Protein AF-0000000084649578 (afdb_homodimer)

Structure (mmCIF, N/CA/C/O backbone):
data_AF-0000000084649578-model_v1
#
loop_
_entity.id
_entity.type
_entity.pdbx_description
1 polymer Transporter
#
loop_
_atom_site.group_PDB
_atom_site.id
_atom_site.type_symbol
_atom_site.label_atom_id
_atom_site.label_alt_id
_atom_site.label_comp_id
_atom_site.label_asym_id
_atom_site.label_entity_id
_atom_site.label_seq_id
_atom_site.pdbx_PDB_ins_code
_atom_site.Cartn_x
_atom_site.Cartn_y
_atom_site.Cartn_z
_atom_site.occupancy
_atom_site.B_iso_or_equiv
_atom_site.auth_seq_id
_atom_site.auth_comp_id
_atom_site.auth_asym_id
_atom_site.auth_atom_id
_atom_site.pdbx_PDB_model_num
ATOM 1 N N . MET A 1 1 ? 7.43 24.703 -15.391 1 79.38 1 MET A N 1
ATOM 2 C CA . MET A 1 1 ? 7.102 24.953 -13.984 1 79.38 1 MET A CA 1
ATOM 3 C C . MET A 1 1 ? 5.684 24.484 -13.672 1 79.38 1 MET A C 1
ATOM 5 O O . MET A 1 1 ? 5.488 23.609 -12.836 1 79.38 1 MET A O 1
ATOM 9 N N . ILE A 1 2 ? 4.773 24.938 -14.539 1 81.75 2 ILE A N 1
ATOM 10 C CA . ILE A 1 2 ? 3.379 24.578 -14.297 1 81.75 2 ILE A CA 1
ATOM 11 C C . ILE A 1 2 ? 3.195 23.062 -14.469 1 81.75 2 ILE A C 1
ATOM 13 O O . ILE A 1 2 ? 2.535 22.422 -13.656 1 81.75 2 ILE A O 1
ATOM 17 N N . ALA A 1 3 ? 3.812 22.547 -15.477 1 83.75 3 ALA A N 1
ATOM 18 C CA . ALA A 1 3 ? 3.711 21.125 -15.734 1 83.75 3 ALA A CA 1
ATOM 19 C C . ALA A 1 3 ? 4.277 20.312 -14.57 1 83.75 3 ALA A C 1
ATOM 21 O O . ALA A 1 3 ? 3.74 19.25 -14.219 1 83.75 3 ALA A O 1
ATOM 22 N N . GLU A 1 4 ? 5.234 20.812 -14.07 1 86.69 4 GLU A N 1
ATOM 23 C CA . GLU A 1 4 ? 5.875 20.141 -12.945 1 86.69 4 GLU A CA 1
ATOM 24 C C . GLU A 1 4 ? 4.992 20.203 -11.703 1 86.69 4 GLU A C 1
ATOM 26 O O . GLU A 1 4 ? 4.91 19.219 -10.945 1 86.69 4 GLU A O 1
ATOM 31 N N . LEU A 1 5 ? 4.445 21.328 -11.578 1 87.88 5 LEU A N 1
ATOM 32 C CA . LEU A 1 5 ? 3.57 21.5 -10.422 1 87.88 5 LEU A CA 1
ATOM 33 C C . LEU A 1 5 ? 2.348 20.594 -10.523 1 87.88 5 LEU A C 1
ATOM 35 O O . LEU A 1 5 ? 1.925 20 -9.531 1 87.88 5 LEU A O 1
ATOM 39 N N . ILE A 1 6 ? 1.891 20.484 -11.664 1 88.25 6 ILE A N 1
ATOM 40 C CA . ILE A 1 6 ? 0.76 19.609 -11.906 1 88.25 6 ILE A CA 1
ATOM 41 C C . ILE A 1 6 ? 1.175 18.156 -11.656 1 88.25 6 ILE A C 1
ATOM 43 O O . ILE A 1 6 ? 0.409 17.375 -11.078 1 88.25 6 ILE A O 1
ATOM 47 N N . ALA A 1 7 ? 2.336 17.859 -12.039 1 89.19 7 ALA A N 1
ATOM 48 C CA . ALA A 1 7 ? 2.846 16.5 -11.875 1 89.19 7 ALA A CA 1
ATOM 49 C C . ALA A 1 7 ? 3.02 16.141 -10.398 1 89.19 7 ALA A C 1
ATOM 51 O O . ALA A 1 7 ? 2.848 14.992 -10 1 89.19 7 ALA A O 1
ATOM 52 N N . VAL A 1 8 ? 3.275 17.141 -9.664 1 88.75 8 VAL A N 1
ATOM 53 C CA . VAL A 1 8 ? 3.479 16.922 -8.234 1 88.75 8 VAL A CA 1
ATOM 54 C C . VAL A 1 8 ? 2.131 16.703 -7.547 1 88.75 8 VAL A C 1
ATOM 56 O O . VAL A 1 8 ? 2.016 15.883 -6.641 1 88.75 8 VAL A O 1
ATOM 59 N N . MET A 1 9 ? 1.145 17.406 -8.016 1 91.88 9 MET A N 1
ATOM 60 C CA . MET A 1 9 ? -0.154 17.375 -7.344 1 91.88 9 MET A CA 1
ATOM 61 C C . MET A 1 9 ? -1.023 16.25 -7.887 1 91.88 9 MET A C 1
ATOM 63 O O . MET A 1 9 ? -1.97 15.812 -7.227 1 91.88 9 MET A O 1
ATOM 67 N N . ALA A 1 10 ? -0.703 15.75 -9.008 1 93.19 10 ALA A N 1
ATOM 68 C CA . ALA A 1 10 ? -1.553 14.812 -9.742 1 93.19 10 ALA A CA 1
ATOM 69 C C . ALA A 1 10 ? -1.805 13.547 -8.938 1 93.19 10 ALA A C 1
ATOM 71 O O . ALA A 1 10 ? -2.939 13.07 -8.859 1 93.19 10 ALA A O 1
ATOM 72 N N . PRO A 1 11 ? -0.798 12.992 -8.281 1 92.88 11 PRO A N 1
ATOM 73 C CA . PRO A 1 11 ? -1.052 11.781 -7.496 1 92.88 11 PRO A CA 1
ATOM 74 C C . PRO A 1 11 ? -2.027 12.016 -6.344 1 92.88 11 PRO A C 1
ATOM 76 O O . PRO A 1 11 ? -2.826 11.133 -6.02 1 92.88 11 PRO A O 1
ATOM 79 N N . VAL A 1 12 ? -1.923 13.141 -5.801 1 92 12 VAL A N 1
ATOM 80 C CA . VAL A 1 12 ? -2.809 13.484 -4.691 1 92 12 VAL A CA 1
ATOM 81 C C . VAL A 1 12 ? -4.25 13.57 -5.188 1 92 12 VAL A C 1
ATOM 83 O O . VAL A 1 12 ? -5.156 13 -4.582 1 92 12 VAL A O 1
ATOM 86 N N . VAL A 1 13 ? -4.418 14.273 -6.234 1 93.31 13 VAL A N 1
ATOM 87 C CA . VAL A 1 13 ? -5.746 14.445 -6.82 1 93.31 13 VAL A CA 1
ATOM 88 C C . VAL A 1 13 ? -6.277 13.094 -7.301 1 93.31 13 VAL A C 1
ATOM 90 O O . VAL A 1 13 ? -7.457 12.781 -7.117 1 93.31 13 VAL A O 1
ATOM 93 N N . ALA A 1 14 ? -5.449 12.305 -7.906 1 94.75 14 ALA A N 1
ATOM 94 C CA . ALA A 1 14 ? -5.84 10.992 -8.414 1 94.75 14 ALA A CA 1
ATOM 95 C C . ALA A 1 14 ? -6.258 10.07 -7.277 1 94.75 14 ALA A C 1
ATOM 97 O O . ALA A 1 14 ? -7.301 9.414 -7.352 1 94.75 14 ALA A O 1
ATOM 98 N N . GLY A 1 15 ? -5.449 10 -6.246 1 94.31 15 GLY A N 1
ATOM 99 C CA . GLY A 1 15 ? -5.758 9.141 -5.113 1 94.31 15 GLY A CA 1
ATOM 100 C C . GLY A 1 15 ? -7.039 9.531 -4.398 1 94.31 15 GLY A C 1
ATOM 101 O O . GLY A 1 15 ? -7.918 8.695 -4.184 1 94.31 15 GLY A O 1
ATOM 102 N N . ALA A 1 16 ? -7.09 10.82 -4.059 1 92.44 16 ALA A N 1
ATOM 103 C CA . ALA A 1 16 ? -8.297 11.32 -3.398 1 92.44 16 ALA A CA 1
ATOM 104 C C . ALA A 1 16 ? -9.516 11.18 -4.305 1 92.44 16 ALA A C 1
ATOM 106 O O . ALA A 1 16 ? -10.617 10.867 -3.838 1 92.44 16 ALA A O 1
ATOM 107 N N . GLY A 1 17 ? -9.328 11.414 -5.523 1 95.12 17 GLY A N 1
ATOM 108 C CA . GLY A 1 17 ? -10.414 11.266 -6.48 1 95.12 17 GLY A CA 1
ATOM 109 C C . GLY A 1 17 ? -10.945 9.844 -6.559 1 95.12 17 GLY A C 1
ATOM 110 O O . GLY A 1 17 ? -12.156 9.633 -6.637 1 95.12 17 GLY A O 1
ATOM 111 N N . LEU A 1 18 ? -10.086 8.867 -6.629 1 95.88 18 LEU A N 1
ATOM 112 C CA . LEU A 1 18 ? -10.477 7.461 -6.664 1 95.88 18 LEU A CA 1
ATOM 113 C C . LEU A 1 18 ? -11.328 7.102 -5.449 1 95.88 18 LEU A C 1
ATOM 115 O O . LEU A 1 18 ? -12.344 6.41 -5.578 1 95.88 18 LEU A O 1
ATOM 119 N N . GLY A 1 19 ? -10.859 7.578 -4.254 1 94.94 19 GLY A N 1
ATOM 120 C CA . GLY A 1 19 ? -11.641 7.332 -3.055 1 94.94 19 GLY A CA 1
ATOM 121 C C . GLY A 1 19 ? -13.008 7.992 -3.092 1 94.94 19 GLY A C 1
ATOM 122 O O . GLY A 1 19 ? -14.008 7.379 -2.709 1 94.94 19 GLY A O 1
ATOM 123 N N . PHE A 1 20 ? -13.008 9.219 -3.551 1 93.94 20 PHE A N 1
ATOM 124 C CA . PHE A 1 20 ? -14.25 9.977 -3.662 1 93.94 20 PHE A CA 1
ATOM 125 C C . PHE A 1 20 ? -15.234 9.273 -4.586 1 93.94 20 PHE A C 1
ATOM 127 O O . PHE A 1 20 ? -16.406 9.094 -4.234 1 93.94 20 PHE A O 1
ATOM 134 N N . ILE A 1 21 ? -14.789 8.82 -5.715 1 95.88 21 ILE A N 1
ATOM 135 C CA . ILE A 1 21 ? -15.625 8.156 -6.707 1 95.88 21 ILE A CA 1
ATOM 136 C C . ILE A 1 21 ? -16.078 6.797 -6.176 1 95.88 21 ILE A C 1
ATOM 138 O O . ILE A 1 21 ? -17.203 6.371 -6.414 1 95.88 21 ILE A O 1
ATOM 142 N N . TRP A 1 22 ? -15.203 6.141 -5.465 1 95.12 22 TRP A N 1
ATOM 143 C CA . TRP A 1 22 ? -15.508 4.832 -4.891 1 95.12 22 TRP A CA 1
ATOM 144 C C . TRP A 1 22 ? -16.75 4.895 -4.02 1 95.12 22 TRP A C 1
ATOM 146 O O . TRP A 1 22 ? -17.672 4.074 -4.172 1 95.12 22 TRP A O 1
ATOM 156 N N . ILE A 1 23 ? -16.828 5.855 -3.209 1 92.88 23 ILE A N 1
ATOM 157 C CA . ILE A 1 23 ? -17.953 5.988 -2.287 1 92.88 23 ILE A CA 1
ATOM 158 C C . ILE A 1 23 ? -19.172 6.508 -3.041 1 92.88 23 ILE A C 1
ATOM 160 O O . ILE A 1 23 ? -20.312 6.125 -2.734 1 92.88 23 ILE A O 1
ATOM 164 N N . ARG A 1 24 ? -18.984 7.359 -3.906 1 92.94 24 ARG A N 1
ATOM 165 C CA . ARG A 1 24 ? -20.094 7.926 -4.66 1 92.94 24 ARG A CA 1
ATOM 166 C C . ARG A 1 24 ? -20.781 6.859 -5.516 1 92.94 24 ARG A C 1
ATOM 168 O O . ARG A 1 24 ? -21.969 6.973 -5.828 1 92.94 24 ARG A O 1
ATOM 175 N N . ARG A 1 25 ? -20.078 5.863 -5.887 1 94.12 25 ARG A N 1
ATOM 176 C CA . ARG A 1 25 ? -20.641 4.754 -6.656 1 94.12 25 ARG A CA 1
ATOM 177 C C . ARG A 1 25 ? -21.328 3.744 -5.746 1 94.12 25 ARG A C 1
ATOM 179 O O . ARG A 1 25 ? -21.797 2.703 -6.207 1 94.12 25 ARG A O 1
ATOM 186 N N . GLY A 1 26 ? -21.312 3.99 -4.5 1 92.62 26 GLY A N 1
ATOM 187 C CA . GLY A 1 26 ? -22.062 3.186 -3.551 1 92.62 26 GLY A CA 1
ATOM 188 C C . GLY A 1 26 ? -21.281 2.002 -3.014 1 92.62 26 GLY A C 1
ATOM 189 O O . GLY A 1 26 ? -21.859 1.093 -2.412 1 92.62 26 GLY A O 1
ATOM 190 N N . MET A 1 27 ? -20.016 2.012 -3.189 1 93.38 27 MET A N 1
ATOM 191 C CA . MET A 1 27 ? -19.188 0.896 -2.717 1 93.38 27 MET A CA 1
ATOM 192 C C . MET A 1 27 ? -18.75 1.12 -1.275 1 93.38 27 MET A C 1
ATOM 194 O O . MET A 1 27 ? -18.469 2.252 -0.877 1 93.38 27 MET A O 1
ATOM 198 N N . ASP A 1 28 ? -18.656 0.063 -0.561 1 93 28 ASP A N 1
ATOM 199 C CA . ASP A 1 28 ? -18.266 0.152 0.842 1 93 28 ASP A CA 1
ATOM 200 C C . ASP A 1 28 ? -16.75 0.304 0.98 1 93 28 ASP A C 1
ATOM 202 O O . ASP A 1 28 ? -15.992 -0.27 0.198 1 93 28 ASP A O 1
ATOM 206 N N . TYR A 1 29 ? -16.391 1.03 1.969 1 94.38 29 TYR A N 1
ATOM 207 C CA . TYR A 1 29 ? -15 1.252 2.312 1 94.38 29 TYR A CA 1
ATOM 208 C C . TYR A 1 29 ? -14.805 1.26 3.824 1 94.38 29 TYR A C 1
ATOM 210 O O . TYR A 1 29 ? -15.156 2.23 4.496 1 94.38 29 TYR A O 1
ATOM 218 N N . PRO A 1 30 ? -14.297 0.157 4.336 1 94.38 30 PRO A N 1
ATOM 219 C CA . PRO A 1 30 ? -14.117 0.079 5.789 1 94.38 30 PRO A CA 1
ATOM 220 C C . PRO A 1 30 ? -12.945 0.925 6.285 1 94.38 30 PRO A C 1
ATOM 222 O O . PRO A 1 30 ? -11.859 0.396 6.543 1 94.38 30 PRO A O 1
ATOM 225 N N . VAL A 1 31 ? -13.242 2.111 6.621 1 88.31 31 VAL A N 1
ATOM 226 C CA . VAL A 1 31 ? -12.234 3.102 6.992 1 88.31 31 VAL A CA 1
ATOM 227 C C . VAL A 1 31 ? -11.492 2.635 8.242 1 88.31 31 VAL A C 1
ATOM 229 O O . VAL A 1 31 ? -10.266 2.791 8.336 1 88.31 31 VAL A O 1
ATOM 232 N N . ALA A 1 32 ? -12.172 2.072 9.188 1 86.75 32 ALA A N 1
ATOM 233 C CA . ALA A 1 32 ? -11.562 1.62 10.43 1 86.75 32 ALA A CA 1
ATOM 234 C C . ALA A 1 32 ? -10.516 0.545 10.172 1 86.75 32 ALA A C 1
ATOM 236 O O . ALA A 1 32 ? -9.438 0.558 10.781 1 86.75 32 ALA A O 1
ATOM 237 N N . PHE A 1 33 ? -10.797 -0.323 9.352 1 93.06 33 PHE A N 1
ATOM 238 C CA . PHE A 1 33 ? -9.867 -1.39 8.992 1 93.06 33 PHE A CA 1
ATOM 239 C C . PHE A 1 33 ? -8.625 -0.822 8.312 1 93.06 33 PHE A C 1
ATOM 241 O O . PHE A 1 33 ? -7.5 -1.167 8.68 1 93.06 33 PHE A O 1
ATOM 248 N N . VAL A 1 34 ? -8.867 0.03 7.301 1 93.25 34 VAL A N 1
ATOM 249 C CA . VAL A 1 34 ? -7.758 0.587 6.531 1 93.25 34 VAL A CA 1
ATOM 250 C C . VAL A 1 34 ? -6.852 1.402 7.449 1 93.25 34 VAL A C 1
ATOM 252 O O . VAL A 1 34 ? -5.625 1.306 7.367 1 93.25 34 VAL A O 1
ATOM 255 N N . THR A 1 35 ? -7.438 2.176 8.297 1 83.69 35 THR A N 1
ATOM 256 C CA . THR A 1 35 ? -6.68 3.004 9.234 1 83.69 35 THR A CA 1
ATOM 257 C C . THR A 1 35 ? -5.852 2.137 10.18 1 83.69 35 THR A C 1
ATOM 259 O O . THR A 1 35 ? -4.688 2.438 10.445 1 83.69 35 THR A O 1
ATOM 262 N N . ARG A 1 36 ? -6.438 1.071 10.664 1 87.31 36 ARG A N 1
ATOM 263 C CA . ARG A 1 36 ? -5.734 0.159 11.562 1 87.31 36 ARG A CA 1
ATOM 264 C C . ARG A 1 36 ? -4.566 -0.515 10.844 1 87.31 36 ARG A C 1
ATOM 266 O O . ARG A 1 36 ? -3.494 -0.688 11.43 1 87.31 36 ARG A O 1
ATOM 273 N N . LEU A 1 37 ? -4.805 -0.875 9.688 1 92.69 37 LEU A N 1
ATOM 274 C CA . LEU A 1 37 ? -3.773 -1.527 8.891 1 92.69 37 LEU A CA 1
ATOM 275 C C . LEU A 1 37 ? -2.607 -0.58 8.625 1 92.69 37 LEU A C 1
ATOM 277 O O . LEU A 1 37 ? -1.445 -0.957 8.805 1 92.69 37 LEU A O 1
ATOM 281 N N . VAL A 1 38 ? -2.91 0.55 8.195 1 90 38 VAL A N 1
ATOM 282 C CA . VAL A 1 38 ? -1.9 1.546 7.859 1 90 38 VAL A CA 1
ATOM 283 C C . VAL A 1 38 ? -1.121 1.938 9.109 1 90 38 VAL A C 1
ATOM 285 O O . VAL A 1 38 ? 0.108 2.031 9.086 1 90 38 VAL A O 1
ATOM 288 N N . PHE A 1 39 ? -1.816 2.158 10.18 1 83.19 39 PHE A N 1
ATOM 289 C CA . PHE A 1 39 ? -1.186 2.646 11.398 1 83.19 39 PHE A CA 1
ATOM 290 C C . PHE A 1 39 ? -0.339 1.556 12.039 1 83.19 39 PHE A C 1
ATOM 292 O O . PHE A 1 39 ? 0.719 1.837 12.609 1 83.19 39 PHE A O 1
ATOM 299 N N . ASN A 1 40 ? -0.779 0.323 12.008 1 88.06 40 ASN A N 1
ATOM 300 C CA . ASN A 1 40 ? -0.106 -0.745 12.742 1 88.06 40 ASN A CA 1
ATOM 301 C C . ASN A 1 40 ? 0.986 -1.398 11.898 1 88.06 40 ASN A C 1
ATOM 303 O O . ASN A 1 40 ? 1.953 -1.938 12.438 1 88.06 40 ASN A O 1
ATOM 307 N N . ILE A 1 41 ? 0.8 -1.314 10.633 1 93.44 41 ILE A N 1
ATOM 308 C CA . ILE A 1 41 ? 1.747 -2.027 9.781 1 93.44 41 ILE A CA 1
ATOM 309 C C . ILE A 1 41 ? 2.393 -1.052 8.797 1 93.44 41 ILE A C 1
ATOM 311 O O . ILE A 1 41 ? 3.619 -0.962 8.719 1 93.44 41 ILE A O 1
ATOM 315 N N . GLY A 1 42 ? 1.594 -0.324 8.102 1 93.38 42 GLY A N 1
ATOM 316 C CA . GLY A 1 42 ? 2.057 0.537 7.023 1 93.38 42 GLY A CA 1
ATOM 317 C C . GLY A 1 42 ? 3.004 1.624 7.492 1 93.38 42 GLY A C 1
ATOM 318 O 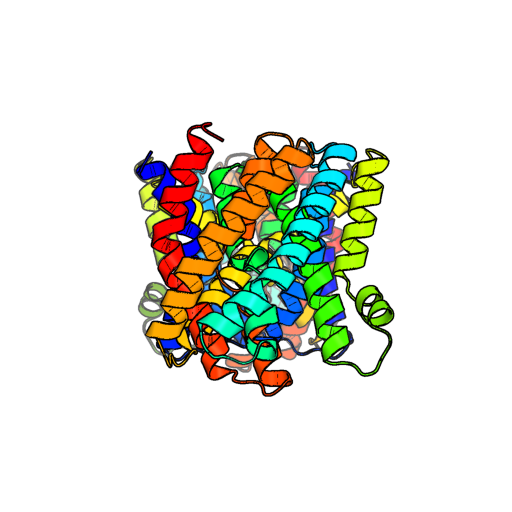O . GLY A 1 42 ? 4.121 1.74 6.988 1 93.38 42 GLY A O 1
ATOM 319 N N . THR A 1 43 ? 2.586 2.391 8.453 1 87.5 43 THR A N 1
ATOM 320 C CA . THR A 1 43 ? 3.336 3.555 8.914 1 87.5 43 THR A CA 1
ATOM 321 C C . THR A 1 43 ? 4.668 3.129 9.531 1 87.5 43 THR A C 1
ATOM 323 O O . THR A 1 43 ? 5.715 3.695 9.211 1 87.5 43 THR A O 1
ATOM 326 N N . PRO A 1 44 ? 4.684 2.119 10.375 1 90.19 44 PRO A N 1
ATOM 327 C CA . PRO A 1 44 ? 5.973 1.661 10.898 1 90.19 44 PRO A CA 1
ATOM 328 C C . PRO A 1 44 ? 6.926 1.201 9.797 1 90.19 44 PRO A C 1
ATOM 330 O O . PRO A 1 44 ? 8.117 1.522 9.828 1 90.19 44 PRO A O 1
ATOM 333 N N . ALA A 1 45 ? 6.387 0.467 8.891 1 93.56 45 ALA A N 1
ATOM 334 C CA . ALA A 1 45 ? 7.211 0.009 7.773 1 93.56 45 ALA A CA 1
ATOM 335 C C . ALA A 1 45 ? 7.738 1.188 6.961 1 93.56 45 ALA A C 1
ATOM 337 O O . ALA A 1 45 ? 8.891 1.184 6.523 1 93.56 45 ALA A O 1
ATOM 338 N N . LEU A 1 46 ? 6.934 2.131 6.77 1 90.44 46 LEU A N 1
ATOM 339 C CA . LEU A 1 46 ? 7.293 3.309 5.984 1 90.44 46 LEU A CA 1
ATOM 340 C C . LEU A 1 46 ? 8.398 4.105 6.668 1 90.44 46 LEU A C 1
ATOM 342 O O . LEU A 1 46 ? 9.328 4.578 6.012 1 90.44 46 LEU A O 1
ATOM 346 N N . VAL A 1 47 ? 8.266 4.277 7.953 1 87.44 47 VAL A N 1
ATOM 347 C CA . VAL A 1 47 ? 9.25 5.016 8.734 1 87.44 47 VAL A CA 1
ATOM 348 C C . VAL A 1 47 ? 10.609 4.32 8.633 1 87.44 47 VAL A C 1
ATOM 350 O O . VAL A 1 47 ? 11.625 4.965 8.352 1 87.44 47 VAL A O 1
ATOM 353 N N . ILE A 1 48 ? 10.609 3.023 8.82 1 90.88 48 ILE A N 1
ATOM 354 C CA . ILE A 1 48 ? 11.859 2.27 8.773 1 90.88 48 ILE A CA 1
ATOM 355 C C . ILE A 1 48 ? 12.4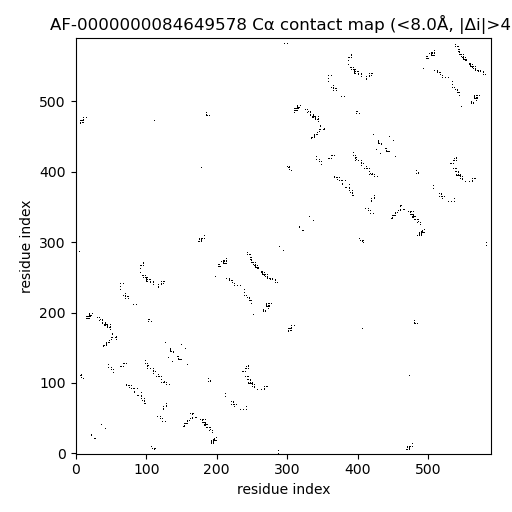3 2.299 7.355 1 90.88 48 ILE A C 1
ATOM 357 O O . ILE A 1 48 ? 13.625 2.531 7.168 1 90.88 48 ILE A O 1
ATOM 361 N N . ALA A 1 49 ? 11.625 2.104 6.395 1 89.75 49 ALA A N 1
ATOM 362 C CA . ALA A 1 49 ? 12.062 2.064 5 1 89.75 49 ALA A CA 1
ATOM 363 C C . ALA A 1 49 ? 12.656 3.404 4.574 1 89.75 49 ALA A C 1
ATOM 365 O O . ALA A 1 49 ? 13.625 3.449 3.812 1 89.75 49 ALA A O 1
ATOM 366 N N . SER A 1 50 ? 12.086 4.465 4.988 1 85.62 50 SER A N 1
ATOM 367 C CA . SER A 1 50 ? 12.453 5.793 4.52 1 85.62 50 SER A CA 1
ATOM 368 C C . SER A 1 50 ? 13.695 6.309 5.242 1 85.62 50 SER A C 1
ATOM 370 O O . SER A 1 50 ? 14.5 7.035 4.66 1 85.62 50 SER A O 1
ATOM 372 N N . LEU A 1 51 ? 13.852 5.918 6.496 1 83.12 51 LEU A N 1
ATOM 373 C CA . LEU A 1 51 ?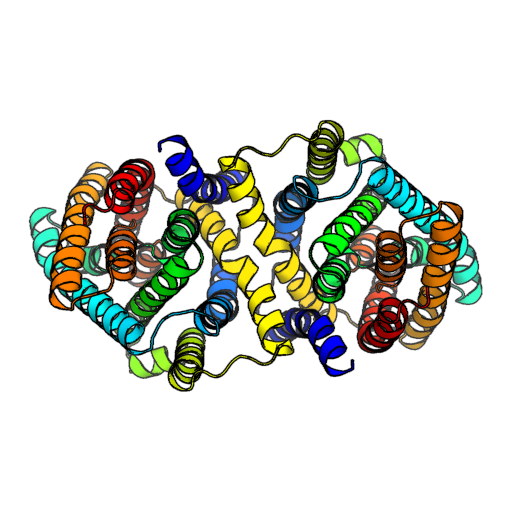 14.914 6.512 7.301 1 83.12 51 LEU A CA 1
ATOM 374 C C . LEU A 1 51 ? 16.156 5.621 7.312 1 83.12 51 LEU A C 1
ATOM 376 O O . LEU A 1 51 ? 17.266 6.094 7.57 1 83.12 51 LEU A O 1
ATOM 380 N N . SER A 1 52 ? 16.047 4.285 7.234 1 78.88 52 SER A N 1
ATOM 381 C CA . SER A 1 52 ? 17.188 3.377 7.289 1 78.88 52 SER A CA 1
ATOM 382 C C . SER A 1 52 ? 18.188 3.684 6.184 1 78.88 52 SER A C 1
ATOM 384 O O . SER A 1 52 ? 19.391 3.531 6.375 1 78.88 52 SER A O 1
ATOM 386 N N . GLY A 1 53 ? 17.938 4.301 5.168 1 71.81 53 GLY A N 1
ATOM 387 C CA . GLY A 1 53 ? 18.875 4.574 4.086 1 71.81 53 GLY A CA 1
ATOM 388 C C . GLY A 1 53 ? 18.859 6.027 3.645 1 71.81 53 GLY A C 1
ATOM 389 O O . GLY A 1 53 ? 19.453 6.375 2.621 1 71.81 53 GLY A O 1
ATOM 390 N N . ALA A 1 54 ? 18.375 6.707 4.516 1 76.56 54 ALA A N 1
ATOM 391 C CA . ALA A 1 54 ? 18.266 8.117 4.148 1 76.56 54 ALA A CA 1
ATOM 392 C C . ALA A 1 54 ? 19.609 8.836 4.348 1 76.56 54 ALA A C 1
ATOM 394 O O . ALA A 1 54 ? 20.359 8.5 5.258 1 76.56 54 ALA A O 1
ATOM 395 N N . GLU A 1 55 ? 19.906 9.688 3.381 1 79.56 55 GLU A N 1
ATOM 396 C CA . GLU A 1 55 ? 21.094 10.516 3.488 1 79.56 55 GLU A CA 1
ATOM 397 C C . GLU A 1 55 ? 20.844 11.742 4.359 1 79.56 55 GLU A C 1
ATOM 399 O O . GLU A 1 55 ? 21.031 12.875 3.912 1 79.56 55 GLU A O 1
ATOM 404 N N . ILE A 1 56 ? 20.344 11.531 5.555 1 78.94 56 ILE A N 1
ATOM 405 C CA . ILE A 1 56 ? 20.094 12.602 6.516 1 78.94 56 ILE A CA 1
ATOM 406 C C . ILE A 1 56 ? 20.984 12.398 7.75 1 78.94 56 ILE A C 1
ATOM 408 O O . ILE A 1 56 ? 21.078 11.281 8.258 1 78.94 56 ILE A O 1
ATOM 412 N N . ASP A 1 57 ? 21.734 13.477 7.957 1 81.75 57 ASP A N 1
ATOM 413 C CA . ASP A 1 57 ? 22.562 13.375 9.148 1 81.75 57 ASP A CA 1
ATOM 414 C C . ASP A 1 57 ? 21.719 13.469 10.422 1 81.75 57 ASP A C 1
ATOM 416 O O . ASP A 1 57 ? 20.641 14.07 10.414 1 81.75 57 ASP A O 1
ATOM 420 N N . ALA A 1 58 ? 22.25 12.844 11.523 1 79.94 58 ALA A N 1
ATOM 421 C CA . ALA A 1 58 ? 21.547 12.766 12.797 1 79.94 58 ALA A CA 1
ATOM 422 C C . ALA A 1 58 ? 21.219 14.164 13.336 1 79.94 58 ALA A C 1
ATOM 424 O O . ALA A 1 58 ? 20.156 14.375 13.93 1 79.94 58 ALA A O 1
ATOM 425 N N . SER A 1 59 ? 22.094 15.086 13.102 1 84.81 59 SER A N 1
ATOM 426 C CA . SER A 1 59 ? 21.891 16.453 13.578 1 84.81 59 SER A CA 1
ATOM 427 C C . SER A 1 59 ? 20.734 17.125 12.852 1 84.81 59 SER A C 1
ATOM 429 O O . SER A 1 59 ? 19.906 17.781 13.477 1 84.81 59 SER A O 1
ATOM 431 N N . SER A 1 60 ? 20.703 16.953 11.547 1 88.06 60 SER A N 1
ATOM 432 C CA . SER A 1 60 ? 19.625 17.531 10.758 1 88.06 60 SER A CA 1
ATOM 433 C C . SER A 1 60 ? 18.281 16.891 11.102 1 88.06 60 SER A C 1
ATOM 435 O O . SER A 1 60 ? 17.25 17.578 11.141 1 88.06 60 SER A O 1
ATOM 437 N N . PHE A 1 61 ? 18.375 15.695 11.328 1 86.62 61 PHE A N 1
ATOM 438 C CA . PHE A 1 61 ? 17.172 14.961 11.727 1 86.62 61 PHE A CA 1
ATOM 439 C C . PHE A 1 61 ? 16.625 15.492 13.039 1 86.62 61 PHE A C 1
ATOM 441 O O . PHE A 1 61 ? 15.438 15.828 13.133 1 86.62 61 PHE A O 1
ATOM 448 N N . GLY A 1 62 ? 17.453 15.594 14.055 1 88.19 62 GLY A N 1
ATOM 449 C CA . GLY A 1 62 ? 17.047 16.094 15.359 1 88.19 62 GLY A CA 1
ATOM 450 C C . GLY A 1 62 ? 16.562 17.531 15.312 1 88.19 62 GLY A C 1
ATOM 451 O O . GLY A 1 62 ? 15.578 17.891 15.977 1 88.19 62 GLY A O 1
ATOM 452 N N . ARG A 1 63 ? 17.188 18.328 14.57 1 94 63 ARG A N 1
ATOM 453 C CA . ARG A 1 63 ? 16.797 19.734 14.453 1 94 63 ARG A CA 1
ATOM 454 C C . ARG A 1 63 ? 15.438 19.875 13.758 1 94 63 ARG A C 1
ATOM 456 O O . ARG A 1 63 ? 14.641 20.75 14.094 1 94 63 ARG A O 1
ATOM 463 N N . THR A 1 64 ? 15.305 19 12.766 1 94.62 64 THR A N 1
ATOM 464 C CA . THR A 1 64 ? 14.023 19.016 12.078 1 94.62 64 THR A CA 1
ATOM 465 C C . THR A 1 64 ? 12.891 18.578 13.008 1 94.62 64 THR A C 1
ATOM 467 O O . THR A 1 64 ? 11.805 19.172 12.992 1 94.62 64 THR A O 1
ATOM 470 N N . MET A 1 65 ? 13.164 17.625 13.82 1 93.31 65 MET A N 1
ATOM 471 C CA . MET A 1 65 ? 12.172 17.172 14.797 1 93.31 65 MET A CA 1
ATOM 472 C C . MET A 1 65 ? 11.859 18.281 15.797 1 93.31 65 MET A C 1
ATOM 474 O O . MET A 1 65 ? 10.695 18.531 16.109 1 93.31 65 MET A O 1
ATOM 478 N N . LEU A 1 66 ? 12.891 18.891 16.266 1 95.31 66 LEU A N 1
ATOM 479 C CA . LEU A 1 66 ? 12.727 19.969 17.234 1 95.31 66 LEU A CA 1
ATOM 480 C C . LEU A 1 66 ? 11.961 21.141 16.609 1 95.31 66 LEU A C 1
ATOM 482 O O . LEU A 1 66 ? 11.078 21.719 17.234 1 95.31 66 LEU A O 1
ATOM 486 N N . ALA A 1 67 ? 12.344 21.469 15.406 1 97.81 67 ALA A N 1
ATOM 487 C CA . ALA A 1 67 ? 11.656 22.547 14.703 1 97.81 67 ALA A CA 1
ATOM 488 C C . ALA A 1 67 ? 10.164 22.234 14.562 1 97.81 67 ALA A C 1
ATOM 490 O O . ALA A 1 67 ? 9.32 23.109 14.797 1 97.81 67 ALA A O 1
ATOM 491 N N . THR A 1 68 ? 9.891 21.031 14.164 1 97.5 68 THR A N 1
ATOM 492 C CA . THR A 1 68 ? 8.5 20.609 14.008 1 97.5 68 THR A CA 1
ATOM 493 C C . THR A 1 68 ? 7.746 20.703 15.328 1 97.5 68 THR A C 1
ATOM 495 O O . THR A 1 68 ? 6.621 21.219 15.375 1 97.5 68 THR A O 1
ATOM 498 N N . ALA A 1 69 ? 8.352 20.281 16.391 1 95.25 69 ALA A N 1
ATOM 499 C CA . ALA A 1 69 ? 7.75 20.344 17.734 1 95.25 69 ALA A CA 1
ATOM 500 C C . ALA A 1 69 ? 7.445 21.781 18.125 1 95.25 69 ALA A C 1
ATOM 502 O O . ALA A 1 69 ? 6.371 22.062 18.656 1 95.25 69 ALA A O 1
ATOM 503 N N . LEU A 1 70 ? 8.383 22.578 17.891 1 97.75 70 LEU A N 1
ATOM 504 C CA . LEU A 1 70 ? 8.219 23.984 18.25 1 97.75 70 LEU A CA 1
ATOM 505 C C . LEU A 1 70 ? 7.121 24.641 17.422 1 97.75 70 LEU A C 1
ATOM 507 O O . LEU A 1 70 ? 6.375 25.484 17.938 1 97.75 70 LEU A O 1
ATOM 511 N N . VAL A 1 71 ? 7.051 24.297 16.156 1 98.19 71 VAL A N 1
ATOM 512 C CA . VAL A 1 71 ? 5.98 24.812 15.312 1 98.19 71 VAL A CA 1
ATOM 513 C C . VAL A 1 71 ? 4.629 24.344 15.836 1 98.19 71 VAL A C 1
ATOM 515 O O . VAL A 1 71 ? 3.674 25.125 15.906 1 98.19 71 VAL A O 1
ATOM 518 N N . LEU A 1 72 ? 4.566 23.078 16.203 1 96.62 72 LEU A N 1
ATOM 519 C CA . LEU A 1 72 ? 3.324 22.531 16.734 1 96.62 72 LEU A CA 1
ATOM 520 C C . LEU A 1 72 ? 2.9 23.25 18 1 96.62 72 LEU A C 1
ATOM 522 O O . LEU A 1 72 ? 1.727 23.594 18.172 1 96.62 72 LEU A O 1
ATOM 526 N N . ILE A 1 73 ? 3.811 23.484 18.891 1 95.94 73 ILE A N 1
ATOM 527 C CA . ILE A 1 73 ? 3.539 24.172 20.156 1 95.94 73 ILE A CA 1
ATOM 528 C C . ILE A 1 73 ? 3.088 25.594 19.859 1 95.94 73 ILE A C 1
ATOM 530 O O . ILE A 1 73 ? 2.131 26.094 20.469 1 95.94 73 ILE A O 1
ATOM 534 N N . SER A 1 74 ? 3.779 26.219 18.984 1 97.81 74 SER A N 1
ATOM 535 C CA . SER A 1 74 ? 3.416 27.578 18.594 1 97.81 74 SER A CA 1
ATOM 536 C C . SER A 1 74 ? 2.012 27.625 18 1 97.81 74 SER A C 1
ATOM 538 O O . SER A 1 74 ? 1.237 28.547 18.297 1 97.81 74 SER A O 1
ATOM 540 N N . MET A 1 75 ? 1.727 26.672 17.125 1 97.06 75 MET A N 1
ATOM 541 C CA . MET A 1 75 ? 0.4 26.609 16.516 1 97.06 75 MET A CA 1
ATOM 542 C C . MET A 1 75 ? -0.668 26.328 17.562 1 97.06 75 MET A C 1
ATOM 544 O O . MET A 1 75 ? -1.812 26.766 17.438 1 97.06 75 MET A O 1
ATOM 548 N N . GLY A 1 76 ? -0.291 25.578 18.609 1 95.31 76 GLY A N 1
ATOM 549 C CA . GLY A 1 76 ? -1.184 25.438 19.75 1 95.31 76 GLY A CA 1
ATOM 550 C C . GLY A 1 76 ? -1.542 26.766 20.391 1 95.31 76 GLY A C 1
ATOM 551 O O . GLY A 1 76 ? -2.699 27 20.75 1 95.31 76 GLY A O 1
ATOM 552 N N . ALA A 1 77 ? -0.545 27.547 20.547 1 96.44 77 ALA A N 1
ATOM 553 C CA . ALA A 1 77 ? -0.775 28.875 21.109 1 96.44 77 ALA A CA 1
ATOM 554 C C . ALA A 1 77 ? -1.632 29.734 20.172 1 96.44 77 ALA A C 1
ATOM 556 O O . ALA A 1 77 ? -2.506 30.469 20.625 1 96.44 77 ALA A O 1
ATOM 557 N N . VAL A 1 78 ? -1.398 29.625 18.891 1 96.56 78 VAL A N 1
ATOM 558 C CA . VAL A 1 78 ? -2.141 30.359 17.875 1 96.56 78 VAL A CA 1
ATOM 559 C C . VAL A 1 78 ? -3.617 29.984 17.922 1 96.56 78 VAL A C 1
ATOM 561 O O . VAL A 1 78 ? -4.492 30.797 17.656 1 96.56 78 VAL A O 1
ATOM 564 N N . SER A 1 79 ? -3.881 28.766 18.328 1 95.81 79 SER A N 1
ATOM 565 C CA . SER A 1 79 ? -5.25 28.266 18.375 1 95.81 79 SER A CA 1
ATOM 566 C C . SER A 1 79 ? -6.121 29.094 19.312 1 95.81 79 SER A C 1
ATOM 568 O O . SER A 1 79 ? -7.312 29.281 19.047 1 95.81 79 SER A O 1
ATOM 570 N N . PHE A 1 80 ? -5.586 29.656 20.375 1 94.88 80 PHE A N 1
ATOM 571 C CA . PHE A 1 80 ? -6.336 30.484 21.328 1 94.88 80 PHE A CA 1
ATOM 572 C C . PHE A 1 80 ? -6.766 31.797 20.672 1 94.88 80 PHE A C 1
ATOM 574 O O . PHE A 1 80 ? -7.895 32.25 20.875 1 94.88 80 PHE A O 1
ATOM 581 N N . GLY A 1 81 ? -5.852 32.344 19.953 1 95.06 81 GLY A N 1
ATOM 582 C CA . GLY A 1 81 ? -6.203 33.562 19.219 1 95.06 81 GLY A CA 1
ATOM 583 C C . GLY A 1 81 ? -7.242 33.312 18.141 1 95.06 81 GLY A C 1
ATOM 584 O O . GLY A 1 81 ? -8.148 34.125 17.953 1 95.06 81 GLY A O 1
ATOM 585 N N . LEU A 1 82 ? -7.102 32.188 17.422 1 94.69 82 LEU A N 1
ATOM 586 C CA . LEU A 1 82 ? -8.031 31.812 16.359 1 94.69 82 LEU A CA 1
ATOM 587 C C . LEU A 1 82 ? -9.422 31.547 16.922 1 94.69 82 LEU A C 1
ATOM 589 O O . LEU A 1 82 ? -10.43 31.859 16.281 1 94.69 82 LEU A O 1
ATOM 593 N N . ALA A 1 83 ? -9.438 30.938 18.016 1 94.19 83 ALA A N 1
ATOM 594 C CA . ALA A 1 83 ? -10.711 30.641 18.688 1 94.19 83 ALA A CA 1
ATOM 595 C C . ALA A 1 83 ? -11.461 31.938 19.016 1 94.19 83 ALA A C 1
ATOM 597 O O . ALA A 1 83 ? -12.688 32 18.859 1 94.19 83 ALA A O 1
ATOM 598 N N . LYS A 1 84 ? -10.734 32.875 19.516 1 95 84 LYS A N 1
ATOM 599 C CA . LYS A 1 84 ? -11.336 34.188 19.828 1 95 84 LYS A CA 1
ATOM 600 C C . LYS A 1 84 ? -11.828 34.875 18.578 1 95 84 LYS A C 1
ATOM 602 O O . LYS A 1 84 ? -12.93 35.438 18.547 1 95 84 LYS A O 1
ATOM 607 N N . LEU A 1 85 ? -11.055 34.812 17.578 1 93.19 85 LEU A N 1
ATOM 608 C CA . LEU A 1 85 ? -11.352 35.5 16.328 1 93.19 85 LEU A CA 1
ATOM 609 C C . LEU A 1 85 ? -12.57 34.906 15.648 1 93.19 85 LEU A C 1
ATOM 611 O O . LEU A 1 85 ? -13.391 35.625 15.07 1 93.19 85 LEU A O 1
ATOM 615 N N . LEU A 1 86 ? -12.703 33.562 15.688 1 92.56 86 LEU A N 1
ATOM 616 C CA . LEU A 1 86 ? -13.773 32.875 14.984 1 92.56 86 LEU A CA 1
ATOM 617 C C . LEU A 1 86 ? -14.945 32.594 15.914 1 92.56 86 LEU A C 1
ATOM 619 O O . LEU A 1 86 ? -15.953 32 15.5 1 92.56 86 LEU A O 1
ATOM 623 N N . ARG A 1 87 ? -14.852 33 17.141 1 92.5 87 ARG A N 1
ATOM 624 C CA . ARG A 1 87 ? -15.898 32.844 18.141 1 92.5 87 ARG A CA 1
ATOM 625 C C . ARG A 1 87 ? -16.281 31.391 18.312 1 92.5 87 ARG A C 1
ATOM 627 O O . ARG A 1 87 ? -17.453 31.031 18.25 1 92.5 87 ARG A O 1
ATOM 634 N N . ARG A 1 88 ? -15.25 30.641 18.422 1 92.5 88 ARG A N 1
ATOM 635 C CA . ARG A 1 88 ? -15.414 29.203 18.656 1 92.5 88 ARG A CA 1
ATOM 636 C C . ARG A 1 88 ? -14.68 28.781 19.938 1 92.5 88 ARG A C 1
ATOM 638 O O . ARG A 1 88 ? -13.836 29.516 20.438 1 92.5 88 ARG A O 1
ATOM 645 N N . ASP A 1 89 ? -15.07 27.688 20.438 1 93.19 89 ASP A N 1
ATOM 646 C CA . ASP A 1 89 ? -14.375 27.109 21.594 1 93.19 89 ASP A CA 1
ATOM 647 C C . ASP A 1 89 ? -12.969 26.672 21.219 1 93.19 89 ASP A C 1
ATOM 649 O O . ASP A 1 89 ? -12.758 26.031 20.172 1 93.19 89 ASP A O 1
ATOM 653 N N . TRP A 1 90 ? -12.023 27.047 22.047 1 91.75 90 TRP A N 1
ATOM 654 C CA . TRP A 1 90 ? -10.633 26.703 21.75 1 91.75 90 TRP A CA 1
ATOM 655 C C . TRP A 1 90 ? -10.43 25.188 21.734 1 91.75 90 TRP A C 1
ATOM 657 O O . TRP A 1 90 ? -9.523 24.688 21.078 1 91.75 90 TRP A O 1
ATOM 667 N N . ARG A 1 91 ? -11.234 24.5 22.469 1 90.12 91 ARG A N 1
ATOM 668 C CA . ARG A 1 91 ? -11.125 23.047 22.531 1 90.12 91 ARG A CA 1
ATOM 669 C C . ARG A 1 91 ? -11.438 22.406 21.172 1 90.12 91 ARG A C 1
ATOM 671 O O . ARG A 1 91 ? -10.992 21.297 20.891 1 90.12 91 ARG A O 1
ATOM 678 N N . VAL A 1 92 ? -12.172 23.094 20.391 1 90.56 92 VAL A N 1
ATOM 679 C CA . VAL A 1 92 ? -12.594 22.594 19.094 1 90.56 92 VAL A CA 1
ATOM 680 C C . VAL A 1 92 ? -11.523 22.906 18.047 1 90.56 92 VAL A C 1
ATOM 682 O O . VAL A 1 92 ? -11.289 22.109 17.141 1 90.56 92 VAL A O 1
ATOM 685 N N . LEU A 1 93 ? -10.891 24 18.203 1 93.81 93 LEU A N 1
ATOM 686 C CA . LEU A 1 93 ? -9.992 24.5 17.172 1 93.81 93 LEU A CA 1
ATOM 687 C C . LEU A 1 93 ? -8.547 24.094 17.453 1 93.81 93 LEU A C 1
ATOM 689 O O . LEU A 1 93 ? -7.684 24.172 16.578 1 93.81 93 LEU A O 1
ATOM 693 N N . LEU A 1 94 ? -8.25 23.578 18.641 1 92.69 94 LEU A N 1
ATOM 694 C CA . LEU A 1 94 ? -6.891 23.281 19.062 1 92.69 94 LEU A CA 1
ATOM 695 C C . LEU A 1 94 ? -6.254 22.25 18.141 1 92.69 94 LEU A C 1
ATOM 697 O O . LEU A 1 94 ? -5.234 22.531 17.5 1 92.69 94 LEU A O 1
ATOM 701 N N . ALA A 1 95 ? -6.91 21.125 17.969 1 91.56 95 ALA A N 1
ATOM 702 C CA . ALA A 1 95 ? -6.34 20.047 17.172 1 91.56 95 ALA A CA 1
ATOM 703 C C . ALA A 1 95 ? -6.266 20.422 15.695 1 91.56 95 ALA A C 1
ATOM 705 O O . ALA A 1 95 ? -5.223 20.266 15.062 1 91.56 95 ALA A O 1
ATOM 706 N N . PRO A 1 96 ? -7.293 20.953 15.195 1 94 96 PRO A N 1
ATOM 707 C CA . PRO A 1 96 ? -7.238 21.344 13.789 1 94 96 PRO A CA 1
ATOM 708 C C . PRO A 1 96 ? -6.164 22.391 13.508 1 94 96 PRO A C 1
ATOM 710 O O . PRO A 1 96 ? -5.605 22.438 12.406 1 94 96 PRO A O 1
ATOM 713 N N . THR A 1 97 ? -5.922 23.234 14.453 1 95.44 97 THR A N 1
ATOM 714 C CA . THR A 1 97 ? -4.91 24.266 14.281 1 95.44 97 THR A CA 1
ATOM 715 C C . THR A 1 97 ? -3.508 23.672 14.398 1 95.44 97 THR A C 1
ATOM 717 O O . THR A 1 97 ? -2.588 24.109 13.703 1 95.44 97 THR A O 1
ATOM 720 N N . MET A 1 98 ? -3.342 22.688 15.117 1 94.56 98 MET A N 1
ATOM 721 C CA . MET A 1 98 ? -2.029 22.141 15.438 1 94.56 98 MET A CA 1
ATOM 722 C C . MET A 1 98 ? -1.612 21.078 14.414 1 94.56 98 MET A C 1
ATOM 724 O O . MET A 1 98 ? -0.436 20.984 14.062 1 94.56 98 MET A O 1
ATOM 728 N N . TYR A 1 99 ? -2.574 20.328 13.945 1 93.25 99 TYR A N 1
ATOM 729 C CA . TYR A 1 99 ? -2.186 19.094 13.281 1 93.25 99 TYR A CA 1
ATOM 730 C C . TYR A 1 99 ? -2.549 19.125 11.797 1 93.25 99 TYR A C 1
ATOM 732 O O . TYR A 1 99 ? -3.693 18.859 11.43 1 93.25 99 TYR A O 1
ATOM 740 N N . PRO A 1 100 ? -1.519 19.312 10.961 1 95.75 100 PRO A N 1
ATOM 741 C CA . PRO A 1 100 ? -1.726 19.25 9.508 1 95.75 100 PRO A CA 1
ATOM 742 C C . PRO A 1 100 ? -1.729 17.812 8.977 1 95.75 100 PRO A C 1
ATOM 744 O O . PRO A 1 100 ? -1.268 16.891 9.664 1 95.75 100 PRO A O 1
ATOM 747 N N . ASN A 1 101 ? -2.268 17.641 7.809 1 93.25 101 ASN A N 1
ATOM 748 C CA . ASN A 1 101 ? -2.314 16.344 7.141 1 93.25 101 ASN A CA 1
ATOM 749 C C . ASN A 1 101 ? -0.968 15.984 6.516 1 93.25 101 ASN A C 1
ATOM 751 O O . ASN A 1 101 ? -0.868 15.82 5.297 1 93.25 101 ASN A O 1
ATOM 755 N N . THR A 1 102 ? -0.029 15.758 7.332 1 92.44 102 THR A N 1
ATOM 756 C CA . THR A 1 102 ? 1.346 15.531 6.898 1 92.44 102 THR A CA 1
ATOM 757 C C . THR A 1 102 ? 1.508 14.133 6.312 1 92.44 102 THR A C 1
ATOM 759 O O . THR A 1 102 ? 2.436 13.883 5.543 1 92.44 102 THR A O 1
ATOM 762 N N . GLY A 1 103 ? 0.695 13.25 6.68 1 85 103 GLY A N 1
ATOM 763 C CA . GLY A 1 103 ? 0.807 11.867 6.234 1 85 103 GLY A CA 1
ATOM 764 C C . GLY A 1 103 ? 0.099 11.609 4.918 1 85 103 GLY A C 1
ATOM 765 O O . GLY A 1 103 ? 0.747 11.383 3.895 1 85 103 GLY A O 1
ATOM 766 N N . ASN A 1 104 ? -1.219 11.742 4.898 1 80.56 104 ASN A N 1
ATOM 767 C CA . ASN A 1 104 ? -2.041 11.414 3.736 1 80.56 104 ASN A CA 1
ATOM 768 C C . ASN A 1 104 ? -1.706 12.312 2.547 1 80.56 104 ASN A C 1
ATOM 770 O O . ASN A 1 104 ? -1.512 11.82 1.433 1 80.56 104 ASN A O 1
ATOM 774 N N . MET A 1 105 ? -1.592 13.5 2.82 1 88.56 105 MET A N 1
ATOM 775 C CA . MET A 1 105 ? -1.389 14.438 1.714 1 88.56 105 MET A CA 1
ATOM 776 C C . MET A 1 105 ? 0.051 14.938 1.682 1 88.56 105 MET A C 1
ATOM 778 O O . MET A 1 105 ? 0.648 15.047 0.61 1 88.56 105 MET A O 1
ATOM 782 N N . GLY A 1 106 ? 0.605 15.188 2.766 1 93.69 106 GLY A N 1
ATOM 783 C CA . GLY A 1 106 ? 1.928 15.781 2.85 1 93.69 106 GLY A CA 1
ATOM 784 C C . GLY A 1 106 ? 3.016 14.914 2.25 1 93.69 106 GLY A C 1
ATOM 785 O O . GLY A 1 106 ? 3.85 15.398 1.481 1 93.69 106 GLY A O 1
ATOM 786 N N . LEU A 1 107 ? 3.035 13.695 2.555 1 90.31 107 LEU A N 1
ATOM 787 C CA . LEU A 1 107 ? 4.117 12.805 2.158 1 90.31 107 LEU A CA 1
ATOM 788 C C . LEU A 1 107 ? 4.176 12.664 0.642 1 90.31 107 LEU A C 1
ATOM 790 O O . LEU A 1 107 ? 5.246 12.789 0.043 1 90.31 107 LEU A O 1
ATOM 794 N N . PRO A 1 108 ? 3.023 12.414 0.006 1 89.5 108 PRO A N 1
ATOM 795 C CA . PRO A 1 108 ? 3.102 12.32 -1.453 1 89.5 108 PRO A CA 1
ATOM 796 C C . PRO A 1 108 ? 3.576 13.617 -2.104 1 89.5 108 PRO A C 1
ATOM 798 O O . PRO A 1 108 ? 4.348 13.586 -3.064 1 89.5 108 PRO A O 1
ATOM 801 N N . VAL A 1 109 ? 3.18 14.695 -1.632 1 92.81 109 VAL A N 1
ATOM 802 C CA . VAL A 1 109 ? 3.564 15.977 -2.211 1 92.81 109 VAL A CA 1
ATOM 803 C C . VAL A 1 109 ? 5.066 16.188 -2.035 1 92.81 109 VAL A C 1
ATOM 805 O O . VAL A 1 109 ? 5.75 16.625 -2.967 1 92.81 109 VAL A O 1
ATOM 808 N N . VAL A 1 110 ? 5.531 15.875 -0.875 1 93.88 110 VAL A N 1
ATOM 809 C CA . VAL A 1 110 ? 6.957 16.016 -0.603 1 93.88 110 VAL A CA 1
ATOM 810 C C . VAL A 1 110 ? 7.758 15.086 -1.51 1 93.88 110 VAL A C 1
ATOM 812 O O . VAL A 1 110 ? 8.805 15.469 -2.035 1 93.88 110 VAL A O 1
ATOM 815 N N . LEU A 1 111 ? 7.277 13.906 -1.643 1 88.69 111 LEU A N 1
ATOM 816 C CA . LEU A 1 111 ? 7.973 12.898 -2.438 1 88.69 111 LEU A CA 1
ATOM 817 C C . LEU A 1 111 ? 8.141 13.367 -3.879 1 88.69 111 LEU A C 1
ATOM 819 O O . LEU A 1 111 ? 9.242 13.305 -4.434 1 88.69 111 LEU A O 1
ATOM 823 N N . TYR A 1 112 ? 7.125 13.875 -4.469 1 89.81 112 TYR A N 1
ATOM 824 C CA . TYR A 1 112 ? 7.156 14.211 -5.891 1 89.81 112 TYR A CA 1
ATOM 825 C C . TYR A 1 112 ? 7.738 15.594 -6.113 1 89.81 112 TYR A C 1
ATOM 827 O O . TYR A 1 112 ? 8.188 15.922 -7.219 1 89.81 112 TYR A O 1
ATOM 835 N N . ALA A 1 113 ? 7.762 16.375 -5.066 1 90.75 113 ALA A N 1
ATOM 836 C CA . ALA A 1 113 ? 8.328 17.719 -5.18 1 90.75 113 ALA A CA 1
ATOM 837 C C . ALA A 1 113 ? 9.844 17.703 -4.957 1 90.75 113 ALA A C 1
ATOM 839 O O . ALA A 1 113 ? 10.586 18.438 -5.605 1 90.75 113 ALA A O 1
ATOM 840 N N . PHE A 1 114 ? 10.281 16.844 -4 1 92.38 114 PHE A N 1
ATOM 841 C CA . PHE A 1 114 ? 11.656 16.984 -3.545 1 92.38 114 PHE A CA 1
ATOM 842 C C . PHE A 1 114 ? 12.406 15.664 -3.652 1 92.38 114 PHE A C 1
ATOM 844 O O . PHE A 1 114 ? 13.586 15.578 -3.309 1 92.38 114 PHE A O 1
ATOM 851 N N . GLY A 1 115 ? 11.758 14.648 -4.066 1 87.88 115 GLY A N 1
ATOM 852 C CA . GLY A 1 115 ? 12.422 13.359 -4.234 1 87.88 115 GLY A CA 1
ATOM 853 C C . GLY A 1 115 ? 12.68 12.648 -2.922 1 87.88 115 GLY A C 1
ATOM 854 O O . GLY A 1 115 ? 12.102 13.008 -1.89 1 87.88 115 GLY A O 1
ATOM 855 N N . GLU A 1 116 ? 13.547 11.688 -2.92 1 85.88 116 GLU A N 1
ATOM 856 C CA . GLU A 1 116 ? 13.805 10.828 -1.769 1 85.88 116 GLU A CA 1
ATOM 857 C C . GLU A 1 116 ? 14.477 11.602 -0.638 1 85.88 116 GLU A C 1
ATOM 859 O O . GLU A 1 116 ? 14.242 11.32 0.539 1 85.88 116 GLU A O 1
ATOM 864 N N . ALA A 1 117 ? 15.297 12.547 -1.096 1 87 117 ALA A N 1
ATOM 865 C CA . ALA A 1 117 ? 15.977 13.352 -0.085 1 87 117 ALA A CA 1
ATOM 866 C C . ALA A 1 117 ? 14.984 14.172 0.725 1 87 117 ALA A C 1
ATOM 868 O O . ALA A 1 117 ? 15.078 14.242 1.953 1 87 117 ALA A O 1
ATOM 869 N N . GLY A 1 118 ? 14.062 14.766 0.06 1 91.06 118 GLY A N 1
ATOM 870 C CA . GLY A 1 118 ? 13.016 15.508 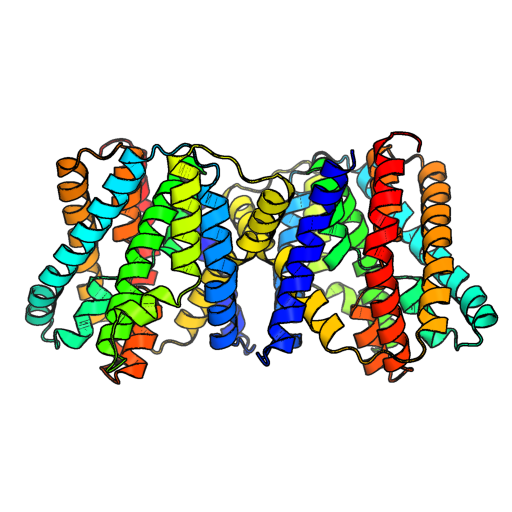0.748 1 91.06 118 GLY A CA 1
ATOM 871 C C . GLY A 1 118 ? 12.055 14.617 1.514 1 91.06 118 GLY A C 1
ATOM 872 O O . GLY A 1 118 ? 11.539 15.008 2.562 1 91.06 118 GLY A O 1
ATOM 873 N N . PHE A 1 119 ? 11.906 13.508 0.974 1 90.44 119 PHE A N 1
ATOM 874 C CA . PHE A 1 119 ? 10.961 12.562 1.559 1 90.44 119 PHE A CA 1
ATOM 875 C C . PHE A 1 119 ? 11.398 12.156 2.963 1 90.44 119 PHE A C 1
ATOM 877 O O . PHE A 1 119 ? 10.562 11.992 3.854 1 90.44 119 PHE A O 1
ATOM 884 N N . ALA A 1 120 ? 12.672 11.984 3.182 1 88.25 120 ALA A N 1
ATOM 885 C CA . ALA A 1 120 ? 13.188 11.648 4.508 1 88.25 120 ALA A CA 1
ATOM 886 C C . ALA A 1 120 ? 12.828 12.727 5.523 1 88.25 120 ALA A C 1
ATOM 888 O O . ALA A 1 120 ? 12.438 12.422 6.652 1 88.25 120 ALA A O 1
ATOM 889 N N . TYR A 1 121 ? 12.938 13.945 5.129 1 92.44 121 TYR A N 1
ATOM 890 C CA . TYR A 1 121 ? 12.539 15.047 6.004 1 92.44 121 TYR A CA 1
ATOM 891 C C . TYR A 1 121 ? 11.031 15.062 6.215 1 92.44 121 TYR A C 1
ATOM 893 O O . TYR A 1 121 ? 10.555 15.375 7.305 1 92.44 121 TYR A O 1
ATOM 901 N N . GLY A 1 122 ? 10.312 14.766 5.113 1 93.75 122 GLY A N 1
ATOM 902 C CA . GLY A 1 122 ? 8.867 14.664 5.23 1 93.75 122 GLY A CA 1
ATOM 903 C C . GLY A 1 122 ? 8.422 13.664 6.277 1 93.75 122 GLY A C 1
ATOM 904 O O . GLY A 1 122 ? 7.516 13.945 7.07 1 93.75 122 GLY A O 1
ATOM 905 N N . ILE A 1 123 ? 9.055 12.547 6.285 1 89.12 123 ILE A N 1
ATOM 906 C CA . ILE A 1 123 ? 8.75 11.492 7.246 1 89.12 123 ILE A CA 1
ATOM 907 C C . ILE A 1 123 ? 9.086 11.969 8.656 1 89.12 123 ILE A C 1
ATOM 909 O O . ILE A 1 123 ? 8.352 11.688 9.609 1 89.12 123 ILE A O 1
ATOM 913 N N . THR A 1 124 ? 10.18 12.664 8.797 1 89.44 124 THR A N 1
ATOM 914 C CA . THR A 1 124 ? 10.586 13.203 10.094 1 89.44 124 THR A CA 1
ATOM 915 C C . THR A 1 124 ? 9.508 14.117 10.664 1 89.44 124 THR A C 1
ATOM 917 O O . THR A 1 124 ? 9.156 14.016 11.844 1 89.44 124 THR A O 1
ATOM 920 N N . VAL A 1 125 ? 9.016 14.906 9.844 1 94.25 125 VAL A N 1
ATOM 921 C CA . VAL A 1 125 ? 7.961 15.828 10.266 1 94.25 125 VAL A CA 1
ATOM 922 C C . VAL A 1 125 ? 6.695 15.047 10.609 1 94.25 125 VAL A C 1
ATOM 924 O O . VAL A 1 125 ? 6.07 15.297 11.641 1 94.25 125 VAL A O 1
ATOM 927 N N . MET A 1 126 ? 6.344 14.219 9.75 1 90.12 126 MET A N 1
ATOM 928 C CA . MET A 1 126 ? 5.129 13.43 9.953 1 90.12 126 MET A CA 1
ATOM 929 C C . MET A 1 126 ? 5.195 12.656 11.266 1 90.12 126 MET A C 1
ATOM 931 O O . MET A 1 126 ? 4.207 12.578 11.992 1 90.12 126 MET A O 1
ATOM 935 N N . VAL A 1 127 ? 6.355 12.055 11.508 1 84.69 127 VAL A N 1
ATOM 936 C CA . VAL A 1 127 ? 6.539 11.266 12.719 1 84.69 127 VAL A CA 1
ATOM 937 C C . VAL A 1 127 ? 6.398 12.172 13.945 1 84.69 127 VAL A C 1
ATOM 939 O O . VAL A 1 127 ? 5.781 11.789 14.938 1 84.69 127 VAL A O 1
ATOM 942 N N . THR A 1 128 ? 6.988 13.305 13.922 1 89.56 128 THR A N 1
ATOM 943 C CA . THR A 1 128 ? 6.898 14.258 15.023 1 89.56 128 THR A CA 1
ATOM 944 C C . THR A 1 128 ? 5.449 14.672 15.266 1 89.56 128 THR A C 1
ATOM 946 O O . THR A 1 128 ? 4.988 14.703 16.406 1 89.56 128 THR A O 1
ATOM 949 N N . VAL A 1 129 ? 4.801 14.953 14.211 1 90.88 129 VAL A N 1
ATOM 950 C CA . VAL A 1 129 ? 3.395 15.328 14.305 1 90.88 129 VAL A CA 1
ATOM 951 C C . VAL A 1 129 ? 2.592 14.18 14.906 1 90.88 129 VAL A C 1
ATOM 953 O O . VAL A 1 129 ? 1.745 14.391 15.773 1 90.88 129 VAL A O 1
ATOM 956 N N . SER A 1 130 ? 2.854 13.008 14.469 1 82.88 130 SER A N 1
ATOM 957 C CA . SER A 1 130 ? 2.133 11.836 14.945 1 82.88 130 SER A CA 1
ATOM 958 C C . SER A 1 130 ? 2.365 11.602 16.438 1 82.88 130 SER A C 1
ATOM 960 O O . SER A 1 130 ? 1.452 11.195 17.156 1 82.88 130 SER A O 1
ATOM 962 N N . LEU A 1 131 ? 3.533 11.828 16.828 1 80.25 131 LEU A N 1
ATOM 963 C CA . LEU A 1 131 ? 3.855 11.672 18.234 1 80.25 131 LEU A CA 1
ATOM 964 C C . LEU A 1 131 ? 3.053 12.656 19.094 1 80.25 131 LEU A C 1
ATOM 966 O O . LEU A 1 131 ? 2.568 12.297 20.172 1 80.25 131 LEU A O 1
ATOM 970 N N . PHE A 1 132 ? 2.93 13.828 18.609 1 83.56 132 PHE A N 1
ATOM 971 C CA . PHE A 1 132 ? 2.131 14.828 19.312 1 83.56 132 PHE A CA 1
ATOM 972 C C . PHE A 1 132 ? 0.65 14.469 19.266 1 83.56 132 PHE A C 1
ATOM 974 O O . PHE A 1 132 ? -0.064 14.617 20.266 1 83.56 132 PHE A O 1
ATOM 981 N N . GLN A 1 133 ? 0.249 14.109 18.156 1 77.94 133 GLN A N 1
ATOM 982 C CA . GLN A 1 133 ? -1.158 13.789 17.938 1 77.94 133 GLN A CA 1
ATOM 983 C C . GLN A 1 133 ? -1.607 12.641 18.828 1 77.94 133 GLN A C 1
ATOM 985 O O . GLN A 1 133 ? -2.691 12.688 19.422 1 77.94 133 GLN A O 1
ATOM 990 N N . PHE A 1 134 ? -0.887 11.625 18.922 1 69.38 134 PHE A N 1
ATOM 991 C CA . PHE A 1 134 ? -1.29 10.445 19.688 1 69.38 134 PHE A CA 1
ATOM 992 C C . PHE A 1 134 ? -1.026 10.648 21.172 1 69.38 134 PHE A C 1
ATOM 994 O O . PHE A 1 134 ? -1.703 10.055 22.016 1 69.38 134 PHE A O 1
ATOM 1001 N N . THR A 1 135 ? 0.021 11.398 21.453 1 67.25 135 THR A N 1
ATOM 1002 C CA . THR A 1 135 ? 0.243 11.734 22.859 1 67.25 135 THR A CA 1
ATOM 1003 C C . THR A 1 135 ? -0.855 12.664 23.375 1 67.25 135 THR A C 1
ATOM 1005 O O . THR A 1 135 ? -1.431 12.422 24.438 1 67.25 135 THR A O 1
ATOM 1008 N N . LEU A 1 136 ? -1.09 13.602 22.625 1 59.09 136 LEU A N 1
ATOM 1009 C CA . LEU A 1 136 ? -2.115 14.547 23.047 1 59.09 136 LEU A CA 1
ATOM 1010 C C . LEU A 1 136 ? -3.508 13.945 22.922 1 59.09 136 LEU A C 1
ATOM 1012 O O . LEU A 1 136 ? -4.371 14.164 23.766 1 59.09 136 LEU A O 1
ATOM 1016 N N . GLY A 1 137 ? -3.695 13.242 21.828 1 55.66 137 GLY A N 1
ATOM 1017 C CA . GLY A 1 137 ? -4.988 12.594 21.672 1 55.66 137 GLY A CA 1
ATOM 1018 C C . GLY A 1 137 ? -5.32 11.633 22.797 1 55.66 137 GLY A C 1
ATOM 1019 O O . GLY A 1 137 ? -6.457 11.586 23.266 1 55.66 137 GLY A O 1
ATOM 1020 N N . THR A 1 138 ? -4.34 10.914 23.141 1 54.19 138 THR A N 1
ATOM 1021 C CA . THR A 1 138 ? -4.535 10 24.266 1 54.19 138 THR A CA 1
ATOM 1022 C C . THR A 1 138 ? -4.684 10.781 25.578 1 54.19 138 THR A C 1
ATOM 1024 O O . THR A 1 138 ? -5.426 10.367 26.469 1 54.19 138 THR A O 1
ATOM 1027 N N . MET A 1 139 ? -3.908 11.766 25.672 1 53.81 139 MET A N 1
ATOM 1028 C CA . MET A 1 139 ? -4.012 12.555 26.891 1 53.81 139 MET A CA 1
ATOM 1029 C C . MET A 1 139 ? -5.41 13.141 27.047 1 53.81 139 MET A C 1
ATOM 1031 O O . MET A 1 139 ? -5.941 13.219 28.156 1 53.81 139 MET A O 1
ATOM 1035 N N . LEU A 1 140 ? -5.922 13.453 25.922 1 52.5 140 LEU A N 1
ATOM 1036 C CA . LEU A 1 140 ? -7.25 14.055 26 1 52.5 140 LEU A CA 1
ATOM 1037 C C . LEU A 1 140 ? -8.32 12.977 26.172 1 52.5 140 LEU A C 1
ATOM 1039 O O . LEU A 1 140 ? -9.43 13.273 26.625 1 52.5 140 LEU A O 1
ATOM 1043 N N . ALA A 1 141 ? -8.086 11.805 25.625 1 49.34 141 ALA A N 1
ATOM 1044 C CA . ALA A 1 141 ? -9.102 10.75 25.672 1 49.34 141 ALA A CA 1
ATOM 1045 C C . ALA A 1 141 ? -8.961 9.906 26.938 1 49.34 141 ALA A C 1
ATOM 1047 O O . ALA A 1 141 ? -9.945 9.352 27.438 1 49.34 141 ALA A O 1
ATOM 1048 N N . SER A 1 142 ? -7.73 9.43 27.156 1 51.38 142 SER A N 1
ATOM 1049 C CA . SER A 1 142 ? -7.605 8.414 28.203 1 51.38 142 SER A CA 1
ATOM 1050 C C . SER A 1 142 ? -7.227 9.047 29.531 1 51.38 142 SER A C 1
ATOM 1052 O O . SER A 1 142 ? -6.551 10.078 29.578 1 51.38 142 SER A O 1
ATOM 1054 N N . ARG A 1 143 ? -8.023 8.875 30.516 1 55.59 143 ARG A N 1
ATOM 1055 C CA . ARG A 1 143 ? -7.727 9.148 31.922 1 55.59 143 ARG A CA 1
ATOM 1056 C C . ARG A 1 143 ? -6.344 8.625 32.281 1 55.59 143 ARG A C 1
ATOM 1058 O O . ARG A 1 143 ? -5.871 8.852 33.406 1 55.59 143 ARG A O 1
ATOM 1065 N N . GLY A 1 144 ? -5.672 7.887 31.469 1 55.66 144 GLY A N 1
ATOM 1066 C CA . GLY A 1 144 ? -4.422 7.293 31.906 1 55.66 144 GLY A CA 1
ATOM 1067 C C . GLY A 1 144 ? -3.199 8.062 31.453 1 55.66 144 GLY A C 1
ATOM 1068 O O . GLY A 1 144 ? -3.311 9.203 31 1 55.66 144 GLY A O 1
ATOM 1069 N N . ASN A 1 145 ? -2.01 7.516 31.781 1 59.06 145 ASN A N 1
ATOM 1070 C CA . ASN A 1 145 ? -0.708 8.117 31.5 1 59.06 145 ASN A CA 1
ATOM 1071 C C . ASN A 1 145 ? -0.427 8.203 30.016 1 59.06 145 ASN A C 1
ATOM 1073 O O . ASN A 1 145 ? -0.321 7.172 29.344 1 59.06 145 ASN A O 1
ATOM 1077 N N . PRO A 1 146 ? -0.595 9.344 29.344 1 60.12 146 PRO A N 1
ATOM 1078 C CA . PRO A 1 146 ? -0.329 9.539 27.922 1 60.12 146 PRO A CA 1
ATOM 1079 C C . PRO A 1 146 ? 0.971 8.875 27.469 1 60.12 146 PRO A C 1
ATOM 1081 O O . PRO A 1 146 ? 1.069 8.422 26.312 1 60.12 146 PRO A O 1
ATOM 1084 N N . LEU A 1 147 ? 1.833 8.773 28.344 1 62.47 147 LEU A N 1
ATOM 1085 C CA . LEU A 1 147 ? 3.117 8.18 28 1 62.47 147 LEU A CA 1
ATOM 1086 C C . LEU A 1 147 ? 2.975 6.684 27.75 1 62.47 147 LEU A C 1
ATOM 1088 O O . LEU A 1 147 ? 3.652 6.121 26.891 1 62.47 147 LEU A O 1
ATOM 1092 N N . LYS A 1 148 ? 2.189 6.125 28.375 1 62.84 148 LYS A N 1
ATOM 1093 C CA . LYS A 1 148 ? 1.992 4.688 28.234 1 62.84 148 LYS A CA 1
ATOM 1094 C C . LYS A 1 148 ? 1.348 4.355 26.891 1 62.84 148 LYS A C 1
ATOM 1096 O O . LYS A 1 148 ? 1.66 3.33 26.281 1 62.84 148 LYS A O 1
ATOM 1101 N N . SER A 1 149 ? 0.543 5.262 26.531 1 62.25 149 SER A N 1
ATOM 1102 C CA . SER A 1 149 ? -0.134 5.062 25.25 1 62.25 149 SER A CA 1
ATOM 1103 C C . SER A 1 149 ? 0.827 5.242 24.094 1 62.25 149 SER A C 1
ATOM 1105 O O . SER A 1 149 ? 0.725 4.539 23.078 1 62.25 149 SER A O 1
ATOM 1107 N N . LEU A 1 150 ? 1.641 6.125 24.297 1 61.81 150 LEU A N 1
ATOM 1108 C CA . LEU A 1 150 ? 2.648 6.375 23.281 1 61.81 150 LEU A CA 1
ATOM 1109 C C . LEU A 1 150 ? 3.561 5.164 23.094 1 61.81 150 LEU A C 1
ATOM 1111 O O . LEU A 1 150 ? 3.93 4.82 21.969 1 61.81 150 LEU A O 1
ATOM 1115 N N . ILE A 1 151 ? 3.803 4.605 24.141 1 63.97 151 ILE A N 1
ATOM 1116 C CA . ILE A 1 151 ? 4.75 3.498 24.094 1 63.97 151 ILE A CA 1
ATOM 1117 C C . ILE A 1 151 ? 4.105 2.283 23.438 1 63.97 151 ILE A C 1
ATOM 1119 O O . ILE A 1 151 ? 4.801 1.369 22.984 1 63.97 151 ILE A O 1
ATOM 1123 N N . LYS A 1 152 ? 2.951 2.393 23.375 1 67.19 152 LYS A N 1
ATOM 1124 C CA . LYS A 1 152 ? 2.283 1.212 22.844 1 67.19 152 LYS A CA 1
ATOM 1125 C C . LYS A 1 152 ? 2.062 1.34 21.344 1 67.19 152 LYS A C 1
ATOM 1127 O O . LYS A 1 152 ? 1.611 0.394 20.688 1 67.19 152 LYS A O 1
ATOM 1132 N N . THR A 1 153 ? 2.502 2.385 20.797 1 73.5 153 THR A N 1
ATOM 1133 C CA . THR A 1 153 ? 2.24 2.586 19.375 1 73.5 153 THR A CA 1
ATOM 1134 C C . THR A 1 153 ? 3.391 2.045 18.531 1 73.5 153 THR A C 1
ATOM 1136 O O . THR A 1 153 ? 4.543 2.432 18.719 1 73.5 153 THR A O 1
ATOM 1139 N N . PRO A 1 154 ? 3.168 1.169 17.578 1 81.94 154 PRO A N 1
ATOM 1140 C CA . PRO A 1 154 ? 4.219 0.571 16.75 1 81.94 154 PRO A CA 1
ATOM 1141 C C . PRO A 1 154 ? 5.07 1.616 16.031 1 81.94 154 PRO A C 1
ATOM 1143 O O . PRO A 1 154 ? 6.266 1.398 15.812 1 81.94 154 PRO A O 1
ATOM 1146 N N . THR A 1 155 ? 4.484 2.674 15.781 1 79.81 155 THR A N 1
ATOM 1147 C CA . THR A 1 155 ? 5.195 3.729 15.062 1 79.81 155 THR A CA 1
ATOM 1148 C C . THR A 1 155 ? 6.336 4.281 15.906 1 79.81 155 THR A C 1
ATOM 1150 O O . THR A 1 155 ? 7.398 4.621 15.383 1 79.81 155 THR A O 1
ATOM 1153 N N . VAL A 1 156 ? 6.148 4.41 17.156 1 79.31 156 VAL A N 1
ATOM 1154 C CA . VAL A 1 156 ? 7.176 4.914 18.062 1 79.31 156 VAL A CA 1
ATOM 1155 C C . VAL A 1 156 ? 8.383 3.982 18.031 1 79.31 156 VAL A C 1
ATOM 1157 O O . VAL A 1 156 ? 9.531 4.441 18 1 79.31 156 VAL A O 1
ATOM 1160 N N . TYR A 1 157 ? 8.086 2.705 18.031 1 85.06 157 TYR A N 1
ATOM 1161 C CA . TYR A 1 157 ? 9.172 1.738 17.969 1 85.06 157 TYR A CA 1
ATOM 1162 C C . TYR A 1 157 ? 9.922 1.841 16.641 1 85.06 157 TYR A C 1
ATOM 1164 O O . TYR A 1 157 ? 11.148 1.709 16.609 1 85.06 157 TYR A O 1
ATOM 1172 N N . ALA A 1 158 ? 9.18 2.041 15.625 1 86.56 158 ALA A N 1
ATOM 1173 C CA . ALA A 1 158 ? 9.797 2.188 14.305 1 86.56 158 ALA A CA 1
ATOM 1174 C C . ALA A 1 158 ? 10.719 3.402 14.266 1 86.56 158 ALA A C 1
ATOM 1176 O O . ALA A 1 158 ? 11.789 3.357 13.664 1 86.56 158 ALA A O 1
ATOM 1177 N N . ILE A 1 159 ? 10.297 4.426 14.891 1 79.62 159 ILE A N 1
ATOM 1178 C CA . ILE A 1 159 ? 11.094 5.645 14.953 1 79.62 159 ILE A CA 1
ATOM 1179 C C . ILE A 1 159 ? 12.375 5.387 15.734 1 79.62 159 ILE A C 1
ATOM 1181 O O . ILE A 1 159 ? 13.461 5.801 15.32 1 79.62 159 ILE A O 1
ATOM 1185 N N . LEU A 1 160 ? 12.195 4.766 16.875 1 83.38 160 LEU A N 1
ATOM 1186 C CA . LEU A 1 160 ? 13.352 4.461 17.703 1 83.38 160 LEU A CA 1
ATOM 1187 C C . LEU A 1 160 ? 14.352 3.588 16.953 1 83.38 160 LEU A C 1
ATOM 1189 O O . LEU A 1 160 ? 15.562 3.834 17 1 83.38 160 LEU A O 1
ATOM 1193 N N . ILE A 1 161 ? 13.82 2.607 16.297 1 87.38 161 ILE A N 1
ATOM 1194 C CA . ILE A 1 161 ? 14.672 1.717 15.508 1 87.38 161 ILE A CA 1
ATOM 1195 C C . ILE A 1 161 ? 15.391 2.512 14.422 1 87.38 161 ILE A C 1
ATOM 1197 O O . ILE A 1 161 ? 16.594 2.357 14.219 1 87.38 161 ILE A O 1
ATOM 1201 N N . SER A 1 162 ? 14.68 3.32 13.727 1 82.75 162 SER A N 1
ATOM 1202 C CA . SER A 1 162 ? 15.25 4.125 12.648 1 82.75 162 SER A CA 1
ATOM 1203 C C . SER A 1 162 ? 16.312 5.086 13.172 1 82.75 162 SER A C 1
ATOM 1205 O O . SER A 1 162 ? 17.328 5.316 12.516 1 82.75 162 SER A O 1
ATOM 1207 N N . MET A 1 163 ? 16.078 5.66 14.32 1 79.31 163 MET A N 1
ATOM 1208 C CA . MET A 1 163 ? 17.031 6.578 14.938 1 79.31 163 MET A CA 1
ATOM 1209 C C . MET A 1 163 ? 18.328 5.855 15.297 1 79.31 163 MET A C 1
ATOM 1211 O O . MET A 1 163 ? 19.406 6.43 15.188 1 79.31 163 MET A O 1
ATOM 1215 N N . VAL A 1 164 ? 18.094 4.707 15.844 1 85.44 164 VAL A N 1
ATOM 1216 C CA . VAL A 1 164 ? 19.266 3.914 16.203 1 85.44 164 VAL A CA 1
ATOM 1217 C C . VAL A 1 164 ? 20.078 3.596 14.938 1 85.44 164 VAL A C 1
ATOM 1219 O O . VAL A 1 164 ? 21.297 3.693 14.945 1 85.44 164 VAL A O 1
ATOM 1222 N N . LEU A 1 165 ? 19.422 3.256 13.93 1 85.25 165 LEU A N 1
ATOM 1223 C CA . LEU A 1 165 ? 20.109 2.941 12.68 1 85.25 165 LEU A CA 1
ATOM 1224 C C . LEU A 1 165 ? 20.812 4.172 12.117 1 85.25 165 LEU A C 1
ATOM 1226 O O . LEU A 1 165 ? 21.922 4.066 11.586 1 85.25 165 LEU A O 1
ATOM 1230 N N . LEU A 1 166 ? 20.219 5.309 12.195 1 80.31 166 LEU A N 1
ATOM 1231 C CA . LEU A 1 166 ? 20.766 6.562 11.695 1 80.31 166 LEU A CA 1
ATOM 1232 C C . LEU A 1 166 ? 22 6.977 12.5 1 80.31 166 LEU A C 1
ATOM 1234 O O . LEU A 1 166 ? 23 7.402 11.93 1 80.31 166 LEU A O 1
ATOM 1238 N N . LEU A 1 167 ? 21.906 6.848 13.812 1 81.19 167 LEU A N 1
ATOM 1239 C CA . LEU A 1 167 ? 22.969 7.281 14.703 1 81.19 167 LEU A CA 1
ATOM 1240 C C . LEU A 1 167 ? 24.188 6.371 14.578 1 81.19 167 LEU A C 1
ATOM 1242 O O . LEU A 1 167 ? 25.328 6.824 14.727 1 81.19 167 LEU A O 1
ATOM 1246 N N . THR A 1 168 ? 23.875 5.129 14.32 1 85.25 168 THR A N 1
ATOM 1247 C CA . THR A 1 168 ? 24.969 4.172 14.219 1 85.25 168 THR A CA 1
ATOM 1248 C C . THR A 1 168 ? 25.422 4.008 12.773 1 85.25 168 THR A C 1
ATOM 1250 O O . THR A 1 168 ? 26.375 3.295 12.492 1 85.25 168 THR A O 1
ATOM 1253 N N . ASP A 1 169 ? 24.734 4.625 11.867 1 82.69 169 ASP A N 1
ATOM 1254 C CA . ASP A 1 169 ? 25.031 4.516 10.445 1 82.69 169 ASP A CA 1
ATOM 1255 C C . ASP A 1 169 ? 25 3.057 9.992 1 82.69 169 ASP A C 1
ATOM 1257 O O . ASP A 1 169 ? 25.906 2.607 9.273 1 82.69 169 ASP A O 1
ATOM 1261 N N . THR A 1 170 ? 24.141 2.352 10.57 1 86.19 170 THR A N 1
ATOM 1262 C CA . THR A 1 170 ? 23.984 0.938 10.242 1 86.19 170 THR A CA 1
ATOM 1263 C C . THR A 1 170 ? 22.906 0.741 9.188 1 86.19 170 THR A C 1
ATOM 1265 O O . THR A 1 170 ? 21.828 1.353 9.273 1 86.19 170 THR A O 1
ATOM 1268 N N . GLU A 1 171 ? 23.266 -0.104 8.156 1 87.25 171 GLU A N 1
ATOM 1269 C CA . GLU A 1 171 ? 22.266 -0.434 7.137 1 87.25 171 GLU A CA 1
ATOM 1270 C C . GLU A 1 171 ? 21.438 -1.646 7.547 1 87.25 171 GLU A C 1
ATOM 1272 O O . GLU A 1 171 ? 21.922 -2.529 8.258 1 87.25 171 GLU A O 1
ATOM 1277 N N . LEU A 1 172 ? 20.219 -1.628 7.109 1 90 172 LEU A N 1
ATOM 1278 C CA . LEU A 1 172 ? 19.391 -2.805 7.324 1 90 172 LEU A CA 1
ATOM 1279 C C . LEU A 1 172 ? 19.891 -3.984 6.496 1 90 172 LEU A C 1
ATOM 1281 O O . LEU A 1 172 ? 20.328 -3.807 5.355 1 90 172 LEU A O 1
ATOM 1285 N N . PRO A 1 173 ? 19.906 -5.141 7.184 1 90.44 173 PRO A N 1
ATOM 1286 C CA . PRO A 1 173 ? 20.172 -6.289 6.316 1 90.44 173 PRO A CA 1
ATOM 1287 C C . PRO A 1 173 ? 19.219 -6.363 5.129 1 90.44 173 PRO A C 1
ATOM 1289 O O . PRO A 1 173 ? 18.047 -5.988 5.246 1 90.44 173 PRO A O 1
ATOM 1292 N N . LEU A 1 174 ? 19.703 -6.883 4.09 1 90.12 174 LEU A N 1
ATOM 1293 C CA . LEU A 1 174 ? 19 -6.852 2.811 1 90.12 174 LEU A CA 1
ATOM 1294 C C . LEU A 1 174 ? 17.609 -7.469 2.939 1 90.12 174 LEU A C 1
ATOM 1296 O O . LEU A 1 174 ? 16.641 -6.969 2.35 1 90.12 174 LEU A O 1
ATOM 1300 N N . TRP A 1 175 ? 17.5 -8.539 3.633 1 91.69 175 TRP A N 1
ATOM 1301 C CA . TRP A 1 175 ? 16.203 -9.227 3.75 1 91.69 175 TRP A CA 1
ATOM 1302 C C . TRP A 1 175 ? 15.188 -8.336 4.457 1 91.69 175 TRP A C 1
ATOM 1304 O O . TRP A 1 175 ? 14 -8.336 4.102 1 91.69 175 TRP A O 1
ATOM 1314 N N . LEU A 1 176 ? 15.555 -7.629 5.469 1 92.06 176 LEU A N 1
ATOM 1315 C CA . LEU A 1 176 ? 14.664 -6.723 6.188 1 92.06 176 LEU A CA 1
ATOM 1316 C C . LEU A 1 176 ? 14.375 -5.477 5.359 1 92.06 176 LEU A C 1
ATOM 1318 O O . LEU A 1 176 ? 13.258 -4.957 5.375 1 92.06 176 LEU A O 1
ATOM 1322 N N . ASP A 1 177 ? 15.367 -5.008 4.711 1 92.12 177 ASP A N 1
ATOM 1323 C CA . ASP A 1 177 ? 15.219 -3.838 3.852 1 92.12 177 ASP A CA 1
ATOM 1324 C C . ASP A 1 177 ? 14.195 -4.098 2.748 1 92.12 177 ASP A C 1
ATOM 1326 O O . ASP A 1 177 ? 13.289 -3.285 2.529 1 92.12 177 ASP A O 1
ATOM 1330 N N . ASN A 1 178 ? 14.32 -5.246 2.105 1 92 178 ASN A N 1
ATOM 1331 C CA . ASN A 1 178 ? 13.367 -5.629 1.067 1 92 178 ASN A CA 1
ATOM 1332 C C . ASN A 1 178 ? 11.953 -5.746 1.621 1 92 178 ASN A C 1
ATOM 1334 O O . ASN A 1 178 ? 10.992 -5.328 0.972 1 92 178 ASN A O 1
ATOM 1338 N N . SER A 1 179 ? 11.875 -6.242 2.768 1 94.62 179 SER A N 1
ATOM 1339 C CA . SER A 1 179 ? 10.57 -6.5 3.373 1 94.62 179 SER A CA 1
ATOM 1340 C C . SER A 1 179 ? 9.875 -5.195 3.752 1 94.62 179 SER A C 1
ATOM 1342 O O . SER A 1 179 ? 8.703 -4.992 3.418 1 94.62 179 SER A O 1
ATOM 1344 N N . VAL A 1 180 ? 10.562 -4.359 4.414 1 94.06 180 VAL A N 1
ATOM 1345 C CA . VAL A 1 180 ? 9.953 -3.111 4.863 1 94.06 180 VAL A CA 1
ATOM 1346 C C . VAL A 1 180 ? 9.656 -2.215 3.662 1 94.06 180 VAL A C 1
ATOM 1348 O O . VAL A 1 180 ? 8.703 -1.429 3.686 1 94.06 180 VAL A O 1
ATOM 1351 N N . ASP A 1 181 ? 10.5 -2.287 2.719 1 91.62 181 ASP A N 1
ATOM 1352 C CA . ASP A 1 181 ? 10.289 -1.521 1.496 1 91.62 181 ASP A CA 1
ATOM 1353 C C . ASP A 1 181 ? 9 -1.953 0.794 1 91.62 181 ASP A C 1
ATOM 1355 O O . ASP A 1 181 ? 8.164 -1.117 0.456 1 91.62 181 ASP A O 1
ATOM 1359 N N . LEU A 1 182 ? 8.891 -3.184 0.616 1 92 182 LEU A N 1
ATOM 1360 C CA . LEU A 1 182 ? 7.707 -3.701 -0.067 1 92 182 LEU A CA 1
ATOM 1361 C C . LEU A 1 182 ? 6.445 -3.408 0.735 1 92 182 LEU A C 1
ATOM 1363 O O . LEU A 1 182 ? 5.457 -2.916 0.186 1 92 182 LEU A O 1
ATOM 1367 N N . ILE A 1 183 ? 6.5 -3.645 1.994 1 94.25 183 ILE A N 1
ATOM 1368 C CA . ILE A 1 183 ? 5.32 -3.533 2.848 1 94.25 183 ILE A CA 1
ATOM 1369 C C . ILE A 1 183 ? 4.922 -2.066 2.984 1 94.25 183 ILE A C 1
ATOM 1371 O O . ILE A 1 183 ? 3.732 -1.745 3.059 1 94.25 183 ILE A O 1
ATOM 1375 N N . SER A 1 184 ? 5.844 -1.183 3.031 1 92.94 184 SER A N 1
ATOM 1376 C CA . SER A 1 184 ? 5.559 0.237 3.211 1 92.94 184 SER A CA 1
ATOM 1377 C C . SER A 1 184 ? 4.801 0.805 2.016 1 92.94 184 SER A C 1
ATOM 1379 O O . SER A 1 184 ? 4.152 1.848 2.121 1 92.94 184 SER A O 1
ATOM 1381 N N . GLY A 1 185 ? 4.805 0.132 0.916 1 92.56 185 GLY A N 1
ATOM 1382 C CA . GLY A 1 185 ? 4.301 0.638 -0.351 1 92.56 185 GLY A CA 1
ATOM 1383 C C . GLY A 1 185 ? 2.811 0.92 -0.33 1 92.56 185 GLY A C 1
ATOM 1384 O O . GLY A 1 185 ? 2.324 1.77 -1.08 1 92.56 185 GLY A O 1
ATOM 1385 N N . PHE A 1 186 ? 2.121 0.268 0.521 1 94.44 186 PHE A N 1
ATOM 1386 C CA . PHE A 1 186 ? 0.675 0.437 0.46 1 94.44 186 PHE A CA 1
ATOM 1387 C C . PHE A 1 186 ? 0.234 1.632 1.296 1 94.44 186 PHE A C 1
ATOM 1389 O O . PHE A 1 186 ? -0.914 2.072 1.203 1 94.44 186 PHE A O 1
ATOM 1396 N N . THR A 1 187 ? 1.056 2.246 2.029 1 92.12 187 THR A N 1
ATOM 1397 C CA . THR A 1 187 ? 0.691 3.232 3.039 1 92.12 187 THR A CA 1
ATOM 1398 C C . THR A 1 187 ? 0.168 4.508 2.385 1 92.12 187 THR A C 1
ATOM 1400 O O . THR A 1 187 ? -0.978 4.902 2.609 1 92.12 187 THR A O 1
ATOM 1403 N N . VAL A 1 188 ? 0.933 5.098 1.486 1 90.69 188 VAL A N 1
ATOM 1404 C CA . VAL A 1 188 ? 0.634 6.422 0.945 1 90.69 188 VAL A CA 1
ATOM 1405 C C . VAL A 1 188 ? -0.587 6.344 0.031 1 90.69 188 VAL A C 1
ATOM 1407 O O . VAL A 1 188 ? -1.525 7.133 0.169 1 90.69 188 VAL A O 1
ATOM 1410 N N . PRO A 1 189 ? -0.669 5.371 -0.846 1 94.38 189 PRO A N 1
ATOM 1411 C CA . PRO A 1 189 ? -1.842 5.309 -1.722 1 94.38 189 PRO A CA 1
ATOM 1412 C C . PRO A 1 189 ? -3.139 5.055 -0.954 1 94.38 189 PRO A C 1
ATOM 1414 O O . PRO A 1 189 ? -4.172 5.656 -1.266 1 94.38 189 PRO A O 1
ATOM 1417 N N . LEU A 1 190 ? -3.111 4.203 0.022 1 93.56 190 LEU A N 1
ATOM 1418 C CA . LEU A 1 190 ? -4.328 3.914 0.774 1 93.56 190 LEU A CA 1
ATOM 1419 C C . LEU A 1 190 ? -4.762 5.125 1.594 1 93.56 190 LEU A C 1
ATOM 1421 O O . LEU A 1 190 ? -5.957 5.355 1.787 1 93.56 190 LEU A O 1
ATOM 1425 N N . MET A 1 191 ? -3.777 5.832 2.102 1 87.25 191 MET A N 1
ATOM 1426 C CA . MET A 1 191 ? -4.102 7.043 2.85 1 87.25 191 MET A CA 1
ATOM 1427 C C . MET A 1 191 ? -4.758 8.086 1.947 1 87.25 191 MET A C 1
ATOM 1429 O O . MET A 1 191 ? -5.711 8.75 2.352 1 87.25 191 MET A O 1
ATOM 1433 N N . LEU A 1 192 ? -4.297 8.195 0.772 1 91.19 192 LEU A N 1
ATOM 1434 C CA . LEU A 1 192 ? -4.871 9.148 -0.173 1 91.19 192 LEU A CA 1
ATOM 1435 C C . LEU A 1 192 ? -6.289 8.742 -0.565 1 91.19 192 LEU A C 1
ATOM 1437 O O . LEU A 1 192 ? -7.18 9.586 -0.653 1 91.19 192 LEU A O 1
ATOM 1441 N N . ILE A 1 193 ? -6.457 7.492 -0.842 1 94.19 193 ILE A N 1
ATOM 1442 C CA . ILE A 1 193 ? -7.785 6.996 -1.185 1 94.19 193 ILE A CA 1
ATOM 1443 C C . ILE A 1 193 ? -8.734 7.211 -0.01 1 94.19 193 ILE A C 1
ATOM 1445 O O . ILE A 1 193 ? -9.883 7.637 -0.198 1 94.19 193 ILE A O 1
ATOM 1449 N N . THR A 1 194 ? -8.289 6.93 1.188 1 89.12 194 THR A N 1
ATOM 1450 C CA . THR A 1 194 ? -9.102 7.129 2.385 1 89.12 194 THR A CA 1
ATOM 1451 C C . THR A 1 194 ? -9.469 8.602 2.549 1 89.12 194 THR A C 1
ATOM 1453 O O . THR A 1 194 ? -10.562 8.93 3.008 1 89.12 194 THR A O 1
ATOM 1456 N N . LEU A 1 195 ? -8.516 9.422 2.252 1 86.75 195 LEU A N 1
ATOM 1457 C CA . LEU A 1 195 ? -8.797 10.859 2.281 1 86.75 195 LEU A CA 1
ATOM 1458 C C . LEU A 1 195 ? -9.977 11.203 1.386 1 86.75 195 LEU A C 1
ATOM 1460 O O . LEU A 1 195 ? -10.883 11.938 1.796 1 86.75 195 LEU A O 1
ATOM 1464 N N . GLY A 1 196 ? -10.008 10.695 0.185 1 91.38 196 GLY A N 1
ATOM 1465 C CA . GLY A 1 196 ? -11.125 10.906 -0.726 1 91.38 196 GLY A CA 1
ATOM 1466 C C . GLY A 1 196 ? -12.438 10.367 -0.194 1 91.38 196 GLY A C 1
ATOM 1467 O O . GLY A 1 196 ? -13.477 11.008 -0.332 1 91.38 196 GLY A O 1
ATOM 1468 N N . VAL A 1 197 ? -12.352 9.234 0.375 1 91.25 197 VAL A N 1
ATOM 1469 C CA . VAL A 1 197 ? -13.523 8.609 0.974 1 91.25 197 VAL A CA 1
ATOM 1470 C C . VAL A 1 197 ? -14.078 9.5 2.086 1 91.25 197 VAL A C 1
ATOM 1472 O O . VAL A 1 197 ? -15.289 9.711 2.174 1 91.25 197 VAL A O 1
ATOM 1475 N N . SER A 1 198 ? -13.164 9.945 2.924 1 84.69 198 SER A N 1
ATOM 1476 C CA . SER A 1 198 ? -13.562 10.812 4.027 1 84.69 198 SER A CA 1
ATOM 1477 C C . SER A 1 198 ? -14.195 12.102 3.518 1 84.69 198 SER A C 1
ATOM 1479 O O . SER A 1 198 ? -15.203 12.562 4.062 1 84.69 198 SER A O 1
ATOM 1481 N N . LEU A 1 199 ? -13.672 12.664 2.514 1 86.62 199 LEU A N 1
ATOM 1482 C CA . LEU A 1 199 ? -14.188 13.906 1.949 1 86.62 199 LEU A CA 1
ATOM 1483 C C . LEU A 1 199 ? -15.578 13.711 1.369 1 86.62 199 LEU A C 1
ATOM 1485 O O . LEU A 1 199 ? -16.422 14.609 1.441 1 86.62 199 LEU A O 1
ATOM 1489 N N . ALA A 1 200 ? -15.789 12.547 0.814 1 89.5 200 ALA A N 1
ATOM 1490 C CA . ALA A 1 200 ? -17.094 12.242 0.209 1 89.5 200 ALA A CA 1
ATOM 1491 C C . ALA A 1 200 ? -18.156 12.039 1.277 1 89.5 200 ALA A C 1
ATOM 1493 O O . ALA A 1 200 ? -19.344 12.188 1.006 1 89.5 200 ALA A O 1
ATOM 1494 N N . SER A 1 201 ? -17.688 11.719 2.463 1 83.38 201 SER A N 1
ATOM 1495 C CA . SER A 1 201 ? -18.641 11.359 3.514 1 83.38 201 SER A CA 1
ATOM 1496 C C . SER A 1 201 ? -18.922 12.555 4.426 1 83.38 201 SER A C 1
ATOM 1498 O O . SER A 1 201 ? -19.812 12.492 5.27 1 83.38 201 SER A O 1
ATOM 1500 N N . ILE A 1 202 ? -18.172 13.578 4.305 1 80.81 202 ILE A N 1
ATOM 1501 C CA . ILE A 1 202 ? -18.297 14.75 5.156 1 80.81 202 ILE A CA 1
ATOM 1502 C C . ILE A 1 202 ? -19.453 15.617 4.664 1 80.81 202 ILE A C 1
ATOM 1504 O O . ILE A 1 202 ? -19.594 15.844 3.461 1 80.81 202 ILE A O 1
ATOM 1508 N N . GLN A 1 203 ? -20.328 15.852 5.598 1 80.19 203 GLN A N 1
ATOM 1509 C CA . GLN A 1 203 ? -21.344 16.844 5.34 1 80.19 203 GLN A CA 1
ATOM 1510 C C . GLN A 1 203 ? -20.875 18.25 5.727 1 80.19 203 GLN A C 1
ATOM 1512 O O . GLN A 1 203 ? -20.641 18.531 6.906 1 80.19 203 GLN A O 1
ATOM 1517 N N . VAL A 1 204 ? -20.719 19.031 4.82 1 78.19 204 VAL A N 1
ATOM 1518 C CA . VAL A 1 204 ? -20.125 20.344 5.02 1 78.19 204 VAL A CA 1
ATOM 1519 C C . VAL A 1 204 ? -21.172 21.297 5.605 1 78.19 204 VAL A C 1
ATOM 1521 O O . VAL A 1 204 ? -22.297 21.375 5.117 1 78.19 204 VAL A O 1
ATOM 1524 N N . ARG A 1 205 ? -20.797 21.672 6.738 1 81.38 205 ARG A N 1
ATOM 1525 C CA . ARG A 1 205 ? -21.578 22.734 7.363 1 81.38 205 ARG A CA 1
ATOM 1526 C C . ARG A 1 205 ? -20.703 23.953 7.629 1 81.38 205 ARG A C 1
ATOM 1528 O O . ARG A 1 205 ? -19.484 23.828 7.785 1 81.38 205 ARG A O 1
ATOM 1535 N N . ASN A 1 206 ? -21.094 25.172 7.582 1 82.06 206 ASN A N 1
ATOM 1536 C CA . ASN A 1 206 ? -20.406 26.406 7.941 1 82.06 206 ASN A CA 1
ATOM 1537 C C . ASN A 1 206 ? -19.203 26.656 7.035 1 82.06 206 ASN A C 1
ATOM 1539 O O . ASN A 1 206 ? -18.078 26.844 7.52 1 82.06 206 ASN A O 1
ATOM 1543 N N . LEU A 1 207 ? -19.328 26.641 5.793 1 86.25 207 LEU A N 1
ATOM 1544 C CA . LEU A 1 207 ? -18.281 26.781 4.781 1 86.25 207 LEU A CA 1
ATOM 1545 C C . LEU A 1 207 ? -17.484 28.062 4.992 1 86.25 207 LEU A C 1
ATOM 1547 O O . LEU A 1 207 ? -16.266 28.062 4.816 1 86.25 207 LEU A O 1
ATOM 1551 N N . ARG A 1 208 ? -18.156 29.062 5.422 1 88.75 208 ARG A N 1
ATOM 1552 C CA . ARG A 1 208 ? -17.484 30.344 5.609 1 88.75 208 ARG A CA 1
ATOM 1553 C C . ARG A 1 208 ? -16.453 30.266 6.719 1 88.75 208 ARG A C 1
ATOM 1555 O O . ARG A 1 208 ? -15.328 30.75 6.559 1 88.75 208 ARG A O 1
ATOM 1562 N N . SER A 1 209 ? -16.859 29.672 7.797 1 89.75 209 SER A N 1
ATOM 1563 C CA . SER A 1 209 ? -15.953 29.531 8.93 1 89.75 209 SER A CA 1
ATOM 1564 C C . SER A 1 209 ? -14.781 28.625 8.586 1 89.75 209 SER A C 1
ATOM 1566 O O . SER A 1 209 ? -13.648 28.875 9 1 89.75 209 SER A O 1
ATOM 1568 N N . GLY A 1 210 ? -15.016 27.625 7.84 1 90.81 210 GLY A N 1
ATOM 1569 C CA . GLY A 1 210 ? -13.961 26.719 7.414 1 90.81 210 GLY A CA 1
ATOM 1570 C C . GLY A 1 210 ? -12.93 27.375 6.512 1 90.81 210 GLY A C 1
ATOM 1571 O O . GLY A 1 210 ? -11.727 27.156 6.668 1 90.81 210 GLY A O 1
ATOM 1572 N N . ILE A 1 211 ? -13.453 28.172 5.637 1 93.44 211 ILE A N 1
ATOM 1573 C CA . ILE A 1 211 ? -12.578 28.859 4.695 1 93.44 211 ILE A CA 1
ATOM 1574 C C . ILE A 1 211 ? -11.75 29.906 5.434 1 93.44 211 ILE A C 1
ATOM 1576 O O . ILE A 1 211 ? -10.547 30.031 5.203 1 93.44 211 ILE A O 1
ATOM 1580 N N . SER A 1 212 ? -12.398 30.641 6.301 1 94.5 212 SER A N 1
ATOM 1581 C CA . SER A 1 212 ? -11.703 31.656 7.074 1 94.5 212 SER A CA 1
ATOM 1582 C C . SER A 1 212 ? -10.609 31.031 7.945 1 94.5 212 SER A C 1
ATOM 1584 O O . SER A 1 212 ? -9.5 31.562 8.023 1 94.5 212 SER A O 1
ATOM 1586 N N . PHE A 1 213 ? -10.953 29.969 8.562 1 95.31 213 PHE A N 1
ATOM 1587 C CA . PHE A 1 213 ? -9.984 29.234 9.375 1 95.31 213 PHE A CA 1
ATOM 1588 C C . PHE A 1 213 ? -8.758 28.859 8.547 1 95.31 213 PHE A C 1
ATOM 1590 O O . PHE A 1 213 ? -7.625 29.094 8.969 1 95.31 213 PHE A O 1
ATOM 1597 N N . SER A 1 214 ? -9.008 28.328 7.398 1 94.5 214 SER A N 1
ATOM 1598 C CA . SER A 1 214 ? -7.93 27.844 6.539 1 94.5 214 SER A CA 1
ATOM 1599 C C . SER A 1 214 ? -7.062 28.984 6.031 1 94.5 214 SER A C 1
ATOM 1601 O O . SER A 1 214 ? -5.84 28.859 5.961 1 94.5 214 SER A O 1
ATOM 1603 N N . LEU A 1 215 ? -7.672 30.078 5.699 1 95 215 LEU A N 1
ATOM 1604 C CA . LEU A 1 215 ? -6.973 31.219 5.129 1 95 215 LEU A CA 1
ATOM 1605 C C . LEU A 1 215 ? -6.059 31.875 6.16 1 95 215 LEU A C 1
ATOM 1607 O O . LEU A 1 215 ? -5.062 32.5 5.805 1 95 215 LEU A O 1
ATOM 1611 N N . ILE A 1 216 ? -6.379 31.656 7.383 1 95.62 216 ILE A N 1
ATOM 1612 C CA . ILE A 1 216 ? -5.562 32.25 8.445 1 95.62 216 ILE A CA 1
ATOM 1613 C C . ILE A 1 216 ? -4.508 31.234 8.898 1 95.62 216 ILE A C 1
ATOM 1615 O O . ILE A 1 216 ? -3.332 31.578 9.031 1 95.62 216 ILE A O 1
ATOM 1619 N N . ARG A 1 217 ? -4.906 30.062 9.086 1 96.31 217 ARG A N 1
ATOM 1620 C CA . ARG A 1 217 ? -4.031 29.031 9.641 1 96.31 217 ARG A CA 1
ATOM 1621 C C . ARG A 1 217 ? -2.82 28.797 8.742 1 96.31 217 ARG A C 1
ATOM 1623 O O . ARG A 1 217 ? -1.697 28.656 9.234 1 96.31 217 ARG A O 1
ATOM 1630 N N . ILE A 1 218 ? -3.033 28.781 7.441 1 94.25 218 ILE A N 1
ATOM 1631 C CA . ILE A 1 218 ? -2.029 28.312 6.488 1 94.25 218 ILE A CA 1
ATOM 1632 C C . ILE A 1 218 ? -0.867 29.312 6.441 1 94.25 218 ILE A C 1
ATOM 1634 O O . ILE A 1 218 ? 0.292 28.922 6.617 1 94.25 218 ILE A O 1
ATOM 1638 N N . PRO A 1 219 ? -1.171 30.609 6.211 1 95.06 219 PRO A N 1
ATOM 1639 C CA . PRO A 1 219 ? -0.053 31.562 6.211 1 95.06 219 PRO A CA 1
ATOM 1640 C C . PRO A 1 219 ? 0.655 31.641 7.562 1 95.06 219 PRO A C 1
ATOM 1642 O O . PRO A 1 219 ? 1.872 31.828 7.617 1 95.06 219 PRO A O 1
ATOM 1645 N N . VAL A 1 220 ? -0.075 31.5 8.633 1 97.5 220 VAL A N 1
ATOM 1646 C CA . VAL A 1 220 ? 0.525 31.547 9.961 1 97.5 220 VAL A CA 1
ATOM 1647 C C . VAL A 1 220 ? 1.442 30.344 10.148 1 97.5 220 VAL A C 1
ATOM 1649 O O . VAL A 1 220 ? 2.555 30.469 10.672 1 97.5 220 VAL A O 1
ATOM 1652 N N . ALA A 1 221 ? 1.002 29.219 9.742 1 97.69 221 ALA A N 1
ATOM 1653 C CA . ALA A 1 221 ? 1.789 28 9.875 1 97.69 221 ALA A CA 1
ATOM 1654 C C . ALA A 1 221 ? 3.078 28.078 9.062 1 97.69 221 ALA A C 1
ATOM 1656 O O . ALA A 1 221 ? 4.145 27.688 9.539 1 97.69 221 ALA A O 1
ATOM 1657 N N . VAL A 1 222 ? 2.971 28.547 7.816 1 97.44 222 VAL A N 1
ATOM 1658 C CA . VAL A 1 222 ? 4.133 28.703 6.949 1 97.44 222 VAL A CA 1
ATOM 1659 C C . VAL A 1 222 ? 5.105 29.719 7.562 1 97.44 222 VAL A C 1
ATOM 1661 O O . VAL A 1 222 ? 6.32 29.484 7.559 1 97.44 222 VAL A O 1
ATOM 1664 N N . GLY A 1 223 ? 4.547 30.812 8.047 1 97.56 223 GLY A N 1
ATOM 1665 C CA . GLY A 1 223 ? 5.379 31.828 8.656 1 97.56 223 GLY A CA 1
ATOM 1666 C C . GLY A 1 223 ? 6.098 31.359 9.906 1 97.56 223 GLY A C 1
ATOM 1667 O O . GLY A 1 223 ? 7.285 31.625 10.086 1 97.56 223 GLY A O 1
ATOM 1668 N N . VAL A 1 224 ? 5.387 30.672 10.789 1 98.12 224 VAL A N 1
ATOM 1669 C CA . VAL A 1 224 ? 5.973 30.141 12.016 1 98.12 224 VAL A CA 1
ATOM 1670 C C . VAL A 1 224 ? 7.051 29.109 11.672 1 98.12 224 VAL A C 1
ATOM 1672 O O . VAL A 1 224 ? 8.117 29.094 12.289 1 98.12 224 VAL A O 1
ATOM 1675 N N . ALA A 1 225 ? 6.77 28.25 10.695 1 98.19 225 ALA A N 1
ATOM 1676 C CA . ALA A 1 225 ? 7.738 27.25 10.25 1 98.19 225 ALA A CA 1
ATOM 1677 C C . ALA A 1 225 ? 9 27.922 9.695 1 98.19 225 ALA A C 1
ATOM 1679 O O . ALA A 1 225 ? 10.109 27.453 9.953 1 98.19 225 ALA A O 1
ATOM 1680 N N . TRP A 1 226 ? 8.781 28.953 8.922 1 97.44 226 TRP A N 1
ATOM 1681 C CA . TRP A 1 226 ? 9.898 29.688 8.352 1 97.44 226 TRP A CA 1
ATOM 1682 C C . TRP A 1 226 ? 10.758 30.297 9.445 1 97.44 226 TRP A C 1
ATOM 1684 O O . TRP A 1 226 ? 11.992 30.188 9.414 1 97.44 226 TRP A O 1
ATOM 1694 N N . LEU A 1 227 ? 10.156 30.953 10.406 1 98 227 LEU A N 1
ATOM 1695 C CA . LEU A 1 227 ? 10.859 31.641 11.484 1 98 227 LEU A CA 1
ATOM 1696 C C . LEU A 1 227 ? 11.641 30.641 12.344 1 98 227 LEU A C 1
ATOM 1698 O O . LEU A 1 227 ? 12.828 30.844 12.609 1 98 227 LEU A O 1
ATOM 1702 N N . ILE A 1 228 ? 11.023 29.578 12.711 1 98.19 228 ILE A N 1
ATOM 1703 C CA . ILE A 1 228 ? 11.641 28.594 13.594 1 98.19 228 ILE A CA 1
ATOM 1704 C C . ILE A 1 228 ? 12.711 27.812 12.836 1 98.19 228 ILE A C 1
ATOM 1706 O O . ILE A 1 228 ? 13.773 27.516 13.383 1 98.19 228 ILE A O 1
ATOM 1710 N N . GLY A 1 229 ? 12.391 27.469 11.586 1 97.25 229 GLY A N 1
ATOM 1711 C CA . GLY A 1 229 ? 13.367 26.766 10.766 1 97.25 229 GLY A CA 1
ATOM 1712 C C . GLY A 1 229 ? 14.648 27.547 10.57 1 97.25 229 GLY A C 1
ATOM 1713 O O . GLY A 1 229 ? 15.742 26.984 10.617 1 97.25 229 GLY A O 1
ATOM 1714 N N . HIS A 1 230 ? 14.484 28.859 10.336 1 95.5 230 HIS A N 1
ATOM 1715 C CA . HIS A 1 230 ? 15.656 29.719 10.195 1 95.5 230 HIS A CA 1
ATOM 1716 C C . HIS A 1 230 ? 16.391 29.875 11.523 1 95.5 230 HIS A C 1
ATOM 1718 O O . HIS A 1 230 ? 17.625 29.875 11.555 1 95.5 230 HIS A O 1
ATOM 1724 N N . TRP A 1 231 ? 15.617 30.016 12.555 1 97.06 231 TRP A N 1
ATOM 1725 C CA . TRP A 1 231 ? 16.203 30.172 13.875 1 97.06 231 TRP A CA 1
ATOM 1726 C C . TRP A 1 231 ? 17.062 28.969 14.25 1 97.06 231 TRP A C 1
ATOM 1728 O O . TRP A 1 231 ? 18.125 29.109 14.844 1 97.06 231 TRP A O 1
ATOM 1738 N N . LEU A 1 232 ? 16.688 27.828 13.797 1 97.12 232 LEU A N 1
ATOM 1739 C CA . LEU A 1 232 ? 17.391 26.594 14.133 1 97.12 232 LEU A CA 1
ATOM 1740 C C . LEU A 1 232 ? 18.375 26.219 13.039 1 97.12 232 LEU A C 1
ATOM 1742 O O . LEU A 1 232 ? 19 25.156 13.094 1 97.12 232 LEU A O 1
ATOM 1746 N N . GLU A 1 233 ? 18.5 27.016 12.023 1 96 233 GLU A N 1
ATOM 1747 C CA . GLU A 1 233 ? 19.453 26.844 10.93 1 96 233 GLU A CA 1
ATOM 1748 C C . GLU A 1 233 ? 19.266 25.5 10.219 1 96 233 GLU A C 1
ATOM 1750 O O . GLU A 1 233 ? 20.219 24.75 10.031 1 96 233 GLU A O 1
ATOM 1755 N N . LEU A 1 234 ? 18.062 25.25 9.875 1 96 234 LEU A N 1
ATOM 1756 C CA . LEU A 1 234 ? 17.766 24.047 9.117 1 96 234 LEU A CA 1
ATOM 1757 C C . LEU A 1 234 ? 18.359 24.125 7.715 1 96 234 LEU A C 1
ATOM 1759 O O . LEU A 1 234 ? 18.391 25.203 7.113 1 96 234 LEU A O 1
ATOM 1763 N N . PRO A 1 235 ? 18.906 22.938 7.242 1 94.19 235 PRO A N 1
ATOM 1764 C CA . PRO A 1 235 ? 19.25 22.938 5.824 1 94.19 235 PRO A CA 1
ATOM 1765 C C . PRO A 1 235 ? 18.094 23.359 4.926 1 94.19 235 PRO A C 1
ATOM 1767 O O . PRO A 1 235 ? 16.938 23.188 5.297 1 94.19 235 PRO A O 1
ATOM 1770 N N . ALA A 1 236 ? 18.422 23.891 3.77 1 93.75 236 ALA A N 1
ATOM 1771 C CA . ALA A 1 236 ? 17.438 24.453 2.848 1 93.75 236 ALA A CA 1
ATOM 1772 C C . ALA A 1 236 ? 16.328 23.453 2.557 1 93.75 236 ALA A C 1
ATOM 1774 O O . ALA A 1 236 ? 15.148 23.812 2.551 1 93.75 236 ALA A O 1
ATOM 1775 N N . MET A 1 237 ? 16.719 22.234 2.355 1 94.12 237 MET A N 1
ATOM 1776 C CA . MET A 1 237 ? 15.75 21.188 2.041 1 94.12 237 MET A CA 1
ATOM 1777 C C . MET A 1 237 ? 14.836 20.922 3.23 1 94.12 237 MET A C 1
ATOM 1779 O O . MET A 1 237 ? 13.617 20.797 3.068 1 94.12 237 MET A O 1
ATOM 1783 N N . ALA A 1 238 ? 15.383 20.844 4.383 1 95.69 238 ALA A N 1
ATOM 1784 C CA . ALA A 1 238 ? 14.602 20.609 5.598 1 95.69 238 ALA A CA 1
ATOM 1785 C C . ALA A 1 238 ? 13.625 21.75 5.859 1 95.69 238 ALA A C 1
ATOM 1787 O O . ALA A 1 238 ? 12.492 21.516 6.281 1 95.69 238 ALA A O 1
ATOM 1788 N N . LEU A 1 239 ? 14.133 22.938 5.625 1 96.56 239 LEU A N 1
ATOM 1789 C CA . LEU A 1 239 ? 13.297 24.109 5.82 1 96.56 239 LEU A CA 1
ATOM 1790 C C . LEU A 1 239 ? 12.117 24.109 4.852 1 96.56 239 LEU A C 1
ATOM 1792 O O . LEU A 1 239 ? 10.977 24.359 5.25 1 96.56 239 LEU A O 1
ATOM 1796 N N . ALA A 1 240 ? 12.383 23.844 3.596 1 96.56 240 ALA A N 1
ATOM 1797 C CA . ALA A 1 240 ? 11.344 23.797 2.576 1 96.56 240 ALA A CA 1
ATOM 1798 C C . ALA A 1 240 ? 10.297 22.734 2.91 1 96.56 240 ALA A C 1
ATOM 1800 O O . ALA A 1 240 ? 9.094 22.984 2.787 1 96.56 240 ALA A O 1
ATOM 1801 N N . VAL A 1 241 ? 10.766 21.594 3.332 1 96.69 241 VAL A N 1
ATOM 1802 C CA . VAL A 1 241 ? 9.875 20.484 3.65 1 96.69 241 VAL A CA 1
ATOM 1803 C C . VAL A 1 241 ? 9.047 20.812 4.891 1 96.69 241 VAL A C 1
ATOM 1805 O O . VAL A 1 241 ? 7.859 20.5 4.957 1 96.69 241 VAL A O 1
ATOM 1808 N N . LEU A 1 242 ? 9.688 21.438 5.879 1 97.44 242 LEU A N 1
ATOM 1809 C CA . LEU A 1 242 ? 8.977 21.844 7.086 1 97.44 242 LEU A CA 1
ATOM 1810 C C . LEU A 1 242 ? 7.855 22.812 6.758 1 97.44 242 LEU A C 1
ATOM 1812 O O . LEU A 1 242 ? 6.727 22.656 7.223 1 97.44 242 LEU A O 1
ATOM 1816 N N . MET A 1 243 ? 8.156 23.797 5.969 1 97.5 243 MET A N 1
ATOM 1817 C CA . MET A 1 243 ? 7.164 24.781 5.562 1 97.5 243 MET A CA 1
ATOM 1818 C C . MET A 1 243 ? 6.016 24.125 4.801 1 97.5 243 MET A C 1
ATOM 1820 O O . MET A 1 243 ? 4.848 24.422 5.07 1 97.5 243 MET A O 1
ATOM 1824 N N . LEU A 1 244 ? 6.367 23.281 3.934 1 97.12 244 LEU A N 1
ATOM 1825 C CA . LEU A 1 244 ? 5.371 22.594 3.123 1 97.12 244 LEU A CA 1
ATOM 1826 C C . LEU A 1 244 ? 4.48 21.703 3.99 1 97.12 244 LEU A C 1
ATOM 1828 O O . LEU A 1 244 ? 3.254 21.766 3.887 1 97.12 244 LEU A O 1
ATOM 1832 N N . GLN A 1 245 ? 5.051 20.922 4.836 1 97.5 245 GLN A N 1
ATOM 1833 C CA . GLN A 1 245 ? 4.328 19.984 5.688 1 97.5 245 GLN A CA 1
ATOM 1834 C C . GLN A 1 245 ? 3.408 20.719 6.656 1 97.5 245 GLN A C 1
ATOM 1836 O O . GLN A 1 245 ? 2.262 20.312 6.859 1 97.5 245 GLN A O 1
ATOM 1841 N N . MET A 1 246 ? 3.883 21.781 7.168 1 97 246 MET A N 1
ATOM 1842 C CA . MET A 1 246 ? 3.09 22.516 8.148 1 97 246 MET A CA 1
ATOM 1843 C C . MET A 1 246 ? 1.962 23.281 7.469 1 97 246 MET A C 1
ATOM 1845 O O . MET A 1 246 ? 0.991 23.672 8.117 1 97 246 MET A O 1
ATOM 1849 N N . SER A 1 247 ? 2.068 23.469 6.207 1 96.62 247 SER A N 1
ATOM 1850 C CA . SER A 1 247 ? 1.04 24.172 5.449 1 96.62 247 SER A CA 1
ATOM 1851 C C . SER A 1 247 ? -0.042 23.219 4.961 1 96.62 247 SER A C 1
ATOM 1853 O O . SER A 1 247 ? -1.017 23.641 4.336 1 96.62 247 SER A O 1
ATOM 1855 N N . MET A 1 248 ? 0.096 21.938 5.203 1 96.69 248 MET A N 1
ATOM 1856 C CA . MET A 1 248 ? -0.899 20.969 4.758 1 96.69 248 MET A CA 1
ATOM 1857 C C . MET A 1 248 ? -2.26 21.266 5.387 1 96.69 248 MET A C 1
ATOM 1859 O O . MET A 1 248 ? -2.342 21.922 6.414 1 96.69 248 MET A O 1
ATOM 1863 N N . PRO A 1 249 ? -3.346 20.812 4.754 1 95.5 249 PRO A N 1
ATOM 1864 C CA . PRO A 1 249 ? -4.672 21 5.352 1 95.5 249 PRO A CA 1
ATOM 1865 C C . PRO A 1 249 ? -4.836 20.234 6.668 1 95.5 249 PRO A C 1
ATOM 1867 O O . PRO A 1 249 ? -3.945 19.484 7.07 1 95.5 249 PRO A O 1
ATOM 1870 N N . VAL A 1 250 ? -5.977 20.516 7.227 1 94.25 250 VAL A N 1
ATOM 1871 C CA . VAL A 1 250 ? -6.293 19.891 8.508 1 94.25 250 VAL A CA 1
ATOM 1872 C C . VAL A 1 250 ? -6.352 18.375 8.359 1 94.25 250 VAL A C 1
ATOM 1874 O O . VAL A 1 250 ? -6.98 17.859 7.43 1 94.25 250 VAL A O 1
ATOM 1877 N N . ALA A 1 251 ? -5.652 17.688 9.258 1 90 251 ALA A N 1
ATOM 1878 C CA . ALA A 1 251 ? -5.629 16.219 9.219 1 90 251 ALA A CA 1
ATOM 1879 C C . ALA A 1 251 ? -7.02 15.648 9.453 1 90 251 ALA A C 1
ATOM 1881 O O . ALA A 1 251 ? -7.785 16.156 10.273 1 90 251 ALA A O 1
ATOM 1882 N N . VAL A 1 252 ? -7.359 14.586 8.734 1 81.81 252 VAL A N 1
ATOM 1883 C CA . VAL A 1 252 ? -8.664 13.938 8.836 1 81.81 252 VAL A CA 1
ATOM 1884 C C . VAL A 1 252 ? -8.852 13.367 10.234 1 81.81 252 VAL A C 1
ATOM 1886 O O . VAL A 1 252 ? -9.969 13.344 10.758 1 81.81 252 VAL A O 1
ATOM 1889 N N . PHE A 1 253 ? -7.773 13.016 10.875 1 77.69 253 PHE A N 1
ATOM 1890 C CA . PHE A 1 253 ? -7.828 12.406 12.195 1 77.69 253 PHE A CA 1
ATOM 1891 C C . PHE A 1 253 ? -8.453 13.367 13.203 1 77.69 253 PHE A C 1
ATOM 1893 O O . PHE A 1 253 ? -9.008 12.93 14.211 1 77.69 253 PHE A O 1
ATOM 1900 N N . ASN A 1 254 ? -8.352 14.578 12.914 1 85.19 254 ASN A N 1
ATOM 1901 C CA . ASN A 1 254 ? -8.945 15.562 13.812 1 85.19 254 ASN A CA 1
ATOM 1902 C C . ASN A 1 254 ? -10.461 15.398 13.906 1 85.19 254 ASN A C 1
ATOM 1904 O O . ASN A 1 254 ? -11.055 15.672 14.945 1 85.19 254 ASN A O 1
ATOM 1908 N N . TYR A 1 255 ? -11.086 14.992 12.844 1 81.44 255 TYR A N 1
ATOM 1909 C CA . TYR A 1 255 ? -12.516 14.711 12.852 1 81.44 255 TYR A CA 1
ATOM 1910 C C . TYR A 1 255 ? -12.836 13.555 13.789 1 81.44 255 TYR A C 1
ATOM 1912 O O . TYR A 1 255 ? -13.812 13.617 14.539 1 81.44 255 TYR A O 1
ATOM 1920 N N . LEU A 1 256 ? -12.023 12.562 13.742 1 72.38 256 LEU A N 1
ATOM 1921 C CA . LEU A 1 256 ? -12.227 11.398 14.594 1 72.38 256 LEU A CA 1
ATOM 1922 C C . LEU A 1 256 ? -12.102 11.781 16.062 1 72.38 256 LEU A C 1
ATOM 1924 O O . LEU A 1 256 ? -12.867 11.297 16.906 1 72.38 256 LEU A O 1
ATOM 1928 N N . PHE A 1 257 ? -11.156 12.586 16.344 1 75.75 257 PHE A N 1
ATOM 1929 C CA . PHE A 1 257 ? -10.984 13.07 17.719 1 75.75 257 PHE A CA 1
ATOM 1930 C C . PHE A 1 257 ? -12.203 13.875 18.156 1 75.75 257 PHE A C 1
ATOM 1932 O O . PHE A 1 257 ? -12.656 13.75 19.297 1 75.75 257 PHE A O 1
ATOM 1939 N N . ALA A 1 258 ? -12.68 14.688 17.281 1 81.94 258 ALA A N 1
ATOM 1940 C CA . ALA A 1 258 ? -13.859 15.5 17.578 1 81.94 258 ALA A CA 1
ATOM 1941 C C . ALA A 1 258 ? -15.086 14.617 17.797 1 81.94 258 ALA A C 1
ATOM 1943 O O . ALA A 1 258 ? -15.922 14.914 18.656 1 81.94 258 ALA A O 1
ATOM 1944 N N . GLN A 1 259 ? -15.18 13.617 17.062 1 76.56 259 GLN A N 1
ATOM 1945 C CA . GLN A 1 259 ? -16.281 12.672 17.219 1 76.56 259 GLN A CA 1
ATOM 1946 C C . GLN A 1 259 ? -16.219 11.969 18.578 1 76.56 259 GLN A C 1
ATOM 1948 O O . GLN A 1 259 ? -17.219 11.844 19.266 1 76.56 259 GLN A O 1
ATOM 1953 N N . LYS A 1 260 ? -15.078 11.555 18.891 1 74.06 260 LYS A N 1
ATOM 1954 C CA . LYS A 1 260 ? -14.883 10.852 20.156 1 74.06 260 LYS A CA 1
ATOM 1955 C C . LYS A 1 260 ? -15.156 11.773 21.328 1 74.06 260 LYS A C 1
ATOM 1957 O O . LYS A 1 260 ? -15.703 11.344 22.344 1 74.06 260 LYS A O 1
ATOM 1962 N N . ALA A 1 261 ? -14.703 12.953 21.234 1 77.12 261 ALA A N 1
ATOM 1963 C CA . ALA A 1 261 ? -14.875 13.938 22.297 1 77.12 261 ALA A CA 1
ATOM 1964 C C . ALA A 1 261 ? -16.25 14.578 22.234 1 77.12 261 ALA A C 1
ATOM 1966 O O . ALA A 1 261 ? -16.672 15.242 23.188 1 77.12 261 ALA A O 1
ATOM 1967 N N . GLN A 1 262 ? -16.859 14.273 21.156 1 81.06 262 GLN A N 1
ATOM 1968 C CA . GLN A 1 262 ? -18.188 14.859 20.938 1 81.06 262 GLN A CA 1
ATOM 1969 C C . GLN A 1 262 ? -18.125 16.375 21.016 1 81.06 262 GLN A C 1
ATOM 1971 O O . GLN A 1 262 ? -18.922 17 21.734 1 81.06 262 GLN A O 1
ATOM 1976 N N . ARG A 1 263 ? -17.141 16.859 20.375 1 86.7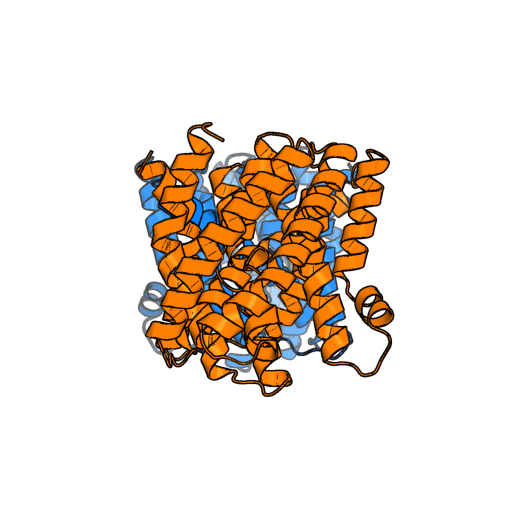5 263 ARG A N 1
ATOM 1977 C CA . ARG A 1 263 ? -16.953 18.297 20.312 1 86.75 263 ARG A CA 1
ATOM 1978 C C . ARG A 1 263 ? -17.078 18.812 18.875 1 86.75 263 ARG A C 1
ATOM 1980 O O . ARG A 1 263 ? -16.078 19 18.188 1 86.75 263 ARG A O 1
ATOM 1987 N N . GLU A 1 264 ? -18.203 19.141 18.438 1 88.5 264 GLU A N 1
ATOM 1988 C CA . GLU A 1 264 ? -18.562 19.719 17.141 1 88.5 264 GLU A CA 1
ATOM 1989 C C . GLU A 1 264 ? -17.891 18.984 15.992 1 88.5 264 GLU A C 1
ATOM 1991 O O . GLU A 1 264 ? -17.25 19.594 15.148 1 88.5 264 GLU A O 1
ATOM 1996 N N . PRO A 1 265 ? -18.141 17.734 15.922 1 86.5 265 PRO A N 1
ATOM 1997 C CA . PRO A 1 265 ? -17.484 16.969 14.859 1 86.5 265 PRO A CA 1
ATOM 1998 C C . PRO A 1 265 ? -17.844 17.469 13.461 1 86.5 265 PRO A C 1
ATOM 2000 O O . PRO A 1 265 ? -17 17.469 12.562 1 86.5 265 PRO A O 1
ATOM 2003 N N . ALA A 1 266 ? -18.984 17.938 13.312 1 86.44 266 ALA A N 1
ATOM 2004 C CA . ALA A 1 266 ? -19.406 18.438 12.008 1 86.44 266 ALA A CA 1
ATOM 2005 C C . ALA A 1 266 ? -18.594 19.672 11.602 1 86.44 266 ALA A C 1
ATOM 2007 O O . ALA A 1 266 ? -18.234 19.828 10.43 1 86.44 266 ALA A O 1
ATOM 2008 N N . TYR A 1 267 ? -18.375 20.453 12.531 1 90 267 TYR A N 1
ATOM 2009 C CA . TYR A 1 267 ? -17.578 21.641 12.266 1 90 267 TYR A CA 1
ATOM 2010 C C . TYR A 1 267 ? -16.141 21.266 11.914 1 90 267 TYR A C 1
ATOM 2012 O O . TYR A 1 267 ? -15.578 21.812 10.961 1 90 267 TYR A O 1
ATOM 2020 N N . VAL A 1 268 ? -15.547 20.391 12.609 1 90.12 268 VAL A N 1
ATOM 2021 C CA . VAL A 1 268 ? -14.18 19.953 12.359 1 90.12 268 VAL A CA 1
ATOM 2022 C C . VAL A 1 268 ? -14.094 19.312 10.977 1 90.12 268 VAL A C 1
ATOM 2024 O O . VAL A 1 268 ? -13.117 19.5 10.25 1 90.12 268 VAL A O 1
ATOM 2027 N N . ALA A 1 269 ? -15.133 18.625 10.664 1 87.62 269 ALA A N 1
ATOM 2028 C CA . ALA A 1 269 ? -15.203 18.031 9.336 1 87.62 269 ALA A CA 1
ATOM 2029 C C . ALA A 1 269 ? -15.18 19.094 8.25 1 87.62 269 ALA A C 1
ATOM 2031 O O . ALA A 1 269 ? -14.562 18.922 7.195 1 87.62 269 ALA A O 1
ATOM 2032 N N . SER A 1 270 ? -15.812 20.078 8.5 1 90.44 270 SER A N 1
ATOM 2033 C CA . SER A 1 270 ? -15.836 21.188 7.551 1 90.44 270 SER A CA 1
ATOM 2034 C C . SER A 1 270 ? -14.461 21.828 7.422 1 90.44 270 SER A C 1
ATOM 2036 O O . SER A 1 270 ? -14.086 22.297 6.344 1 90.44 270 SER A O 1
ATOM 2038 N N . LEU A 1 271 ? -13.75 21.891 8.484 1 93.75 271 LEU A N 1
ATOM 2039 C CA . LEU A 1 271 ? -12.398 22.422 8.445 1 93.75 271 LEU A CA 1
ATOM 2040 C C . LEU A 1 271 ? -11.492 21.547 7.578 1 93.75 271 LEU A C 1
ATOM 2042 O O . LEU A 1 271 ? -10.703 22.062 6.785 1 93.75 271 LEU A O 1
ATOM 2046 N N . VAL A 1 272 ? -11.648 20.312 7.766 1 91.38 272 VAL A N 1
ATOM 2047 C CA . VAL A 1 272 ? -10.875 19.359 6.98 1 91.38 272 VAL A CA 1
ATOM 2048 C C . VAL A 1 272 ? -11.211 19.516 5.5 1 91.38 272 VAL A C 1
ATOM 2050 O O . VAL A 1 272 ? -10.32 19.609 4.66 1 91.38 272 VAL A O 1
ATOM 2053 N N . PHE A 1 273 ? -12.438 19.594 5.219 1 91.38 273 PHE A N 1
ATOM 2054 C CA . PHE A 1 273 ? -12.922 19.672 3.844 1 91.38 273 PHE A CA 1
ATOM 2055 C C . PHE A 1 273 ? -12.453 20.953 3.178 1 91.38 273 PHE A C 1
ATOM 2057 O O . PHE A 1 273 ? -11.852 20.922 2.102 1 91.38 273 PHE A O 1
ATOM 2064 N N . CYS A 1 274 ? -12.68 22.062 3.803 1 93.19 274 CYS A N 1
ATOM 2065 C CA . CYS A 1 274 ? -12.352 23.359 3.244 1 93.19 274 CYS A CA 1
ATOM 2066 C C . CYS A 1 274 ? -10.844 23.516 3.066 1 93.19 274 CYS A C 1
ATOM 2068 O O . CYS A 1 274 ? -10.383 24 2.029 1 93.19 274 CYS A O 1
ATOM 2070 N N . SER A 1 275 ? -10.156 23.109 4.055 1 94.69 275 SER A N 1
ATOM 2071 C CA . SER A 1 275 ? -8.711 23.25 3.971 1 94.69 275 SER A CA 1
ATOM 2072 C C . SER A 1 275 ? -8.125 22.344 2.898 1 94.69 275 SER A C 1
ATOM 2074 O O . SER A 1 275 ? -7.145 22.703 2.238 1 94.69 275 SER A O 1
ATOM 2076 N N . THR A 1 276 ? -8.688 21.203 2.707 1 92.81 276 THR A N 1
ATOM 2077 C CA . THR A 1 276 ? -8.211 20.266 1.701 1 92.81 276 THR A CA 1
ATOM 2078 C C . THR A 1 276 ? -8.469 20.797 0.295 1 92.81 276 THR A C 1
ATOM 2080 O O . THR A 1 276 ? -7.586 20.766 -0.562 1 92.81 276 THR A O 1
ATOM 2083 N N . LEU A 1 277 ? -9.594 21.328 0.087 1 91.62 277 LEU A N 1
ATOM 2084 C CA . LEU A 1 277 ? -9.93 21.875 -1.22 1 91.62 277 LEU A CA 1
ATOM 2085 C C . LEU A 1 277 ? -9.07 23.094 -1.533 1 91.62 277 LEU A C 1
ATOM 2087 O O . LEU A 1 277 ? -8.617 23.266 -2.668 1 91.62 277 LEU A O 1
ATOM 2091 N N . LEU A 1 278 ? -8.875 23.875 -0.562 1 93.94 278 LEU A N 1
ATOM 2092 C CA . LEU A 1 278 ? -8.039 25.062 -0.746 1 93.94 278 LEU A CA 1
ATOM 2093 C C . LEU A 1 278 ? -6.594 24.672 -1.032 1 93.94 278 LEU A C 1
ATOM 2095 O O . LEU A 1 278 ? -5.883 25.391 -1.737 1 93.94 278 LEU A O 1
ATOM 2099 N N . SER A 1 279 ? -6.199 23.578 -0.473 1 94.44 279 SER A N 1
ATOM 2100 C CA . SER A 1 279 ? -4.816 23.125 -0.636 1 94.44 279 SER A CA 1
ATOM 2101 C C . SER A 1 279 ? -4.504 22.828 -2.098 1 94.44 279 SER A C 1
ATOM 2103 O O . SER A 1 279 ? -3.354 22.938 -2.527 1 94.44 279 SER A O 1
ATOM 2105 N N . LEU A 1 280 ? -5.484 22.469 -2.863 1 91.19 280 LEU A N 1
ATOM 2106 C CA . LEU A 1 280 ? -5.297 22.203 -4.285 1 91.19 280 LEU A CA 1
ATOM 2107 C C . LEU A 1 280 ? -4.902 23.469 -5.035 1 91.19 280 LEU A C 1
ATOM 2109 O O . LEU A 1 280 ? -4.312 23.406 -6.113 1 91.19 280 LEU A O 1
ATOM 2113 N N . ILE A 1 281 ? -5.117 24.562 -4.438 1 91.94 281 ILE A N 1
ATOM 2114 C CA . ILE A 1 281 ? -4.82 25.844 -5.062 1 91.94 281 ILE A CA 1
ATOM 2115 C C . ILE A 1 281 ? -3.533 26.422 -4.477 1 91.94 281 ILE A C 1
ATOM 2117 O O . ILE A 1 281 ? -2.602 26.75 -5.215 1 91.94 281 ILE A O 1
ATOM 2121 N N . TYR A 1 282 ? -3.42 26.422 -3.191 1 94.25 282 TYR A N 1
ATOM 2122 C CA . TYR A 1 282 ? -2.311 27.156 -2.594 1 94.25 282 TYR A CA 1
ATOM 2123 C C . TYR A 1 282 ? -1.04 26.328 -2.586 1 94.25 282 TYR A C 1
ATOM 2125 O O . TYR A 1 282 ? 0.069 26.859 -2.559 1 94.25 282 TYR A O 1
ATOM 2133 N N . LEU A 1 283 ? -1.154 25.031 -2.572 1 94.38 283 LEU A N 1
ATOM 2134 C CA . LEU A 1 283 ? 0.04 24.203 -2.482 1 94.38 283 LEU A CA 1
ATOM 2135 C C . LEU A 1 283 ? 0.901 24.359 -3.732 1 94.38 283 LEU A C 1
ATOM 2137 O O . LEU A 1 283 ? 2.125 24.469 -3.637 1 94.38 283 LEU A O 1
ATOM 2141 N N . PRO A 1 284 ? 0.25 24.297 -4.945 1 93.12 284 PRO A N 1
ATOM 2142 C CA . PRO A 1 284 ? 1.072 24.531 -6.133 1 93.12 284 PRO A CA 1
ATOM 2143 C C . PRO A 1 284 ? 1.78 25.891 -6.098 1 93.12 284 PRO A C 1
ATOM 2145 O O . PRO A 1 284 ? 2.926 26 -6.539 1 93.12 284 PRO A O 1
ATOM 2148 N N . LEU A 1 285 ? 1.162 26.891 -5.574 1 92.69 285 LEU A N 1
ATOM 2149 C CA . LEU A 1 285 ? 1.757 28.219 -5.465 1 92.69 285 LEU A CA 1
ATOM 2150 C C . LEU A 1 285 ? 2.91 28.219 -4.469 1 92.69 285 LEU A C 1
ATOM 2152 O O . LEU A 1 285 ? 3.965 28.797 -4.73 1 92.69 285 LEU A O 1
ATOM 2156 N N . LEU A 1 286 ? 2.68 27.594 -3.375 1 94.19 286 LEU A N 1
ATOM 2157 C CA . LEU A 1 286 ? 3.732 27.484 -2.371 1 94.19 286 LEU A CA 1
ATOM 2158 C C . LEU A 1 286 ? 4.922 26.703 -2.912 1 94.19 286 LEU A C 1
ATOM 2160 O O . LEU A 1 286 ? 6.074 27.062 -2.668 1 94.19 286 LEU A O 1
ATOM 2164 N N . LEU A 1 287 ? 4.656 25.656 -3.605 1 93.69 287 LEU A N 1
ATOM 2165 C CA . LEU A 1 287 ? 5.703 24.828 -4.191 1 93.69 287 LEU A CA 1
ATOM 2166 C C . LEU A 1 287 ? 6.523 25.625 -5.203 1 93.69 287 LEU A C 1
ATOM 2168 O O . LEU A 1 287 ? 7.746 25.469 -5.266 1 93.69 287 LEU A O 1
ATOM 2172 N N . ALA A 1 288 ? 5.84 26.391 -6.016 1 92.06 288 ALA A N 1
ATOM 2173 C CA . ALA A 1 288 ? 6.543 27.25 -6.969 1 92.06 288 ALA A CA 1
ATOM 2174 C C . ALA A 1 288 ? 7.512 28.188 -6.254 1 92.06 288 ALA A C 1
ATOM 2176 O O . ALA A 1 288 ? 8.625 28.422 -6.727 1 92.06 288 ALA A O 1
ATOM 2177 N N . PHE A 1 289 ? 7.055 28.672 -5.168 1 91.5 289 PHE A N 1
ATOM 2178 C CA . PHE A 1 289 ? 7.859 29.578 -4.355 1 91.5 289 PHE A CA 1
ATOM 2179 C C . PHE A 1 289 ? 9.039 28.828 -3.734 1 91.5 289 PHE A C 1
ATOM 2181 O O . PHE A 1 289 ? 10.172 29.312 -3.785 1 91.5 289 PHE A O 1
ATOM 2188 N N . LEU A 1 290 ? 8.844 27.656 -3.184 1 91.31 290 LEU A N 1
ATOM 2189 C CA . LEU A 1 290 ? 9.859 26.875 -2.486 1 91.31 290 LEU A CA 1
ATOM 2190 C C . LEU A 1 290 ? 10.883 26.312 -3.469 1 91.31 290 LEU A C 1
ATOM 2192 O O . LEU A 1 290 ? 12.078 26.25 -3.16 1 91.31 290 LEU A O 1
ATOM 2196 N N . MET A 1 291 ? 10.398 25.953 -4.625 1 85.19 291 MET A N 1
ATOM 2197 C CA . MET A 1 291 ? 11.266 25.328 -5.617 1 85.19 291 MET A CA 1
ATOM 2198 C C . MET A 1 291 ? 12.078 26.391 -6.363 1 85.19 291 MET A C 1
ATOM 2200 O O . MET A 1 291 ? 13.102 26.062 -6.977 1 85.19 291 MET A O 1
ATOM 2204 N N . SER A 1 292 ? 11.688 27.594 -6.301 1 81.62 292 SER A N 1
ATOM 2205 C CA . SER A 1 292 ? 12.438 28.688 -6.914 1 81.62 292 SER A CA 1
ATOM 2206 C C . SER A 1 292 ? 13.672 29.047 -6.094 1 81.62 292 SER A C 1
ATOM 2208 O O . SER A 1 292 ? 14.57 29.734 -6.578 1 81.62 292 SER A O 1
ATOM 2210 N N . GLY A 1 293 ? 13.828 28.469 -4.98 1 76.12 293 GLY A N 1
ATOM 2211 C CA . GLY A 1 293 ? 15 28.703 -4.148 1 76.12 293 GLY A CA 1
ATOM 2212 C C . GLY A 1 293 ? 14.938 30.016 -3.398 1 76.12 293 GLY A C 1
ATOM 2213 O O . GLY A 1 293 ? 15.961 30.516 -2.916 1 76.12 293 GLY A O 1
ATOM 2214 N N . ARG A 1 294 ? 13.867 30.594 -3.295 1 70.44 294 ARG A N 1
ATOM 2215 C CA . ARG A 1 294 ? 13.766 31.938 -2.713 1 70.44 294 ARG A CA 1
ATOM 2216 C C . ARG A 1 294 ? 13.516 31.859 -1.21 1 70.44 294 ARG A C 1
ATOM 2218 O O . ARG A 1 294 ? 13.102 32.844 -0.593 1 70.44 294 ARG A O 1
ATOM 2225 N N . ILE A 1 295 ? 13.781 30.75 -0.646 1 71.44 295 ILE A N 1
ATOM 2226 C CA . ILE A 1 295 ? 13.492 30.688 0.782 1 71.44 295 ILE A CA 1
ATOM 2227 C C . ILE A 1 295 ? 14.773 30.891 1.581 1 71.44 295 ILE A C 1
ATOM 2229 O O . ILE A 1 295 ? 15.867 30.547 1.109 1 71.44 295 ILE A O 1
ATOM 2233 N N . MET B 1 1 ? 24.953 -16.281 -2.131 1 79.25 1 MET B N 1
ATOM 2234 C CA . MET B 1 1 ? 23.859 -16.906 -2.852 1 79.25 1 MET B CA 1
ATOM 2235 C C . MET B 1 1 ? 22.672 -17.172 -1.924 1 79.25 1 MET B C 1
ATOM 2237 O O . MET B 1 1 ? 21.578 -16.641 -2.145 1 79.25 1 MET B O 1
ATOM 2241 N N . ILE B 1 2 ? 23 -17.797 -0.803 1 81.31 2 ILE B N 1
ATOM 2242 C CA . ILE B 1 2 ? 21.938 -18.109 0.13 1 81.31 2 ILE B CA 1
ATOM 2243 C C . ILE B 1 2 ? 21.328 -16.812 0.684 1 81.31 2 ILE B C 1
ATOM 2245 O O . ILE B 1 2 ? 20.109 -16.688 0.765 1 81.31 2 ILE B O 1
ATOM 2249 N N . ALA B 1 3 ? 22.172 -15.891 1.044 1 83.31 3 ALA B N 1
ATOM 2250 C CA . ALA B 1 3 ? 21.703 -14.609 1.576 1 83.31 3 ALA B CA 1
ATOM 2251 C C . ALA B 1 3 ? 20.828 -13.891 0.568 1 83.31 3 ALA B C 1
ATOM 2253 O O . ALA B 1 3 ? 19.828 -13.266 0.942 1 83.31 3 ALA B O 1
ATOM 2254 N N . GLU B 1 4 ? 21.188 -14.031 -0.596 1 86.31 4 GLU B N 1
ATOM 2255 C CA . GLU B 1 4 ? 20.438 -13.391 -1.662 1 86.31 4 GLU B CA 1
ATOM 2256 C C . GLU B 1 4 ? 19.062 -14.055 -1.842 1 86.31 4 GLU B C 1
ATOM 2258 O O . GLU B 1 4 ? 18.062 -13.375 -2.068 1 86.31 4 GLU B O 1
ATOM 2263 N N . LEU B 1 5 ? 19.156 -15.312 -1.732 1 87.5 5 LEU B N 1
ATOM 2264 C CA . LEU B 1 5 ? 17.906 -16.062 -1.886 1 87.5 5 LEU B CA 1
ATOM 2265 C C . LEU B 1 5 ? 16.953 -15.758 -0.741 1 87.5 5 LEU B C 1
ATOM 2267 O O . LEU B 1 5 ? 15.742 -15.609 -0.96 1 87.5 5 LEU B O 1
ATOM 2271 N N . ILE B 1 6 ? 17.5 -15.641 0.358 1 87.94 6 ILE B N 1
ATOM 2272 C CA . ILE B 1 6 ? 16.703 -15.281 1.525 1 87.94 6 ILE B CA 1
ATOM 2273 C C . ILE B 1 6 ? 16.125 -13.875 1.35 1 87.94 6 ILE B C 1
ATOM 2275 O O . ILE B 1 6 ? 14.969 -13.625 1.693 1 87.94 6 ILE B O 1
ATOM 2279 N N . ALA B 1 7 ? 16.906 -13.031 0.813 1 89.12 7 ALA B N 1
ATOM 2280 C CA . ALA B 1 7 ? 16.484 -11.648 0.612 1 89.12 7 ALA B CA 1
ATOM 2281 C C . ALA B 1 7 ? 15.352 -11.555 -0.409 1 89.12 7 ALA B C 1
ATOM 2283 O O . ALA B 1 7 ? 14.484 -10.68 -0.309 1 89.12 7 ALA B O 1
ATOM 2284 N N . VAL B 1 8 ? 15.359 -12.484 -1.29 1 88.56 8 VAL B N 1
ATOM 2285 C CA . VAL B 1 8 ? 14.336 -12.5 -2.328 1 88.56 8 VAL B CA 1
ATOM 2286 C C . VAL B 1 8 ? 13.016 -13.008 -1.748 1 88.56 8 VAL B C 1
ATOM 2288 O O . VAL B 1 8 ? 11.945 -12.492 -2.084 1 88.56 8 VAL B O 1
ATOM 2291 N N . MET B 1 9 ? 13.125 -13.922 -0.846 1 91.75 9 MET B N 1
ATOM 2292 C CA . MET B 1 9 ? 11.922 -14.578 -0.328 1 91.75 9 MET B CA 1
ATOM 2293 C C . MET B 1 9 ? 11.383 -13.836 0.892 1 91.75 9 MET B C 1
ATOM 2295 O O . MET B 1 9 ? 10.211 -13.984 1.245 1 91.75 9 MET B O 1
ATOM 2299 N N . ALA B 1 10 ? 12.156 -13.055 1.471 1 93.06 10 ALA B N 1
ATOM 2300 C CA . ALA B 1 10 ? 11.852 -12.445 2.76 1 93.06 10 ALA B CA 1
ATOM 2301 C C . ALA B 1 10 ? 10.586 -11.586 2.674 1 93.06 10 ALA B C 1
ATOM 2303 O O . ALA B 1 10 ? 9.719 -11.664 3.549 1 93.06 10 ALA B O 1
ATOM 2304 N N . PRO B 1 11 ? 10.422 -10.781 1.654 1 92.69 11 PRO B N 1
ATOM 2305 C CA . PRO B 1 11 ? 9.211 -9.969 1.578 1 92.69 11 PRO B CA 1
ATOM 2306 C C . PRO B 1 11 ? 7.938 -10.82 1.497 1 92.69 11 PRO B C 1
ATOM 2308 O O . PRO B 1 11 ? 6.902 -10.438 2.049 1 92.69 11 PRO B O 1
ATOM 2311 N N . VAL B 1 12 ? 8.062 -11.891 0.806 1 91.75 12 VAL B N 1
ATOM 2312 C CA . VAL B 1 12 ? 6.918 -12.789 0.664 1 91.75 12 VAL B CA 1
ATOM 2313 C C . VAL B 1 12 ? 6.547 -13.375 2.023 1 91.75 12 VAL B C 1
ATOM 2315 O O . VAL B 1 12 ? 5.375 -13.367 2.41 1 91.75 12 VAL B O 1
ATOM 2318 N N . VAL B 1 13 ? 7.523 -13.844 2.701 1 93.12 13 VAL B N 1
ATOM 2319 C CA . VAL B 1 13 ? 7.312 -14.438 4.016 1 93.12 13 VAL B CA 1
ATOM 2320 C C . VAL B 1 13 ? 6.816 -13.375 4.992 1 93.12 13 VAL B C 1
ATOM 2322 O O . VAL B 1 13 ? 5.918 -13.633 5.797 1 93.12 13 VAL B O 1
ATOM 2325 N N . ALA B 1 14 ? 7.367 -12.227 4.941 1 94.62 14 ALA B N 1
ATOM 2326 C CA . ALA B 1 14 ? 6.984 -11.125 5.824 1 94.62 14 ALA B CA 1
ATOM 2327 C C . ALA B 1 14 ? 5.539 -10.703 5.578 1 94.62 14 ALA B C 1
ATOM 2329 O O . ALA B 1 14 ? 4.762 -10.547 6.523 1 94.62 14 ALA B O 1
ATOM 2330 N N . GLY B 1 15 ? 5.195 -10.5 4.328 1 94.12 15 GLY B N 1
ATOM 2331 C CA . GLY B 1 15 ? 3.838 -10.102 3.996 1 94.12 15 GLY B CA 1
ATOM 2332 C C . GLY B 1 15 ? 2.795 -11.125 4.383 1 94.12 15 GLY B 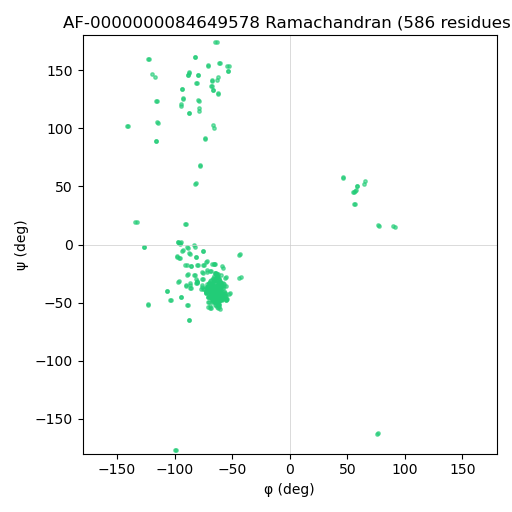C 1
ATOM 2333 O O . GLY B 1 15 ? 1.816 -10.805 5.059 1 94.12 15 GLY B O 1
ATOM 2334 N N . ALA B 1 16 ? 3.039 -12.344 3.951 1 92 16 ALA B N 1
ATOM 2335 C CA . ALA B 1 16 ? 2.121 -13.422 4.309 1 92 16 ALA B CA 1
ATOM 2336 C C . ALA B 1 16 ? 2.076 -13.633 5.816 1 92 16 ALA B C 1
ATOM 2338 O O . ALA B 1 16 ? 1.018 -13.914 6.383 1 92 16 ALA B O 1
ATOM 2339 N N . GLY B 1 17 ? 3.186 -13.531 6.422 1 94.88 17 GLY B N 1
ATOM 2340 C CA . GLY B 1 17 ? 3.24 -13.656 7.871 1 94.88 17 GLY B CA 1
ATOM 2341 C C . GLY B 1 17 ? 2.422 -12.602 8.594 1 94.88 17 GLY B C 1
ATOM 2342 O O . GLY B 1 17 ? 1.737 -12.906 9.578 1 94.88 17 GLY B O 1
ATOM 2343 N N . LEU B 1 18 ? 2.518 -11.383 8.211 1 95.81 18 LEU B N 1
ATOM 2344 C CA . LEU B 1 18 ? 1.749 -10.297 8.797 1 95.81 18 LEU B CA 1
ATOM 2345 C C . LEU B 1 18 ? 0.252 -10.57 8.703 1 95.81 18 LEU B C 1
ATOM 2347 O O . LEU B 1 18 ? -0.484 -10.359 9.672 1 95.81 18 LEU B O 1
ATOM 2351 N N . GLY B 1 19 ? -0.17 -11.023 7.5 1 94.75 19 GLY B N 1
ATOM 2352 C CA . GLY B 1 19 ? -1.572 -11.375 7.344 1 94.75 19 GLY B CA 1
ATOM 2353 C C . GLY B 1 19 ? -2 -12.523 8.242 1 94.75 19 GLY B C 1
ATOM 2354 O O . GLY B 1 19 ? -3.07 -12.477 8.852 1 94.75 19 GLY B O 1
ATOM 2355 N N . PHE B 1 20 ? -1.149 -13.516 8.289 1 93.69 20 PHE B N 1
ATOM 2356 C CA . PHE B 1 20 ? -1.414 -14.688 9.125 1 93.69 20 PHE B CA 1
ATOM 2357 C C . PHE B 1 20 ? -1.556 -14.289 10.586 1 93.69 20 PHE B C 1
ATOM 2359 O O . PHE B 1 20 ? -2.514 -14.688 11.25 1 93.69 20 PHE B O 1
ATOM 2366 N N . ILE B 1 21 ? -0.673 -13.484 11.07 1 95.81 21 ILE B N 1
ATOM 2367 C CA . ILE B 1 21 ? -0.673 -13.047 12.461 1 95.81 21 ILE B CA 1
ATOM 2368 C C . ILE B 1 21 ? -1.869 -12.133 12.719 1 95.81 21 ILE B C 1
ATOM 2370 O O . ILE B 1 21 ? -2.479 -12.188 13.789 1 95.81 21 ILE B O 1
ATOM 2374 N N . TRP B 1 22 ? -2.201 -11.32 11.773 1 95.06 22 TRP B N 1
ATOM 2375 C CA . TRP B 1 22 ? -3.332 -10.406 11.883 1 95.06 22 TRP B CA 1
ATOM 2376 C C . TRP B 1 22 ? -4.613 -11.156 12.227 1 95.06 22 TRP B C 1
ATOM 2378 O O . TRP B 1 22 ? -5.328 -10.781 13.156 1 95.06 22 TRP B O 1
ATOM 2388 N N . ILE B 1 23 ? -4.844 -12.219 11.531 1 92.62 23 ILE B N 1
ATOM 2389 C CA . ILE B 1 23 ? -6.062 -13 11.734 1 92.62 23 ILE B CA 1
ATOM 2390 C C . ILE B 1 23 ? -5.949 -13.82 13.016 1 92.62 23 ILE B C 1
ATOM 2392 O O . ILE B 1 23 ? -6.934 -14.008 13.727 1 92.62 23 ILE B O 1
ATOM 2396 N N . ARG B 1 24 ? -4.855 -14.312 13.281 1 92.88 24 ARG B N 1
ATOM 2397 C CA . ARG B 1 24 ? -4.664 -15.133 14.477 1 92.88 24 ARG B CA 1
ATOM 2398 C C . ARG B 1 24 ? -4.848 -14.305 15.742 1 92.88 24 ARG B C 1
ATOM 2400 O O . ARG B 1 24 ? -5.207 -14.844 16.797 1 92.88 24 ARG B O 1
ATOM 2407 N N . ARG B 1 25 ? -4.613 -13.062 15.68 1 94 25 ARG B N 1
ATOM 2408 C CA . ARG B 1 25 ? -4.812 -12.156 16.812 1 94 25 ARG B CA 1
ATOM 2409 C C . ARG B 1 25 ? -6.273 -11.742 16.922 1 94 25 ARG B C 1
ATOM 2411 O O . ARG B 1 25 ? -6.629 -10.922 17.781 1 94 25 ARG B O 1
ATOM 2418 N N . GLY B 1 26 ? -7.086 -12.188 16.031 1 92.56 26 GLY B N 1
ATOM 2419 C CA . GLY B 1 26 ? -8.523 -11.984 16.141 1 92.56 26 GLY B CA 1
ATOM 2420 C C . GLY B 1 26 ? -9 -10.719 15.453 1 92.56 26 GLY B C 1
ATOM 2421 O O . GLY B 1 26 ? -10.125 -10.273 15.672 1 92.56 26 GLY B O 1
ATOM 2422 N N . MET B 1 27 ? -8.18 -10.172 14.641 1 93.31 27 MET B N 1
ATOM 2423 C CA . MET B 1 27 ? -8.555 -8.938 13.961 1 93.31 27 MET B CA 1
ATOM 2424 C C . MET B 1 27 ? -9.281 -9.234 12.656 1 93.31 27 MET B C 1
ATOM 2426 O O . MET B 1 27 ? -8.953 -10.195 11.961 1 93.31 27 MET B O 1
ATOM 2430 N N . ASP B 1 28 ? -10.211 -8.391 12.328 1 93 28 ASP B N 1
ATOM 2431 C CA . ASP B 1 28 ? -10.992 -8.586 11.109 1 93 28 ASP B CA 1
ATOM 2432 C C . ASP B 1 28 ? -10.219 -8.109 9.875 1 93 28 ASP B C 1
ATOM 2434 O O . ASP B 1 28 ? -9.477 -7.129 9.945 1 93 28 ASP B O 1
ATOM 2438 N N . TYR B 1 29 ? -10.445 -8.812 8.828 1 94.25 29 TYR B N 1
ATOM 2439 C CA . TYR B 1 29 ? -9.859 -8.484 7.535 1 94.25 29 TYR B CA 1
ATOM 2440 C C . TYR B 1 29 ? -10.859 -8.711 6.406 1 94.25 29 TYR B C 1
ATOM 2442 O O . TYR B 1 29 ? -11.141 -9.852 6.035 1 94.25 29 TYR B O 1
ATOM 2450 N N . PRO B 1 30 ? -11.43 -7.605 5.926 1 94.25 30 PRO B N 1
ATOM 2451 C CA . PRO B 1 30 ? -12.43 -7.746 4.867 1 94.25 30 PRO B CA 1
ATOM 2452 C C . PRO B 1 30 ? -11.812 -8.102 3.518 1 94.25 30 PRO B C 1
ATOM 2454 O O . PRO B 1 30 ? -11.648 -7.234 2.66 1 94.25 30 PRO B O 1
ATOM 2457 N N . VAL B 1 31 ? -11.711 -9.352 3.271 1 88 31 VAL B N 1
ATOM 2458 C CA . VAL B 1 31 ? -11.031 -9.883 2.096 1 88 31 VAL B CA 1
ATOM 2459 C C . VAL B 1 31 ? -11.742 -9.406 0.829 1 88 31 VAL B C 1
ATOM 2461 O O . VAL B 1 31 ? -11.086 -9.055 -0.157 1 88 31 VAL B O 1
ATOM 2464 N N . ALA B 1 32 ? -13.055 -9.383 0.833 1 86.38 32 ALA B N 1
ATOM 2465 C CA . ALA B 1 32 ? -13.836 -8.984 -0.336 1 86.38 32 ALA B CA 1
ATOM 2466 C C . ALA B 1 32 ? -13.531 -7.539 -0.726 1 86.38 32 ALA B C 1
ATOM 2468 O O . ALA B 1 32 ? -13.391 -7.227 -1.91 1 86.38 32 ALA B O 1
ATOM 2469 N N . PHE B 1 33 ? -13.422 -6.707 0.209 1 93 33 PHE B N 1
ATOM 2470 C CA . PHE B 1 33 ? -13.109 -5.305 -0.025 1 93 33 PHE B CA 1
ATOM 2471 C C . PHE B 1 33 ? -11.711 -5.152 -0.608 1 93 33 PHE B C 1
ATOM 2473 O O . PHE B 1 33 ? -11.516 -4.449 -1.604 1 93 33 PHE B O 1
ATOM 2480 N N . VAL B 1 34 ? -10.75 -5.816 0.038 1 93.06 34 VAL B N 1
ATOM 2481 C CA . VAL B 1 34 ? -9.359 -5.691 -0.384 1 93.06 34 VAL B CA 1
ATOM 2482 C C . VAL B 1 34 ? -9.203 -6.219 -1.809 1 93.06 34 VAL B C 1
ATOM 2484 O O . VAL B 1 34 ? -8.531 -5.602 -2.635 1 93.06 34 VAL B O 1
ATOM 2487 N N . THR B 1 35 ? -9.812 -7.305 -2.074 1 83.38 35 THR B N 1
ATOM 2488 C CA . THR B 1 35 ? -9.734 -7.91 -3.4 1 83.38 35 THR B CA 1
ATOM 2489 C C . THR B 1 35 ? -10.352 -6.992 -4.449 1 83.38 35 THR B C 1
ATOM 2491 O O . THR B 1 35 ? -9.797 -6.82 -5.535 1 83.38 35 THR B O 1
ATOM 2494 N N . ARG B 1 36 ? -11.469 -6.41 -4.145 1 86.94 36 ARG B N 1
ATOM 2495 C CA . ARG B 1 36 ? -12.133 -5.492 -5.066 1 86.94 36 ARG B CA 1
ATOM 2496 C C . ARG B 1 36 ? -11.273 -4.258 -5.324 1 86.94 36 ARG B C 1
ATOM 2498 O O . ARG B 1 36 ? -11.195 -3.775 -6.457 1 86.94 36 ARG B O 1
ATOM 2505 N N . LEU B 1 37 ? -10.703 -3.771 -4.301 1 92.62 37 LEU B N 1
ATOM 2506 C CA . LEU B 1 37 ? -9.844 -2.598 -4.406 1 92.62 37 LEU B CA 1
ATOM 2507 C C . LEU B 1 37 ? -8.625 -2.893 -5.277 1 92.62 37 LEU B C 1
ATOM 2509 O O . LEU B 1 37 ? -8.289 -2.107 -6.168 1 92.62 37 LEU B O 1
ATOM 2513 N N . VAL B 1 38 ? -7.98 -3.986 -5.02 1 89.56 38 VAL B N 1
ATOM 2514 C CA . VAL B 1 38 ? -6.773 -4.383 -5.734 1 89.56 38 VAL B CA 1
ATOM 2515 C C . VAL B 1 38 ? -7.109 -4.66 -7.199 1 89.56 38 VAL B C 1
ATOM 2517 O O . VAL B 1 38 ? -6.391 -4.223 -8.102 1 89.56 38 VAL B O 1
ATOM 2520 N N . PHE B 1 39 ? -8.172 -5.301 -7.422 1 82.81 39 PHE B N 1
ATOM 2521 C CA . PHE B 1 39 ? -8.523 -5.719 -8.773 1 82.81 39 PHE B CA 1
ATOM 2522 C C . PHE B 1 39 ? -9 -4.527 -9.602 1 82.81 39 PHE B C 1
ATOM 2524 O O . PHE B 1 39 ? -8.734 -4.449 -10.797 1 82.81 39 PHE B O 1
ATOM 2531 N N . ASN B 1 40 ? -9.742 -3.625 -9 1 87.88 40 ASN B N 1
ATOM 2532 C CA . ASN B 1 40 ? -10.359 -2.545 -9.758 1 87.88 40 ASN B CA 1
ATOM 2533 C C . ASN B 1 40 ? -9.438 -1.338 -9.875 1 87.88 40 ASN B C 1
ATOM 2535 O O . ASN B 1 40 ? -9.539 -0.561 -10.828 1 87.88 40 ASN B O 1
ATOM 2539 N N . ILE B 1 41 ? -8.57 -1.229 -8.938 1 93.31 41 ILE B N 1
ATOM 2540 C CA . ILE B 1 41 ? -7.738 -0.03 -8.938 1 93.31 41 ILE B CA 1
ATOM 2541 C C . ILE B 1 41 ? -6.262 -0.425 -8.969 1 93.31 41 ILE B C 1
ATOM 2543 O O . ILE B 1 41 ? -5.512 0.026 -9.836 1 93.31 41 ILE B O 1
ATOM 2547 N N . GLY B 1 42 ? -5.863 -1.28 -8.086 1 93.12 42 GLY B N 1
ATOM 2548 C CA . GLY B 1 42 ? -4.465 -1.633 -7.898 1 93.12 42 GLY B CA 1
ATOM 2549 C C . GLY B 1 42 ? -3.852 -2.293 -9.117 1 93.12 42 GLY B C 1
ATOM 2550 O O . GLY B 1 42 ? -2.836 -1.825 -9.641 1 93.12 42 GLY B O 1
ATOM 2551 N N . THR B 1 43 ? -4.473 -3.328 -9.578 1 87.06 43 THR B N 1
ATOM 2552 C CA . THR B 1 43 ? -3.922 -4.137 -10.664 1 87.06 43 THR B CA 1
ATOM 2553 C C . THR B 1 43 ? -3.838 -3.326 -11.953 1 87.06 43 THR B C 1
ATOM 2555 O O . THR B 1 43 ? -2.807 -3.328 -12.625 1 87.06 43 THR B O 1
ATOM 2558 N N . PRO B 1 44 ? -4.875 -2.604 -12.32 1 89.81 44 PRO B N 1
ATOM 2559 C CA . PRO B 1 44 ? -4.758 -1.765 -13.516 1 89.81 44 PRO B CA 1
ATOM 2560 C C . PRO B 1 44 ? -3.633 -0.736 -13.406 1 89.81 44 PRO B C 1
ATOM 2562 O O . PRO B 1 44 ? -2.885 -0.529 -14.367 1 89.81 44 PRO B O 1
ATOM 2565 N N . ALA B 1 45 ? -3.549 -0.126 -12.266 1 93.44 45 ALA B N 1
ATOM 2566 C CA . ALA B 1 45 ? -2.482 0.85 -12.055 1 93.44 45 ALA B CA 1
ATOM 2567 C C . ALA B 1 45 ? -1.109 0.191 -12.148 1 93.44 45 ALA B C 1
ATOM 2569 O O . ALA B 1 45 ? -0.175 0.767 -12.711 1 93.44 45 ALA B O 1
ATOM 2570 N N . LEU B 1 46 ? -1.009 -0.945 -11.633 1 90.19 46 LEU B N 1
ATOM 2571 C CA . LEU B 1 46 ? 0.251 -1.679 -11.617 1 90.19 46 LEU B CA 1
ATOM 2572 C C . LEU B 1 46 ? 0.672 -2.061 -13.039 1 90.19 46 LEU B C 1
ATOM 2574 O O . LEU B 1 46 ? 1.851 -1.961 -13.383 1 90.19 46 LEU B O 1
ATOM 2578 N N . VAL B 1 47 ? -0.269 -2.529 -13.805 1 86.94 47 VAL B N 1
ATOM 2579 C CA . VAL B 1 47 ? -0.005 -2.926 -15.18 1 86.94 47 VAL B CA 1
ATOM 2580 C C . VAL B 1 47 ? 0.501 -1.725 -15.977 1 86.94 47 VAL B C 1
ATOM 2582 O O . VAL B 1 47 ? 1.523 -1.811 -16.656 1 86.94 47 VAL B O 1
ATOM 2585 N N . ILE B 1 48 ? -0.177 -0.606 -15.836 1 90.5 48 ILE B N 1
ATOM 2586 C CA . ILE B 1 48 ? 0.206 0.593 -16.578 1 90.5 48 ILE B CA 1
ATOM 2587 C C . ILE B 1 48 ? 1.562 1.092 -16.078 1 90.5 48 ILE B C 1
ATOM 2589 O O . ILE B 1 48 ? 2.438 1.423 -16.875 1 90.5 48 ILE B O 1
ATOM 2593 N N . ALA B 1 49 ? 1.768 1.115 -14.828 1 89.62 49 ALA B N 1
ATOM 2594 C CA . ALA B 1 49 ? 3.008 1.614 -14.242 1 89.62 49 ALA B CA 1
ATOM 2595 C C . ALA B 1 49 ? 4.199 0.76 -14.664 1 89.62 49 ALA B C 1
ATOM 2597 O O . ALA B 1 49 ? 5.293 1.28 -14.891 1 89.62 49 ALA B O 1
ATOM 2598 N N . SER B 1 50 ? 4.016 -0.484 -14.727 1 85.25 50 SER B N 1
ATOM 2599 C CA . SER B 1 50 ? 5.117 -1.412 -14.961 1 85.25 50 SER B CA 1
ATOM 2600 C C . SER B 1 50 ? 5.469 -1.487 -16.438 1 85.25 50 SER B C 1
ATOM 2602 O O . SER B 1 50 ? 6.633 -1.681 -16.797 1 85.25 50 SER B O 1
ATOM 2604 N N . LEU B 1 51 ? 4.477 -1.345 -17.297 1 82.94 51 LEU B N 1
ATOM 2605 C CA . LEU B 1 51 ? 4.699 -1.585 -18.719 1 82.94 51 LEU B CA 1
ATOM 2606 C C . LEU B 1 51 ? 4.977 -0.277 -19.453 1 82.94 51 LEU B C 1
ATOM 2608 O O . LEU B 1 51 ? 5.57 -0.281 -20.531 1 82.94 51 LEU B O 1
ATOM 2612 N N . SER B 1 52 ? 4.414 0.9 -19.031 1 78.62 52 SER B N 1
ATOM 2613 C CA . SER B 1 52 ? 4.594 2.174 -19.719 1 78.62 52 SER B CA 1
ATOM 2614 C C . SER B 1 52 ? 6.07 2.547 -19.812 1 78.62 52 SER B C 1
ATOM 2616 O O . SER B 1 52 ? 6.508 3.15 -20.797 1 78.62 52 SER B O 1
ATOM 2618 N N . GLY B 1 53 ? 6.957 2.07 -19.125 1 71.62 53 GLY B N 1
ATOM 2619 C CA . GLY B 1 53 ? 8.359 2.436 -19.172 1 71.62 53 GLY B CA 1
ATOM 2620 C C . GLY B 1 53 ? 9.289 1.234 -19.172 1 71.62 53 GLY B C 1
ATOM 2621 O O . GLY B 1 53 ? 10.508 1.382 -19.016 1 71.62 53 GLY B O 1
ATOM 2622 N N . ALA B 1 54 ? 8.688 0.27 -19.5 1 76.38 54 ALA B N 1
ATOM 2623 C CA . ALA B 1 54 ? 9.492 -0.948 -19.469 1 76.38 54 ALA B CA 1
ATOM 2624 C C . ALA B 1 54 ? 10.359 -1.064 -20.719 1 76.38 54 ALA B C 1
ATOM 2626 O O . ALA B 1 54 ? 9.953 -0.639 -21.797 1 76.38 54 ALA B O 1
ATOM 2627 N N . GLU B 1 55 ? 11.586 -1.505 -20.484 1 79.31 55 GLU B N 1
ATOM 2628 C CA . GLU B 1 55 ? 12.492 -1.749 -21.609 1 79.31 55 GLU B CA 1
ATOM 2629 C C . GLU B 1 55 ? 12.242 -3.121 -22.234 1 79.31 55 GLU B C 1
ATOM 2631 O O . GLU B 1 55 ? 13.156 -3.951 -22.297 1 79.31 55 GLU B O 1
ATOM 2636 N N . ILE B 1 56 ? 11.039 -3.406 -22.578 1 78.56 56 ILE B N 1
ATOM 2637 C CA . ILE B 1 56 ? 10.656 -4.652 -23.234 1 78.56 56 ILE B CA 1
ATOM 2638 C C . ILE B 1 56 ? 10.141 -4.355 -24.641 1 78.56 56 ILE B C 1
ATOM 2640 O O . ILE B 1 56 ? 9.359 -3.424 -24.844 1 78.56 56 ILE B O 1
ATOM 2644 N N . ASP B 1 57 ? 10.82 -5.008 -25.547 1 81.38 57 ASP B N 1
ATOM 2645 C CA . ASP B 1 57 ? 10.352 -4.812 -26.922 1 81.38 57 ASP B CA 1
ATOM 2646 C C . ASP B 1 57 ? 9.016 -5.508 -27.156 1 81.38 57 ASP B C 1
ATOM 2648 O O . ASP B 1 57 ? 8.695 -6.492 -26.484 1 81.38 57 ASP B O 1
ATOM 2652 N N . ALA B 1 58 ? 8.266 -4.992 -28.125 1 79.62 58 ALA B N 1
ATOM 2653 C CA . ALA B 1 58 ? 6.918 -5.48 -28.422 1 79.62 58 ALA B CA 1
ATOM 2654 C C . ALA B 1 58 ? 6.945 -6.957 -28.797 1 79.62 58 ALA B C 1
ATOM 2656 O O . ALA B 1 58 ? 6.031 -7.711 -28.453 1 79.62 58 ALA B O 1
ATOM 2657 N N . SER B 1 59 ? 7.977 -7.328 -29.484 1 84.5 59 SER B N 1
ATOM 2658 C CA . SER B 1 59 ? 8.086 -8.719 -29.922 1 84.5 59 SER B CA 1
ATOM 2659 C C . SER B 1 59 ? 8.289 -9.656 -28.734 1 84.5 59 SER B C 1
ATOM 2661 O O . SER B 1 59 ? 7.656 -10.711 -28.656 1 84.5 59 SER B O 1
ATOM 2663 N N . SER B 1 60 ? 9.141 -9.266 -27.844 1 87.75 60 SER B N 1
ATOM 2664 C CA . SER B 1 60 ? 9.383 -10.078 -26.656 1 87.75 60 SER B CA 1
ATOM 2665 C C . SER B 1 60 ? 8.148 -10.141 -25.766 1 87.75 60 SER B C 1
ATOM 2667 O O . SER B 1 60 ? 7.852 -11.188 -25.188 1 87.75 60 SER B O 1
ATOM 2669 N N . PHE B 1 61 ? 7.523 -9.086 -25.719 1 86.31 61 PHE B N 1
ATOM 2670 C CA . PHE B 1 61 ? 6.285 -9.023 -24.953 1 86.31 61 PHE B CA 1
ATOM 2671 C C . PHE B 1 61 ? 5.25 -9.992 -25.516 1 86.31 61 PHE B C 1
ATOM 2673 O O . PHE B 1 61 ? 4.691 -10.805 -24.766 1 86.31 61 PHE B O 1
ATOM 2680 N N . GLY B 1 62 ? 4.992 -9.938 -26.797 1 88 62 GLY B N 1
ATOM 2681 C CA . GLY B 1 62 ? 4.031 -10.812 -27.453 1 88 62 GLY B CA 1
ATOM 2682 C C . GLY B 1 62 ? 4.402 -12.281 -27.359 1 88 62 GLY B C 1
ATOM 2683 O O . GLY B 1 62 ? 3.537 -13.133 -27.141 1 88 62 GLY B O 1
ATOM 2684 N N . ARG B 1 63 ? 5.633 -12.562 -27.469 1 93.94 63 ARG B N 1
ATOM 2685 C CA . ARG B 1 63 ? 6.098 -13.945 -27.391 1 93.94 63 ARG B CA 1
ATOM 2686 C C . ARG B 1 63 ? 5.934 -14.484 -25.969 1 93.94 63 ARG B C 1
ATOM 2688 O O . ARG B 1 63 ? 5.621 -15.664 -25.781 1 93.94 63 ARG B O 1
ATOM 2695 N N . THR B 1 64 ? 6.191 -13.586 -25.062 1 94.5 64 THR B N 1
ATOM 2696 C CA . THR B 1 64 ? 6.02 -14 -23.672 1 94.5 64 THR B CA 1
ATOM 2697 C C . THR B 1 64 ? 4.551 -14.273 -23.375 1 94.5 64 THR B C 1
ATOM 2699 O O . THR B 1 64 ? 4.223 -15.242 -22.672 1 94.5 64 THR B O 1
ATOM 2702 N N . MET B 1 65 ? 3.715 -13.469 -23.891 1 93.19 65 MET B N 1
ATOM 2703 C CA . MET B 1 65 ? 2.281 -13.68 -23.719 1 93.19 65 MET B CA 1
ATOM 2704 C C . MET B 1 65 ? 1.845 -14.992 -24.359 1 93.19 65 MET B C 1
ATOM 2706 O O . MET B 1 65 ? 1.094 -15.766 -23.766 1 93.19 65 MET B O 1
ATOM 2710 N N . LEU B 1 66 ? 2.299 -15.188 -25.547 1 95.19 66 LEU B N 1
ATOM 2711 C CA . LEU B 1 66 ? 1.967 -16.406 -26.266 1 95.19 66 LEU B CA 1
ATOM 2712 C C . LEU B 1 66 ? 2.5 -17.641 -25.531 1 95.19 66 LEU B C 1
ATOM 2714 O O . LEU B 1 66 ? 1.802 -18.641 -25.406 1 95.19 66 LEU B O 1
ATOM 2718 N N . ALA B 1 67 ? 3.713 -17.516 -25.094 1 97.75 67 ALA B N 1
ATOM 2719 C CA . ALA B 1 67 ? 4.309 -18.625 -24.344 1 97.75 67 ALA B CA 1
ATOM 2720 C C . ALA B 1 67 ? 3.48 -18.938 -23.109 1 97.75 67 ALA B C 1
ATOM 2722 O O . ALA B 1 67 ? 3.213 -20.109 -22.812 1 97.75 67 ALA B O 1
ATOM 2723 N N . THR B 1 68 ? 3.123 -17.938 -22.391 1 97.44 68 THR B N 1
ATOM 2724 C CA . THR B 1 68 ? 2.32 -18.109 -21.188 1 97.44 68 THR B CA 1
ATOM 2725 C C . THR B 1 68 ? 0.99 -18.781 -21.516 1 97.44 68 THR B C 1
ATOM 2727 O O . THR B 1 68 ? 0.567 -19.703 -20.828 1 97.44 68 THR B O 1
ATOM 2730 N N . ALA B 1 69 ? 0.346 -18.328 -22.578 1 95.25 69 ALA B N 1
ATOM 2731 C CA . ALA B 1 69 ? -0.928 -18.906 -23.016 1 95.25 69 ALA B CA 1
ATOM 2732 C C . ALA B 1 69 ? -0.786 -20.391 -23.344 1 95.25 69 ALA B C 1
ATOM 2734 O O . ALA B 1 69 ? -1.629 -21.203 -22.953 1 95.25 69 ALA B O 1
ATOM 2735 N N . LEU B 1 70 ? 0.244 -20.672 -24.031 1 97.69 70 LEU B N 1
ATOM 2736 C CA . LEU B 1 70 ? 0.475 -22.047 -24.438 1 97.69 70 LEU B CA 1
ATOM 2737 C C . LEU B 1 70 ? 0.763 -22.922 -23.219 1 97.69 70 LEU B C 1
ATOM 2739 O O . LEU B 1 70 ? 0.343 -24.094 -23.172 1 97.69 70 LEU B O 1
ATOM 2743 N N . VAL B 1 71 ? 1.487 -22.391 -22.266 1 98.19 71 VAL B N 1
ATOM 2744 C CA . VAL B 1 71 ? 1.749 -23.141 -21.031 1 98.19 71 VAL B CA 1
ATOM 2745 C C . VAL B 1 71 ? 0.439 -23.391 -20.297 1 98.19 71 VAL B C 1
ATOM 2747 O O . VAL B 1 71 ? 0.197 -24.484 -19.797 1 98.19 71 VAL B O 1
ATOM 2750 N N . LEU B 1 72 ? -0.369 -22.375 -20.234 1 96.56 72 LEU B N 1
ATOM 2751 C CA . LEU B 1 72 ? -1.652 -22.5 -19.547 1 96.56 72 LEU B CA 1
ATOM 2752 C C . LEU B 1 72 ? -2.512 -23.578 -20.219 1 96.56 72 LEU B C 1
ATOM 2754 O O . LEU B 1 72 ? -3.119 -24.406 -19.531 1 96.56 72 LEU B O 1
ATOM 2758 N N . ILE B 1 73 ? -2.588 -23.562 -21.516 1 95.88 73 ILE B N 1
ATOM 2759 C CA . ILE B 1 73 ? -3.369 -24.531 -22.266 1 95.88 73 ILE B CA 1
ATOM 2760 C C . ILE B 1 73 ? -2.807 -25.938 -22.047 1 95.88 73 ILE B C 1
ATOM 2762 O O . ILE B 1 73 ? -3.561 -26.891 -21.828 1 95.88 73 ILE B O 1
ATOM 2766 N N . SER B 1 74 ? -1.507 -26.031 -22.094 1 97.81 74 SER B N 1
ATOM 2767 C CA . SER B 1 74 ? -0.856 -27.328 -21.844 1 97.81 74 SER B CA 1
ATOM 2768 C C . SER B 1 74 ? -1.157 -27.828 -20.438 1 97.81 74 SER B C 1
ATOM 2770 O O . SER B 1 74 ? -1.415 -29.016 -20.25 1 97.81 74 SER B O 1
ATOM 2772 N N . MET B 1 75 ? -1.076 -26.922 -19.453 1 97.06 75 MET B N 1
ATOM 2773 C CA . MET B 1 75 ? -1.368 -27.312 -18.078 1 97.06 75 MET B CA 1
ATOM 2774 C C . MET B 1 75 ? -2.832 -27.703 -17.922 1 97.06 75 MET B C 1
ATOM 2776 O O . MET B 1 75 ? -3.164 -28.547 -17.078 1 97.06 75 MET B O 1
ATOM 2780 N N . GLY B 1 76 ? -3.703 -27.078 -18.734 1 95.25 76 GLY B N 1
ATOM 2781 C CA . GLY B 1 76 ? -5.078 -27.547 -18.781 1 95.25 76 GLY B CA 1
ATOM 2782 C C . GLY B 1 76 ? -5.195 -29 -19.203 1 95.25 76 GLY B C 1
ATOM 2783 O O . GLY B 1 76 ? -5.977 -29.766 -18.625 1 95.25 76 GLY B O 1
ATOM 2784 N N . ALA B 1 77 ? -4.445 -29.328 -20.203 1 96.38 77 ALA B N 1
ATOM 2785 C CA . ALA B 1 77 ? -4.43 -30.719 -20.672 1 96.38 77 ALA B CA 1
ATOM 2786 C C . ALA B 1 77 ? -3.854 -31.641 -19.594 1 96.38 77 ALA B C 1
ATOM 2788 O O . ALA B 1 77 ? -4.352 -32.75 -19.391 1 96.38 77 ALA B O 1
ATOM 2789 N N . VAL B 1 78 ? -2.834 -31.188 -18.922 1 96.5 78 VAL B N 1
ATOM 2790 C CA . VAL B 1 78 ? -2.182 -31.953 -17.859 1 96.5 78 VAL B CA 1
ATOM 2791 C C . VAL B 1 78 ? -3.178 -32.219 -16.734 1 96.5 78 VAL B C 1
ATOM 2793 O O . VAL B 1 78 ? -3.109 -33.281 -16.078 1 96.5 78 VAL B O 1
ATOM 2796 N N . SER B 1 79 ? -4.109 -31.344 -16.562 1 95.75 79 SER B N 1
ATOM 2797 C CA . SER B 1 79 ? -5.086 -31.484 -15.477 1 95.75 79 SER B CA 1
ATOM 2798 C C . SER B 1 79 ? -5.891 -32.781 -15.617 1 95.75 79 SER B C 1
ATOM 2800 O O . SER B 1 79 ? -6.266 -33.375 -14.617 1 95.75 79 SER B O 1
ATOM 2802 N N . PHE B 1 80 ? -6.168 -33.25 -16.828 1 94.81 80 PHE B N 1
ATOM 2803 C CA . PHE B 1 80 ? -6.922 -34.5 -17.047 1 94.81 80 PHE B CA 1
ATOM 2804 C C . PHE B 1 80 ? -6.133 -35.719 -16.578 1 94.81 80 PHE B C 1
ATOM 2806 O O . PHE B 1 80 ? -6.691 -36.625 -15.969 1 94.81 80 PHE B O 1
ATOM 2813 N N . GLY B 1 81 ? -4.871 -35.656 -16.906 1 95 81 GLY B N 1
ATOM 2814 C CA . GLY B 1 81 ? -4.016 -36.719 -16.406 1 95 81 GLY B CA 1
ATOM 2815 C C . GLY B 1 81 ? -3.889 -36.75 -14.891 1 95 81 GLY B C 1
ATOM 2816 O O . GLY B 1 81 ? -3.91 -37.812 -14.266 1 95 81 GLY B O 1
ATOM 2817 N N . LEU B 1 82 ? -3.754 -35.531 -14.281 1 94.69 82 LEU B N 1
ATOM 2818 C CA . LEU B 1 82 ? -3.629 -35.406 -12.836 1 94.69 82 LEU B CA 1
ATOM 2819 C C . LEU B 1 82 ? -4.906 -35.844 -12.133 1 94.69 82 LEU B C 1
ATOM 2821 O O . LEU B 1 82 ? -4.852 -36.438 -11.047 1 94.69 82 LEU B O 1
ATOM 2825 N N . ALA B 1 83 ? -5.98 -35.531 -12.727 1 94.12 83 ALA B N 1
ATOM 2826 C CA . ALA B 1 83 ? -7.27 -35.938 -12.172 1 94.12 83 ALA B CA 1
ATOM 2827 C C . ALA B 1 83 ? -7.387 -37.438 -12.086 1 94.12 83 ALA B C 1
ATOM 2829 O O . ALA B 1 83 ? -7.891 -38 -11.102 1 94.12 83 ALA B O 1
ATOM 2830 N N . LYS B 1 84 ? -6.969 -38.094 -13.125 1 94.94 84 LYS B N 1
ATOM 2831 C CA . LYS B 1 84 ? -6.988 -39.562 -13.148 1 94.94 84 LYS B CA 1
ATOM 2832 C C . LYS B 1 84 ? -6.031 -40.125 -12.117 1 94.94 84 LYS B C 1
ATOM 2834 O O . LYS B 1 84 ? -6.383 -41.062 -11.391 1 94.94 84 LYS B O 1
ATOM 2839 N N . LEU B 1 85 ? -4.91 -39.562 -12.031 1 93.12 85 LEU B N 1
ATOM 2840 C CA . LEU B 1 85 ? -3.867 -40.062 -11.133 1 93.12 85 LEU B CA 1
ATOM 2841 C C . LEU B 1 85 ? -4.281 -39.906 -9.68 1 93.12 85 LEU B C 1
ATOM 2843 O O . LEU B 1 85 ? -4.004 -40.75 -8.852 1 93.12 85 LEU B O 1
ATOM 2847 N N . LEU B 1 86 ? -4.938 -38.75 -9.344 1 92.56 86 LEU B N 1
ATOM 2848 C CA . LEU B 1 86 ? -5.289 -38.438 -7.965 1 92.56 86 LEU B CA 1
ATOM 2849 C C . LEU B 1 86 ? -6.723 -38.875 -7.656 1 92.56 86 LEU B C 1
ATOM 2851 O O . LEU B 1 86 ? -7.203 -38.688 -6.535 1 92.56 86 LEU B O 1
ATOM 2855 N N . ARG B 1 87 ? -7.391 -39.438 -8.602 1 92.5 87 ARG B N 1
ATOM 2856 C CA . ARG B 1 87 ? -8.75 -39.938 -8.461 1 92.5 87 ARG B CA 1
ATOM 2857 C C . ARG B 1 87 ? -9.695 -38.844 -8 1 92.5 87 ARG B C 1
ATOM 2859 O O . ARG B 1 87 ? -10.43 -39 -7.023 1 92.5 87 ARG B O 1
ATOM 2866 N N . ARG B 1 88 ? -9.531 -37.75 -8.664 1 92.44 88 ARG B N 1
ATOM 2867 C CA . ARG B 1 88 ? -10.391 -36.594 -8.414 1 92.44 88 ARG B CA 1
ATOM 2868 C C . ARG B 1 88 ? -11.102 -36.156 -9.688 1 92.44 88 ARG B C 1
ATOM 2870 O O . ARG B 1 88 ? -10.727 -36.562 -10.789 1 92.44 88 ARG B O 1
ATOM 2877 N N . ASP B 1 89 ? -12.133 -35.469 -9.516 1 93 89 ASP B N 1
ATOM 2878 C CA . ASP B 1 89 ? -12.844 -34.906 -10.656 1 93 89 ASP B CA 1
ATOM 2879 C C . ASP B 1 89 ? -12 -33.844 -11.359 1 93 89 ASP B C 1
ATOM 2881 O O . ASP B 1 89 ? -11.398 -32.969 -10.711 1 93 89 ASP B O 1
ATOM 2885 N N . TRP B 1 90 ? -11.945 -33.938 -12.648 1 91.62 90 TRP B N 1
ATOM 2886 C CA . TRP B 1 90 ? -11.125 -33 -13.406 1 91.62 90 TRP B CA 1
ATOM 2887 C C . TRP B 1 90 ? -11.633 -31.578 -13.25 1 91.62 90 TRP B C 1
ATOM 2889 O O . TRP B 1 90 ? -10.867 -30.609 -13.375 1 91.62 90 TRP B O 1
ATOM 2899 N N . ARG B 1 91 ? -12.891 -31.422 -13.008 1 89.81 91 ARG B N 1
ATOM 2900 C CA . ARG B 1 91 ? -13.484 -30.109 -12.844 1 89.81 91 ARG B CA 1
ATOM 2901 C C . ARG B 1 91 ? -12.922 -29.406 -11.609 1 89.81 91 ARG B C 1
ATOM 2903 O O . ARG B 1 91 ? -12.93 -28.172 -11.523 1 89.81 91 ARG B O 1
ATOM 2910 N N . VAL B 1 92 ? -12.445 -30.188 -10.688 1 90.31 92 VAL B N 1
ATOM 2911 C CA . VAL B 1 92 ? -11.93 -29.656 -9.43 1 90.31 92 VAL B CA 1
ATOM 2912 C C . VAL B 1 92 ? -10.461 -29.281 -9.594 1 90.31 92 VAL B C 1
ATOM 2914 O O . VAL B 1 92 ? -10 -28.297 -9.016 1 90.31 92 VAL B O 1
ATOM 2917 N N . LEU B 1 93 ? -9.789 -30.016 -10.406 1 93.69 93 LEU B N 1
ATOM 2918 C CA . LEU B 1 93 ? -8.344 -29.859 -10.484 1 93.69 93 LEU B CA 1
ATOM 2919 C C . LEU B 1 93 ? -7.953 -28.969 -11.656 1 93.69 93 LEU B C 1
ATOM 2921 O O . LEU B 1 93 ? -6.809 -28.516 -11.742 1 93.69 93 LEU B O 1
ATOM 2925 N N . LEU B 1 94 ? -8.859 -28.625 -12.531 1 92.56 94 LEU B N 1
ATOM 2926 C CA . LEU B 1 94 ? -8.562 -27.875 -13.742 1 92.56 94 LEU B CA 1
ATOM 2927 C C . LEU B 1 94 ? -7.969 -26.516 -13.398 1 92.56 94 LEU B C 1
ATOM 2929 O O . LEU B 1 94 ? -6.84 -26.203 -13.789 1 92.56 94 LEU B O 1
ATOM 2933 N N . ALA B 1 95 ? -8.672 -25.75 -12.594 1 91.38 95 ALA B N 1
ATOM 2934 C CA . ALA B 1 95 ? -8.234 -24.391 -12.281 1 91.38 95 ALA B CA 1
ATOM 2935 C C . ALA B 1 95 ? -6.957 -24.406 -11.453 1 91.38 95 ALA B C 1
ATOM 2937 O O . ALA B 1 95 ? -5.988 -23.719 -11.773 1 91.38 95 ALA B O 1
ATOM 2938 N N . PRO B 1 96 ? -6.906 -25.234 -10.461 1 93.88 96 PRO B N 1
ATOM 2939 C CA . PRO B 1 96 ? -5.68 -25.266 -9.656 1 93.88 96 PRO B CA 1
ATOM 2940 C C . PRO B 1 96 ? -4.457 -25.703 -10.469 1 93.88 96 PRO B C 1
ATOM 2942 O O . PRO B 1 96 ? -3.338 -25.281 -10.172 1 93.88 96 PRO B O 1
ATOM 2945 N N . THR B 1 97 ? -4.688 -26.516 -11.445 1 95.44 97 THR B N 1
ATOM 2946 C CA . THR B 1 97 ? -3.588 -26.969 -12.281 1 95.44 97 THR B CA 1
ATOM 2947 C C . THR B 1 97 ? -3.158 -25.891 -13.266 1 95.44 97 THR B C 1
ATOM 2949 O O . THR B 1 97 ? -1.972 -25.75 -13.57 1 95.44 97 THR B O 1
ATOM 2952 N N . MET B 1 98 ? -4.012 -25.094 -13.656 1 94.56 98 MET B N 1
ATOM 2953 C CA . MET B 1 98 ? -3.768 -24.125 -14.719 1 94.56 98 MET B CA 1
ATOM 2954 C C . MET B 1 98 ? -3.238 -22.812 -14.156 1 94.56 98 MET B C 1
ATOM 2956 O O . MET B 1 98 ? -2.381 -22.156 -14.766 1 94.56 98 MET B O 1
ATOM 2960 N N . TYR B 1 99 ? -3.709 -22.453 -13 1 93.12 99 TYR B N 1
ATOM 2961 C CA . TYR B 1 99 ? -3.529 -21.047 -12.609 1 93.12 99 TYR B CA 1
ATOM 2962 C C . TYR B 1 99 ? -2.625 -20.938 -11.383 1 93.12 99 TYR B C 1
ATOM 2964 O O . TYR B 1 99 ? -3.084 -21.094 -10.25 1 93.12 99 TYR B O 1
ATOM 2972 N N . PRO B 1 100 ? -1.397 -20.516 -11.617 1 95.62 100 PRO B N 1
ATOM 2973 C CA . PRO B 1 100 ? -0.475 -20.25 -10.508 1 95.62 100 PRO B CA 1
ATOM 2974 C C . PRO B 1 100 ? -0.682 -18.875 -9.875 1 95.62 100 PRO B C 1
ATOM 2976 O O . PRO B 1 100 ? -1.314 -18 -10.477 1 95.62 100 PRO B O 1
ATOM 2979 N N . ASN B 1 101 ? -0.177 -18.719 -8.688 1 93 101 ASN B N 1
ATOM 2980 C CA . ASN B 1 101 ? -0.248 -17.453 -7.961 1 93 101 ASN B CA 1
ATOM 2981 C C . ASN B 1 101 ? 0.786 -16.453 -8.477 1 93 101 ASN B C 1
ATOM 2983 O O . ASN B 1 101 ? 1.664 -16.016 -7.723 1 93 101 ASN B O 1
ATOM 2987 N N . THR B 1 102 ? 0.581 -16.016 -9.656 1 92.25 102 THR B N 1
ATOM 2988 C CA . THR B 1 102 ? 1.545 -15.156 -10.336 1 92.25 102 THR B CA 1
ATOM 2989 C C . THR B 1 102 ? 1.479 -13.727 -9.805 1 92.25 102 THR B C 1
ATOM 2991 O O . THR B 1 102 ? 2.441 -12.969 -9.93 1 92.25 102 THR B O 1
ATOM 2994 N N . GLY B 1 103 ? 0.413 -13.367 -9.273 1 84.44 103 GLY B N 1
ATOM 2995 C CA . GLY B 1 103 ? 0.229 -12.008 -8.797 1 84.44 103 GLY B CA 1
ATOM 2996 C C . GLY B 1 103 ? 0.702 -11.805 -7.367 1 84.44 103 GLY B C 1
ATOM 2997 O O . GLY B 1 103 ? 1.707 -11.133 -7.129 1 84.44 103 GLY B O 1
ATOM 2998 N N . ASN B 1 104 ? 0.051 -12.461 -6.426 1 80.44 104 ASN B N 1
ATOM 2999 C CA . ASN B 1 104 ? 0.322 -12.281 -5.004 1 80.44 104 ASN B CA 1
ATOM 3000 C C . ASN B 1 104 ? 1.745 -12.703 -4.648 1 80.44 104 ASN B C 1
ATOM 3002 O O . ASN B 1 104 ? 2.461 -11.961 -3.971 1 80.44 104 ASN B O 1
ATOM 3006 N N . MET B 1 105 ? 2.09 -13.766 -5.133 1 88.12 105 MET B N 1
ATOM 3007 C CA . MET B 1 105 ? 3.396 -14.281 -4.738 1 88.12 105 MET B CA 1
ATOM 3008 C C . MET B 1 105 ? 4.406 -14.125 -5.871 1 88.12 105 MET B C 1
ATOM 3010 O O . MET B 1 105 ? 5.559 -13.766 -5.633 1 88.12 105 MET B O 1
ATOM 3014 N N . GLY B 1 106 ? 4.027 -14.344 -7.023 1 93.44 106 GLY B N 1
ATOM 3015 C CA . GLY B 1 106 ? 4.93 -14.336 -8.164 1 93.44 106 GLY B CA 1
ATOM 3016 C C . GLY B 1 106 ? 5.594 -12.992 -8.398 1 93.44 106 GLY B C 1
ATOM 3017 O O . GLY B 1 106 ? 6.809 -12.922 -8.602 1 93.44 106 GLY B O 1
ATOM 3018 N N . LEU B 1 107 ? 4.871 -11.945 -8.367 1 89.94 107 LEU B N 1
ATOM 3019 C CA . LEU B 1 107 ? 5.375 -10.625 -8.719 1 89.94 107 LEU B CA 1
ATOM 3020 C C . LEU B 1 107 ? 6.457 -10.172 -7.746 1 89.94 107 LEU B C 1
ATOM 3022 O O . LEU B 1 107 ? 7.523 -9.727 -8.164 1 89.94 107 LEU B O 1
ATOM 3026 N N . PRO B 1 108 ? 6.199 -10.32 -6.473 1 88.94 108 PRO B N 1
ATOM 3027 C CA . PRO B 1 108 ? 7.273 -9.914 -5.562 1 88.94 108 PRO B CA 1
ATOM 3028 C C . PRO B 1 108 ? 8.547 -10.734 -5.742 1 88.94 108 PRO B C 1
ATOM 3030 O O . PRO B 1 108 ? 9.648 -10.195 -5.68 1 88.94 108 PRO B O 1
ATOM 3033 N N . VAL B 1 109 ? 8.422 -11.945 -5.945 1 92.69 109 VAL B N 1
ATOM 3034 C CA . VAL B 1 109 ? 9.594 -12.812 -6.105 1 92.69 109 VAL B CA 1
ATOM 3035 C C . VAL B 1 109 ? 10.359 -12.414 -7.363 1 92.69 109 VAL B C 1
ATOM 3037 O O . VAL B 1 109 ? 11.594 -12.32 -7.344 1 92.69 109 VAL B O 1
ATOM 3040 N N . VAL B 1 110 ? 9.633 -12.172 -8.406 1 93.69 110 VAL B N 1
ATOM 3041 C CA . VAL B 1 110 ? 10.266 -11.766 -9.656 1 93.69 110 VAL B CA 1
ATOM 3042 C C . VAL B 1 110 ? 10.977 -10.422 -9.469 1 93.69 110 VAL B C 1
ATOM 3044 O O . VAL B 1 110 ? 12.086 -10.227 -9.969 1 93.69 110 VAL B O 1
ATOM 3047 N N . LEU B 1 111 ? 10.305 -9.547 -8.781 1 88.19 111 LEU B N 1
ATOM 3048 C CA . LEU B 1 111 ? 10.844 -8.203 -8.578 1 88.19 111 LEU B CA 1
ATOM 3049 C C . LEU B 1 111 ? 12.188 -8.266 -7.852 1 88.19 111 LEU B C 1
ATOM 3051 O O . LEU B 1 111 ? 13.156 -7.645 -8.281 1 88.19 111 LEU B O 1
ATOM 3055 N N . TYR B 1 112 ? 12.281 -9.008 -6.852 1 89.56 112 TYR B N 1
ATOM 3056 C CA . TYR B 1 112 ? 13.469 -9 -6.016 1 89.56 112 TYR B CA 1
ATOM 3057 C C . TYR B 1 112 ? 14.531 -9.945 -6.57 1 89.56 112 TYR B C 1
ATOM 3059 O O . TYR B 1 112 ? 15.711 -9.828 -6.238 1 89.56 112 TYR B O 1
ATOM 3067 N N . ALA B 1 113 ? 14.109 -10.867 -7.422 1 90.75 113 ALA B N 1
ATOM 3068 C CA . ALA B 1 113 ? 15.055 -11.797 -8.023 1 90.75 113 ALA B CA 1
ATOM 3069 C C . ALA B 1 113 ? 15.695 -11.188 -9.273 1 90.75 113 ALA B C 1
ATOM 3071 O O . ALA B 1 113 ? 16.875 -11.406 -9.539 1 90.75 113 ALA B O 1
ATOM 3072 N N . PHE B 1 114 ? 14.867 -10.422 -10.047 1 92.31 114 PHE B N 1
ATOM 3073 C CA . PHE B 1 114 ? 15.336 -10.07 -11.383 1 92.31 114 PHE B CA 1
ATOM 3074 C C . PHE B 1 114 ? 15.273 -8.562 -11.602 1 92.31 114 PHE B C 1
ATOM 3076 O O . PHE B 1 114 ? 15.625 -8.07 -12.672 1 92.31 114 PHE B O 1
ATOM 3083 N N . GLY B 1 115 ? 14.805 -7.863 -10.656 1 87.62 115 GLY B N 1
ATOM 3084 C CA . GLY B 1 115 ? 14.75 -6.414 -10.781 1 87.62 115 GLY B CA 1
ATOM 3085 C C . GLY B 1 115 ? 13.625 -5.934 -11.672 1 87.62 115 GLY B C 1
ATOM 3086 O O . GLY B 1 115 ? 12.703 -6.688 -11.984 1 87.62 115 GLY B O 1
ATOM 3087 N N . GLU B 1 116 ? 13.703 -4.703 -12.133 1 85.56 116 GLU B N 1
ATOM 3088 C CA . GLU B 1 116 ? 12.633 -4.062 -12.898 1 85.56 116 GLU B CA 1
ATOM 3089 C C . GLU B 1 116 ? 12.484 -4.699 -14.273 1 85.56 116 GLU B C 1
ATOM 3091 O O . GLU B 1 116 ? 11.375 -4.793 -14.805 1 85.56 116 GLU B O 1
ATOM 3096 N N . ALA B 1 117 ? 13.656 -5.086 -14.766 1 86.69 117 ALA B N 1
ATOM 3097 C CA . ALA B 1 117 ? 13.609 -5.719 -16.078 1 86.69 117 ALA B CA 1
ATOM 3098 C C . ALA B 1 117 ? 12.828 -7.027 -16.031 1 86.69 117 ALA B C 1
ATOM 3100 O O . ALA B 1 117 ? 12 -7.293 -16.922 1 86.69 117 ALA B O 1
ATOM 3101 N N . GLY B 1 118 ? 13.07 -7.844 -15.055 1 91 118 GLY B N 1
ATOM 3102 C CA . GLY B 1 118 ? 12.32 -9.078 -14.883 1 91 118 GLY B CA 1
ATOM 3103 C C . GLY B 1 118 ? 10.867 -8.844 -14.5 1 91 118 GLY B C 1
ATOM 3104 O O . GLY B 1 118 ? 9.992 -9.617 -14.883 1 91 118 GLY B O 1
ATOM 3105 N N . PHE B 1 119 ? 10.703 -7.742 -13.797 1 90 119 PHE B N 1
ATOM 3106 C CA . PHE B 1 119 ? 9.375 -7.414 -13.305 1 90 119 PHE B CA 1
ATOM 3107 C C . PHE B 1 119 ? 8.414 -7.156 -14.453 1 90 119 PHE B C 1
ATOM 3109 O O . PHE B 1 119 ? 7.242 -7.531 -14.391 1 90 119 PHE B O 1
ATOM 3116 N N . ALA B 1 120 ? 8.891 -6.551 -15.508 1 87.81 120 ALA B N 1
ATOM 3117 C CA . ALA B 1 120 ? 8.062 -6.301 -16.688 1 87.81 120 ALA B CA 1
ATOM 3118 C C . ALA B 1 120 ? 7.566 -7.605 -17.297 1 87.81 120 ALA B C 1
ATOM 3120 O O . ALA B 1 120 ? 6.398 -7.719 -17.672 1 87.81 120 ALA B O 1
ATOM 3121 N N . TYR B 1 121 ? 8.422 -8.57 -17.359 1 92.19 121 TYR B N 1
ATOM 3122 C CA . TYR B 1 121 ? 8.031 -9.891 -17.859 1 92.19 121 TYR B CA 1
ATOM 3123 C C . TYR B 1 121 ? 7.07 -10.57 -16.891 1 92.19 121 TYR B C 1
ATOM 3125 O O . TYR B 1 121 ? 6.145 -11.273 -17.312 1 92.19 121 TYR B O 1
ATOM 3133 N N . GLY B 1 122 ? 7.352 -10.359 -15.578 1 93.56 122 GLY B N 1
ATOM 3134 C CA . GLY B 1 122 ? 6.445 -10.898 -14.578 1 93.56 122 GLY B CA 1
ATOM 3135 C C . GLY B 1 122 ? 5.02 -10.398 -14.734 1 93.56 122 GLY B C 1
ATOM 3136 O O . GLY B 1 122 ? 4.07 -11.188 -14.648 1 93.56 122 GLY B O 1
ATOM 3137 N N . ILE B 1 123 ? 4.898 -9.188 -14.984 1 88.75 123 ILE B N 1
ATOM 3138 C CA . ILE B 1 123 ? 3.588 -8.57 -15.18 1 88.75 123 ILE B CA 1
ATOM 3139 C C . ILE B 1 123 ? 2.934 -9.141 -16.438 1 88.75 123 ILE B C 1
ATOM 3141 O O . ILE B 1 123 ? 1.726 -9.391 -16.469 1 88.75 123 ILE B O 1
ATOM 3145 N N . THR B 1 124 ? 3.701 -9.289 -17.484 1 89 124 THR B N 1
ATOM 3146 C CA . THR B 1 124 ? 3.195 -9.859 -18.719 1 89 124 THR B CA 1
ATOM 3147 C C . THR B 1 124 ? 2.58 -11.234 -18.484 1 89 124 THR B C 1
ATOM 3149 O O . THR B 1 124 ? 1.486 -11.523 -18.969 1 89 124 THR B O 1
ATOM 3152 N N . VAL B 1 125 ? 3.256 -12.008 -17.734 1 94.12 125 VAL B N 1
ATOM 3153 C CA . VAL B 1 125 ? 2.771 -13.352 -17.422 1 94.12 125 VAL B CA 1
ATOM 3154 C C . VAL B 1 125 ? 1.511 -13.258 -16.562 1 94.12 125 VAL B C 1
ATOM 3156 O O . VAL B 1 125 ? 0.52 -13.938 -16.844 1 94.12 125 VAL B O 1
ATOM 3159 N N . MET B 1 126 ? 1.603 -12.453 -15.578 1 89.62 126 MET B N 1
ATOM 3160 C CA . MET B 1 126 ? 0.473 -12.305 -14.672 1 89.62 126 MET B CA 1
ATOM 3161 C C . MET B 1 126 ? -0.775 -11.852 -15.422 1 89.62 126 MET B C 1
ATOM 3163 O O . MET B 1 126 ? -1.875 -12.344 -15.156 1 89.62 126 MET B O 1
ATOM 3167 N N . VAL B 1 127 ? -0.566 -10.906 -16.297 1 84.25 127 VAL B N 1
ATOM 3168 C CA . VAL B 1 127 ? -1.686 -10.375 -17.062 1 84.25 127 VAL B CA 1
ATOM 3169 C C . VAL B 1 127 ? -2.279 -11.477 -17.938 1 84.25 127 VAL B C 1
ATOM 3171 O O . VAL B 1 127 ? -3.502 -11.594 -18.062 1 84.25 127 VAL B O 1
ATOM 3174 N N . THR B 1 128 ? -1.48 -12.234 -18.594 1 89.31 128 THR B N 1
ATOM 3175 C CA . THR B 1 128 ? -1.941 -13.328 -19.438 1 89.31 128 THR B CA 1
ATOM 3176 C C . THR B 1 128 ? -2.719 -14.352 -18.609 1 89.31 128 THR B C 1
ATOM 3178 O O . THR B 1 128 ? -3.795 -14.797 -19.016 1 89.31 128 THR B O 1
ATOM 3181 N N . VAL B 1 129 ? -2.176 -14.648 -17.5 1 90.69 129 VAL B N 1
ATOM 3182 C CA . VAL B 1 129 ? -2.846 -15.586 -16.594 1 90.69 129 VAL B CA 1
ATOM 3183 C C . VAL B 1 129 ? -4.195 -15.023 -16.172 1 90.69 129 VAL B C 1
ATOM 3185 O O . VAL B 1 129 ? -5.203 -15.734 -16.172 1 90.69 129 VAL B O 1
ATOM 3188 N N . SER B 1 130 ? -4.215 -13.812 -15.852 1 82.62 130 SER B N 1
ATOM 3189 C CA . SER B 1 130 ? -5.441 -13.164 -15.406 1 82.62 130 SER B CA 1
ATOM 3190 C C . SER B 1 130 ? -6.5 -13.164 -16.5 1 82.62 130 SER B C 1
ATOM 3192 O O . SER B 1 130 ? -7.691 -13.328 -16.219 1 82.62 130 SER B O 1
ATOM 3194 N N . LEU B 1 131 ? -6.078 -12.93 -17.656 1 79.81 131 LEU B N 1
ATOM 3195 C CA . LEU B 1 131 ? -7.004 -12.945 -18.781 1 79.81 131 LEU B CA 1
ATOM 3196 C C . LEU B 1 131 ? -7.648 -14.32 -18.938 1 79.81 131 LEU B C 1
ATOM 3198 O O . LEU B 1 131 ? -8.844 -14.422 -19.203 1 79.81 131 LEU B O 1
ATOM 3202 N N . PHE B 1 132 ? -6.875 -15.32 -18.75 1 83 132 PHE B N 1
ATOM 3203 C CA . PHE B 1 132 ? -7.406 -16.688 -18.828 1 83 132 PHE B CA 1
ATOM 3204 C C . PHE B 1 132 ? -8.312 -16.969 -17.641 1 83 132 PHE B C 1
ATOM 3206 O O . PHE B 1 132 ? -9.375 -17.578 -17.797 1 83 132 PHE B O 1
ATOM 3213 N N . GLN B 1 133 ? -7.863 -16.578 -16.531 1 77.75 133 GLN B N 1
ATOM 3214 C CA . GLN B 1 133 ? -8.594 -16.844 -15.305 1 77.75 133 GLN B CA 1
ATOM 3215 C C . GLN B 1 133 ? -9.969 -16.188 -15.328 1 77.75 133 GLN B C 1
ATOM 3217 O O . GLN B 1 133 ? -10.961 -16.797 -14.922 1 77.75 133 GLN B O 1
ATOM 3222 N N . PHE B 1 134 ? -10.078 -15.008 -15.719 1 69.19 134 PHE B N 1
ATOM 3223 C CA . PHE B 1 134 ? -11.344 -14.281 -15.68 1 69.19 134 PHE B CA 1
ATOM 3224 C C . PHE B 1 134 ? -12.203 -14.648 -16.875 1 69.19 134 PHE B C 1
ATOM 3226 O O . PHE B 1 134 ? -13.438 -14.57 -16.812 1 69.19 134 PHE B O 1
ATOM 3233 N N . THR B 1 135 ? -11.539 -14.93 -18 1 67.06 135 THR B N 1
ATOM 3234 C CA . THR B 1 135 ? -12.305 -15.422 -19.141 1 67.06 135 THR B CA 1
ATOM 3235 C C . THR B 1 135 ? -12.883 -16.797 -18.844 1 67.06 135 THR B C 1
ATOM 3237 O O . THR B 1 135 ? -14.07 -17.031 -19.062 1 67.06 135 THR B O 1
ATOM 3240 N N . LEU B 1 136 ? -12.07 -17.609 -18.375 1 59.16 136 LEU B N 1
ATOM 3241 C CA . LEU B 1 136 ? -12.539 -18.953 -18.094 1 59.16 136 LEU B CA 1
ATOM 3242 C C . LEU B 1 136 ? -13.445 -18.969 -16.859 1 59.16 136 LEU B C 1
ATOM 3244 O O . LEU B 1 136 ? -14.453 -19.688 -16.828 1 59.16 136 LEU B O 1
ATOM 3248 N N . GLY B 1 137 ? -13.047 -18.188 -15.836 1 55.69 137 GLY B N 1
ATOM 3249 C CA . GLY B 1 137 ? -13.898 -18.109 -14.656 1 55.69 137 GLY B CA 1
ATOM 3250 C C . GLY B 1 137 ? -15.297 -17.625 -14.961 1 55.69 137 GLY B C 1
ATOM 3251 O O . GLY B 1 137 ? -16.281 -18.156 -14.43 1 55.69 137 GLY B O 1
ATOM 3252 N N . THR B 1 138 ? -15.344 -16.625 -15.797 1 54.31 138 THR B N 1
ATOM 3253 C CA . THR B 1 138 ? -16.641 -16.125 -16.203 1 54.31 138 THR B CA 1
ATOM 3254 C C . THR B 1 138 ? -17.359 -17.125 -17.109 1 54.31 138 THR B C 1
ATOM 3256 O O . THR B 1 138 ? -18.594 -17.25 -17.062 1 54.31 138 THR B O 1
ATOM 3259 N N . MET B 1 139 ? -16.594 -17.734 -17.922 1 54.19 139 MET B N 1
ATOM 3260 C CA . MET B 1 139 ? -17.219 -18.719 -18.797 1 54.19 139 MET B CA 1
ATOM 3261 C C . MET B 1 139 ? -17.844 -19.844 -17.984 1 54.19 139 MET B C 1
ATOM 3263 O O . MET B 1 139 ? -18.922 -20.344 -18.328 1 54.19 139 MET B O 1
ATOM 3267 N N . LEU B 1 140 ? -17.188 -20.125 -16.938 1 52.81 140 LEU B N 1
ATOM 3268 C CA . LEU B 1 140 ? -17.703 -21.219 -16.141 1 52.81 140 LEU B CA 1
ATOM 3269 C C . LEU B 1 140 ? -18.844 -20.75 -15.242 1 52.81 140 LEU B C 1
ATOM 3271 O O . LEU B 1 140 ? -19.703 -21.547 -14.836 1 52.81 140 LEU B O 1
ATOM 3275 N N . ALA B 1 141 ? -18.844 -19.484 -14.812 1 49.69 141 ALA B N 1
ATOM 3276 C CA . ALA B 1 141 ? -19.844 -18.969 -13.891 1 49.69 141 ALA B CA 1
ATOM 3277 C C . ALA B 1 141 ? -21.047 -18.422 -14.648 1 49.69 141 ALA B C 1
ATOM 3279 O O . ALA B 1 141 ? -22.172 -18.422 -14.133 1 49.69 141 ALA B O 1
ATOM 3280 N N . SER B 1 142 ? -20.75 -17.547 -15.602 1 51.5 142 SER B N 1
ATOM 3281 C CA . SER B 1 142 ? -21.875 -16.812 -16.188 1 51.5 142 SER B CA 1
ATOM 3282 C C . SER B 1 142 ? -22.391 -17.484 -17.453 1 51.5 142 SER B C 1
ATOM 3284 O O . SER B 1 142 ? -21.625 -18.141 -18.172 1 51.5 142 SER B O 1
ATOM 3286 N N . ARG B 1 143 ? -23.609 -17.891 -17.453 1 55.5 143 ARG B N 1
ATOM 3287 C CA . ARG B 1 143 ? -24.359 -18.281 -18.641 1 55.5 143 ARG B CA 1
ATOM 3288 C C . ARG B 1 143 ? -24.125 -17.312 -19.781 1 55.5 143 ARG B C 1
ATOM 3290 O O . ARG B 1 143 ? -24.594 -17.531 -20.906 1 55.5 143 ARG B O 1
ATOM 3297 N N . GLY B 1 144 ? -23.469 -16.188 -19.625 1 55.62 144 GLY B N 1
ATOM 3298 C CA . GLY B 1 144 ? -23.375 -15.219 -20.703 1 55.62 144 GLY B CA 1
ATOM 3299 C C . GLY B 1 144 ? -22.062 -15.297 -21.453 1 55.62 144 GLY B C 1
ATOM 3300 O O . GLY B 1 144 ? -21.312 -16.266 -21.312 1 55.62 144 GLY B O 1
ATOM 3301 N N . ASN B 1 145 ? -21.875 -14.398 -22.406 1 58.88 145 ASN B N 1
ATOM 3302 C CA . ASN B 1 145 ? -20.734 -14.344 -23.297 1 58.88 145 ASN B CA 1
ATOM 3303 C C . ASN B 1 145 ? -19.453 -14 -22.547 1 58.88 145 ASN B C 1
ATOM 3305 O O . ASN B 1 145 ? -19.312 -12.914 -21.984 1 58.88 145 ASN B O 1
ATOM 3309 N N . PRO B 1 146 ? -18.562 -14.953 -22.25 1 59.94 146 PRO B N 1
ATOM 3310 C CA . PRO B 1 146 ? -17.297 -14.734 -21.562 1 59.94 146 PRO B CA 1
ATOM 3311 C C . PRO B 1 146 ? -16.547 -13.516 -22.078 1 59.94 146 PRO B C 1
ATOM 3313 O O . PRO B 1 146 ? -15.836 -12.852 -21.312 1 59.94 146 PRO B O 1
ATOM 3316 N N . LEU B 1 147 ? -16.766 -13.266 -23.234 1 62.16 147 LEU B N 1
ATOM 3317 C CA . LEU B 1 147 ? -16.047 -12.133 -23.812 1 62.16 147 LEU B CA 1
ATOM 3318 C C . LEU B 1 147 ? -16.578 -10.812 -23.266 1 62.16 147 LEU B C 1
ATOM 3320 O O . LEU B 1 147 ? -15.82 -9.859 -23.078 1 62.16 147 LEU B O 1
ATOM 3324 N N . LYS B 1 148 ? -17.719 -10.758 -23.031 1 62.5 148 LYS B N 1
ATOM 3325 C CA . LYS B 1 148 ? -18.328 -9.531 -22.5 1 62.5 148 LYS B CA 1
ATOM 3326 C C . LYS B 1 148 ? -17.844 -9.242 -21.078 1 62.5 148 LYS B C 1
ATOM 3328 O O . LYS B 1 148 ? -17.656 -8.086 -20.703 1 62.5 148 LYS B O 1
ATOM 3333 N N . SER B 1 149 ? -17.625 -10.328 -20.422 1 61.66 149 SER B N 1
ATOM 3334 C CA . SER B 1 149 ? -17.156 -10.188 -19.062 1 61.66 149 SER B CA 1
ATOM 3335 C C . SER B 1 149 ? -15.695 -9.719 -19.016 1 61.66 149 SER B C 1
ATOM 3337 O O . SER B 1 149 ? -15.312 -8.945 -18.141 1 61.66 149 SER B O 1
ATOM 3339 N N . LEU B 1 150 ? -15.023 -10.203 -19.906 1 61.41 150 LEU B N 1
ATOM 3340 C CA . LEU B 1 150 ? -13.625 -9.812 -20.031 1 61.41 150 LEU B CA 1
ATOM 3341 C C . LEU B 1 150 ? -13.5 -8.32 -20.328 1 61.41 150 LEU B C 1
ATOM 3343 O O . LEU B 1 150 ? -12.625 -7.645 -19.781 1 61.41 150 LEU B O 1
ATOM 3347 N N . ILE B 1 151 ? -14.375 -7.922 -21.125 1 63.09 151 ILE B N 1
ATOM 3348 C CA . ILE B 1 151 ? -14.289 -6.535 -21.578 1 63.09 151 ILE B CA 1
ATOM 3349 C C . ILE B 1 151 ? -14.664 -5.598 -20.438 1 63.09 151 ILE B C 1
ATOM 3351 O O . ILE B 1 151 ? -14.336 -4.406 -20.469 1 63.09 151 ILE B O 1
ATOM 3355 N N . LYS B 1 152 ? -15.188 -6.176 -19.547 1 66.69 152 LYS B N 1
ATOM 3356 C CA . LYS B 1 152 ? -15.656 -5.301 -18.469 1 66.69 152 LYS B CA 1
ATOM 3357 C C . LYS B 1 152 ? -14.625 -5.203 -17.344 1 66.69 152 LYS B C 1
ATOM 3359 O O . LYS B 1 152 ? -14.797 -4.418 -16.422 1 66.69 152 LYS B O 1
ATOM 3364 N N . THR B 1 153 ? -13.539 -5.852 -17.531 1 73 153 THR B N 1
ATOM 3365 C CA . THR B 1 153 ? -12.57 -5.848 -16.438 1 73 153 THR B CA 1
ATOM 3366 C C . THR B 1 153 ? -11.562 -4.719 -16.625 1 73 153 THR B C 1
ATOM 3368 O O . THR B 1 153 ? -10.922 -4.609 -17.672 1 73 153 THR B O 1
ATOM 3371 N N . PRO B 1 154 ? -11.352 -3.828 -15.664 1 81.62 154 PRO B N 1
ATOM 3372 C CA . PRO B 1 154 ? -10.43 -2.693 -15.773 1 81.62 154 PRO B CA 1
ATOM 3373 C C . PRO B 1 154 ? -9.008 -3.119 -16.141 1 81.62 154 PRO B C 1
ATOM 3375 O O . PRO B 1 154 ? -8.297 -2.381 -16.828 1 81.62 154 PRO B O 1
ATOM 3378 N N . THR B 1 155 ? -8.695 -4.27 -15.773 1 79.19 155 THR B N 1
ATOM 3379 C CA . THR B 1 155 ? -7.348 -4.762 -16.031 1 79.19 155 THR B CA 1
ATOM 3380 C C . THR B 1 155 ? -7.125 -4.945 -17.531 1 79.19 155 THR B C 1
ATOM 3382 O O . THR B 1 155 ? -6.031 -4.688 -18.047 1 79.19 155 THR B O 1
ATOM 3385 N N . VAL B 1 156 ? -8.094 -5.395 -18.219 1 78.75 156 VAL B N 1
ATOM 3386 C CA . VAL B 1 156 ? -8 -5.59 -19.656 1 78.75 156 VAL B CA 1
ATOM 3387 C C . VAL B 1 156 ? -7.73 -4.25 -20.344 1 78.75 156 VAL B C 1
ATOM 3389 O O . VAL B 1 156 ? -6.895 -4.164 -21.25 1 78.75 156 VAL B O 1
ATOM 3392 N N . TYR B 1 157 ? -8.414 -3.234 -19.875 1 84.69 157 TYR B N 1
ATOM 3393 C CA . TYR B 1 157 ? -8.195 -1.907 -20.438 1 84.69 157 TYR B CA 1
ATOM 3394 C C . TYR B 1 157 ? -6.785 -1.418 -20.141 1 84.69 157 TYR B C 1
ATOM 3396 O O . TYR B 1 157 ? -6.156 -0.778 -20.984 1 84.69 157 TYR B O 1
ATOM 3404 N N . ALA B 1 158 ? -6.344 -1.703 -18.984 1 86.31 158 ALA B N 1
ATOM 3405 C CA . ALA B 1 158 ? -4.988 -1.305 -18.609 1 86.31 158 ALA B CA 1
ATOM 3406 C C . ALA B 1 158 ? -3.953 -1.986 -19.5 1 86.31 158 ALA B C 1
ATOM 3408 O O . ALA B 1 158 ? -2.957 -1.372 -19.891 1 86.31 158 ALA B O 1
ATOM 3409 N N . ILE B 1 159 ? -4.219 -3.191 -19.797 1 79.12 159 ILE B N 1
ATOM 3410 C CA . ILE B 1 159 ? -3.326 -3.951 -20.672 1 79.12 159 ILE B CA 1
ATOM 3411 C C . ILE B 1 159 ? -3.324 -3.342 -22.062 1 79.12 159 ILE B C 1
ATOM 3413 O O . ILE B 1 159 ? -2.266 -3.166 -22.672 1 79.12 159 ILE B O 1
ATOM 3417 N N . LEU B 1 160 ? -4.508 -3.086 -22.562 1 82.94 160 LEU B N 1
ATOM 3418 C CA . LEU B 1 160 ? -4.629 -2.496 -23.891 1 82.94 160 LEU B CA 1
ATOM 3419 C C . LEU B 1 160 ? -3.908 -1.153 -23.953 1 82.94 160 LEU B C 1
ATOM 3421 O O . LEU B 1 160 ? -3.195 -0.875 -24.922 1 82.94 160 LEU B O 1
ATOM 3425 N N . ILE B 1 161 ? -4.109 -0.4 -22.938 1 87.06 161 ILE B N 1
ATOM 3426 C CA . ILE B 1 161 ? -3.457 0.903 -22.875 1 87.06 161 ILE B CA 1
ATOM 3427 C C . ILE B 1 161 ? -1.94 0.72 -22.844 1 87.06 161 ILE B C 1
ATOM 3429 O O . ILE B 1 161 ? -1.214 1.401 -23.578 1 87.06 161 ILE B O 1
ATOM 3433 N N . SER B 1 162 ? -1.484 -0.114 -22.062 1 82.44 162 SER B N 1
ATOM 3434 C CA . SER B 1 162 ? -0.054 -0.369 -21.938 1 82.44 162 SER B CA 1
ATOM 3435 C C . SER B 1 162 ? 0.535 -0.882 -23.234 1 82.44 162 SER B C 1
ATOM 3437 O O . SER B 1 162 ? 1.657 -0.523 -23.609 1 82.44 162 SER B O 1
ATOM 3439 N N . MET B 1 163 ? -0.192 -1.758 -23.922 1 78.81 163 MET B N 1
ATOM 3440 C CA . MET B 1 163 ? 0.251 -2.295 -25.203 1 78.81 163 MET B CA 1
ATOM 3441 C C . MET B 1 163 ? 0.376 -1.185 -26.234 1 78.81 163 MET B C 1
ATOM 3443 O O . MET B 1 163 ? 1.276 -1.216 -27.078 1 78.81 163 MET B O 1
ATOM 3447 N N . VAL B 1 164 ? -0.635 -0.348 -26.203 1 85.12 164 VAL B N 1
ATOM 3448 C CA . VAL B 1 164 ? -0.602 0.775 -27.125 1 85.12 164 VAL B CA 1
ATOM 3449 C C . VAL B 1 164 ? 0.617 1.648 -26.844 1 85.12 164 VAL B C 1
ATOM 3451 O O . VAL B 1 164 ? 1.314 2.074 -27.766 1 85.12 164 VAL B O 1
ATOM 3454 N N . LEU B 1 165 ? 0.888 1.862 -25.641 1 85.12 165 LEU B N 1
ATOM 3455 C CA . LEU B 1 165 ? 2.035 2.678 -25.266 1 85.12 165 LEU B CA 1
ATOM 3456 C C . LEU B 1 165 ? 3.342 2.002 -25.672 1 85.12 165 LEU B C 1
ATOM 3458 O O . LEU B 1 165 ? 4.277 2.666 -26.109 1 85.12 165 LEU B O 1
ATOM 3462 N N . LEU B 1 166 ? 3.422 0.757 -25.516 1 79.94 166 LEU B N 1
ATOM 3463 C CA . LEU B 1 166 ? 4.613 -0.018 -25.844 1 79.94 166 LEU B CA 1
ATOM 3464 C C . LEU B 1 166 ? 4.848 -0.032 -27.344 1 79.94 166 LEU B C 1
ATOM 3466 O O . LEU B 1 166 ? 5.98 0.138 -27.812 1 79.94 166 LEU B O 1
ATOM 3470 N N . LEU B 1 167 ? 3.795 -0.262 -28.094 1 80.81 167 LEU B N 1
ATOM 3471 C CA . LEU B 1 167 ? 3.893 -0.376 -29.547 1 80.81 167 LEU B CA 1
ATOM 3472 C C . LEU B 1 167 ? 4.25 0.966 -30.172 1 80.81 167 LEU B C 1
ATOM 3474 O O . LEU B 1 167 ? 4.934 1.014 -31.203 1 80.81 167 LEU B O 1
ATOM 3478 N N . THR B 1 168 ? 3.744 2.004 -29.547 1 84.88 168 THR B N 1
ATOM 3479 C CA . THR B 1 168 ? 3.998 3.332 -30.094 1 84.88 168 THR B CA 1
ATOM 3480 C C . THR B 1 168 ? 5.23 3.957 -29.453 1 84.88 168 THR B C 1
ATOM 3482 O O . THR B 1 168 ? 5.652 5.051 -29.828 1 84.88 168 THR B O 1
ATOM 3485 N N . ASP B 1 169 ? 5.797 3.314 -28.5 1 82.5 169 ASP B N 1
ATOM 3486 C CA . ASP B 1 169 ? 6.953 3.822 -27.766 1 82.5 169 ASP B CA 1
ATOM 3487 C C . ASP B 1 169 ? 6.66 5.191 -27.156 1 82.5 169 ASP B C 1
ATOM 3489 O O . ASP B 1 169 ? 7.473 6.113 -27.266 1 82.5 169 ASP B O 1
ATOM 3493 N N . THR B 1 170 ? 5.477 5.332 -26.766 1 86 170 THR B N 1
ATOM 3494 C CA . THR B 1 170 ? 5.047 6.582 -26.156 1 86 170 THR B CA 1
ATOM 3495 C C . THR B 1 170 ? 5.16 6.512 -24.641 1 86 170 THR B C 1
ATOM 3497 O O . THR B 1 170 ? 4.785 5.508 -24.031 1 86 170 THR B O 1
ATOM 3500 N N . GLU B 1 171 ? 5.754 7.621 -24.062 1 87.31 171 GLU B N 1
ATOM 3501 C CA . GLU B 1 171 ? 5.84 7.699 -22.609 1 87.31 171 GLU B CA 1
ATOM 3502 C C . GLU B 1 171 ? 4.586 8.336 -22.016 1 87.31 171 GLU B C 1
ATOM 3504 O O . GLU B 1 171 ? 3.951 9.18 -22.656 1 87.31 171 GLU B O 1
ATOM 3509 N N . LEU B 1 172 ? 4.27 7.883 -20.859 1 89.94 172 LEU B N 1
ATOM 3510 C CA . LEU B 1 172 ? 3.174 8.531 -20.141 1 89.94 172 LEU B CA 1
ATOM 3511 C C . LEU B 1 172 ? 3.557 9.945 -19.734 1 89.94 172 LEU B C 1
ATOM 3513 O O . LEU B 1 172 ? 4.699 10.203 -19.344 1 89.94 172 LEU B O 1
ATOM 3517 N N . PRO B 1 173 ? 2.582 10.852 -19.953 1 90.31 173 PRO B N 1
ATOM 3518 C CA . PRO B 1 173 ? 2.881 12.156 -19.359 1 90.31 173 PRO B CA 1
ATOM 3519 C C . PRO B 1 173 ? 3.207 12.055 -17.875 1 90.31 173 PRO B C 1
ATOM 3521 O O . PRO B 1 173 ? 2.65 11.211 -17.172 1 90.31 173 PRO B O 1
ATOM 3524 N N . LEU B 1 174 ? 4.008 12.914 -17.438 1 90.12 174 LEU B N 1
ATOM 3525 C CA . LEU B 1 174 ? 4.578 12.852 -16.094 1 90.12 174 LEU B CA 1
ATOM 3526 C C . LEU B 1 174 ? 3.48 12.797 -15.047 1 90.12 174 LEU B C 1
ATOM 3528 O O . LEU B 1 174 ? 3.605 12.07 -14.055 1 90.12 174 LEU B O 1
ATOM 3532 N N . TRP B 1 175 ? 2.473 13.555 -15.211 1 91.75 175 TRP B N 1
ATOM 3533 C CA . TRP B 1 175 ? 1.411 13.594 -14.211 1 91.75 175 TRP B CA 1
ATOM 3534 C C . TRP B 1 175 ? 0.717 12.242 -14.094 1 91.75 175 TRP B C 1
ATOM 3536 O O . TRP B 1 175 ? 0.346 11.82 -13 1 91.75 175 TRP B O 1
ATOM 3546 N N . LEU B 1 176 ? 0.468 11.578 -15.148 1 92.12 176 LEU B N 1
ATOM 3547 C CA . LEU B 1 176 ? -0.155 10.258 -15.148 1 92.12 176 LEU B CA 1
ATOM 3548 C C . LEU B 1 176 ? 0.819 9.203 -14.641 1 92.12 176 LEU B C 1
ATOM 3550 O O . LEU B 1 176 ? 0.42 8.273 -13.938 1 92.12 176 LEU B O 1
ATOM 3554 N N . ASP B 1 177 ? 2.021 9.336 -15.055 1 92.19 177 ASP B N 1
ATOM 3555 C CA . ASP B 1 177 ? 3.061 8.406 -14.617 1 92.19 177 ASP B CA 1
ATOM 3556 C C . ASP B 1 177 ? 3.211 8.422 -13.102 1 92.19 177 ASP B C 1
ATOM 3558 O O . ASP B 1 177 ? 3.225 7.371 -12.461 1 92.19 177 ASP B O 1
ATOM 3562 N N . ASN B 1 178 ? 3.273 9.609 -12.547 1 92.12 178 ASN B N 1
ATOM 3563 C CA . ASN B 1 178 ? 3.367 9.758 -11.102 1 92.12 178 ASN B CA 1
ATOM 3564 C C . ASN B 1 178 ? 2.15 9.156 -10.398 1 92.12 178 ASN B C 1
ATOM 3566 O O . ASN B 1 178 ? 2.285 8.508 -9.359 1 92.12 178 ASN B O 1
ATOM 3570 N N . SER B 1 179 ? 1.062 9.352 -10.977 1 94.81 179 SER B N 1
ATOM 3571 C CA . SER B 1 179 ? -0.187 8.914 -10.359 1 94.81 179 SER B CA 1
ATOM 3572 C C . SER B 1 179 ? -0.292 7.391 -10.359 1 94.81 179 SER B C 1
ATOM 3574 O O . SER B 1 179 ? -0.585 6.789 -9.32 1 94.81 179 SER B O 1
ATOM 3576 N N . VAL B 1 180 ? -0.059 6.789 -11.469 1 94.12 180 VAL B N 1
ATOM 3577 C CA . VAL B 1 180 ? -0.196 5.34 -11.562 1 94.12 180 VAL B CA 1
ATOM 3578 C C . VAL B 1 180 ? 0.904 4.664 -10.742 1 94.12 180 VAL B C 1
ATOM 3580 O O . VAL B 1 180 ? 0.708 3.57 -10.211 1 94.12 180 VAL B O 1
ATOM 3583 N N . ASP B 1 181 ? 2.01 5.277 -10.742 1 91.69 181 ASP B N 1
ATOM 3584 C CA . ASP B 1 181 ? 3.113 4.75 -9.945 1 91.69 181 ASP B CA 1
ATOM 3585 C C . ASP B 1 181 ? 2.76 4.734 -8.461 1 91.69 181 ASP B C 1
ATOM 3587 O O . ASP B 1 181 ? 2.908 3.709 -7.789 1 91.69 181 ASP B O 1
ATOM 3591 N N . LEU B 1 182 ? 2.32 5.805 -8.008 1 92.31 182 LEU B N 1
ATOM 3592 C CA . LEU B 1 182 ? 1.975 5.902 -6.598 1 92.31 182 LEU B CA 1
ATOM 3593 C C . LEU B 1 182 ? 0.833 4.953 -6.25 1 92.31 182 LEU B C 1
ATOM 3595 O O . LEU B 1 182 ? 0.914 4.207 -5.27 1 92.31 182 LEU B O 1
ATOM 3599 N N . ILE B 1 183 ? -0.163 4.953 -7.047 1 94.44 183 ILE B N 1
ATOM 3600 C CA . ILE B 1 183 ? -1.374 4.191 -6.758 1 94.44 183 ILE B CA 1
ATOM 3601 C C . ILE B 1 183 ? -1.077 2.697 -6.844 1 94.44 183 ILE B C 1
ATOM 3603 O O . ILE B 1 183 ? -1.634 1.902 -6.082 1 94.44 183 ILE B O 1
ATOM 3607 N N . SER B 1 184 ? -0.247 2.281 -7.75 1 92.81 184 SER B N 1
ATOM 3608 C CA . SER B 1 184 ? 0.059 0.867 -7.938 1 92.81 184 SER B CA 1
ATOM 3609 C C . SER B 1 184 ? 0.772 0.289 -6.719 1 92.81 184 SER B C 1
ATOM 3611 O O . SER B 1 184 ? 0.781 -0.928 -6.52 1 92.81 184 SER B O 1
ATOM 3613 N N . GLY B 1 185 ? 1.299 1.107 -5.879 1 92.44 185 GLY B N 1
ATOM 3614 C CA . GLY B 1 185 ? 2.17 0.699 -4.785 1 92.44 185 GLY B CA 1
ATOM 3615 C C . GLY B 1 185 ? 1.475 -0.177 -3.762 1 92.44 185 GLY B C 1
ATOM 3616 O O . GLY B 1 185 ? 2.117 -0.984 -3.09 1 92.44 185 GLY B O 1
ATOM 3617 N N . PHE B 1 186 ? 0.219 -0.05 -3.668 1 94.5 186 PHE B N 1
ATOM 3618 C CA . PHE B 1 186 ? -0.44 -0.794 -2.602 1 94.5 186 PHE B CA 1
ATOM 3619 C C . PHE B 1 186 ? -0.785 -2.207 -3.061 1 94.5 186 PHE B C 1
ATOM 3621 O O . PHE B 1 186 ? -1.148 -3.059 -2.246 1 94.5 186 PHE B O 1
ATOM 3628 N N . THR B 1 187 ? -0.646 -2.555 -4.266 1 91.69 187 THR B N 1
ATOM 3629 C CA . THR B 1 187 ? -1.167 -3.783 -4.855 1 91.69 187 THR B CA 1
ATOM 3630 C C . THR B 1 187 ? -0.436 -5.004 -4.301 1 91.69 187 THR B C 1
ATOM 3632 O O . THR B 1 187 ? -1.051 -5.875 -3.682 1 91.69 187 THR B O 1
ATOM 3635 N N . VAL B 1 188 ? 0.883 -5.027 -4.398 1 90.19 188 VAL B N 1
ATOM 3636 C CA . VAL B 1 188 ? 1.672 -6.219 -4.094 1 90.19 188 VAL B CA 1
ATOM 3637 C C . VAL B 1 188 ? 1.655 -6.473 -2.586 1 90.19 188 VAL B C 1
ATOM 3639 O O . VAL B 1 188 ? 1.38 -7.59 -2.145 1 90.19 188 VAL B O 1
ATOM 3642 N N . PRO B 1 189 ? 1.853 -5.469 -1.762 1 94.19 189 PRO B N 1
ATOM 3643 C CA . PRO B 1 189 ? 1.842 -5.734 -0.321 1 94.19 189 PRO B CA 1
ATOM 3644 C C . PRO B 1 189 ? 0.48 -6.203 0.183 1 94.19 189 PRO B C 1
ATOM 3646 O O . PRO B 1 189 ? 0.406 -7.105 1.021 1 94.19 189 PRO B O 1
ATOM 3649 N N . LEU B 1 190 ? -0.57 -5.633 -0.286 1 93.31 190 LEU B N 1
ATOM 3650 C CA . LEU B 1 190 ? -1.891 -6.039 0.183 1 93.31 190 LEU B CA 1
ATOM 3651 C C . LEU B 1 190 ? -2.219 -7.457 -0.273 1 93.31 190 LEU B C 1
ATOM 3653 O O . LEU B 1 190 ? -2.896 -8.203 0.438 1 93.31 190 LEU B O 1
ATOM 3657 N N . MET B 1 191 ? -1.785 -7.773 -1.484 1 86.75 191 MET B N 1
ATOM 3658 C CA . MET B 1 191 ? -2.01 -9.133 -1.974 1 86.75 191 MET B CA 1
ATOM 3659 C C . MET B 1 191 ? -1.261 -10.148 -1.118 1 86.75 191 MET B C 1
ATOM 3661 O O . MET B 1 191 ? -1.788 -11.219 -0.817 1 86.75 191 MET B O 1
ATOM 3665 N N . LEU B 1 192 ? -0.095 -9.82 -0.708 1 90.75 192 LEU B N 1
ATOM 3666 C CA . LEU B 1 192 ? 0.69 -10.719 0.133 1 90.75 192 LEU B CA 1
ATOM 3667 C C . LEU B 1 192 ? 0.051 -10.875 1.509 1 90.75 192 LEU B C 1
ATOM 3669 O O . LEU B 1 192 ? -0.012 -11.977 2.047 1 90.75 192 LEU B O 1
ATOM 3673 N N . ILE B 1 193 ? -0.368 -9.773 2.072 1 93.94 193 ILE B N 1
ATOM 3674 C CA . ILE B 1 193 ? -1.031 -9.828 3.369 1 93.94 193 ILE B CA 1
ATOM 3675 C C . ILE B 1 193 ? -2.311 -10.656 3.262 1 93.94 193 ILE B C 1
ATOM 3677 O O . ILE B 1 193 ? -2.602 -11.477 4.133 1 93.94 193 ILE B O 1
ATOM 3681 N N . THR B 1 194 ? -3.066 -10.445 2.209 1 88.44 194 THR B N 1
ATOM 3682 C CA . THR B 1 194 ? -4.297 -11.203 1.987 1 88.44 194 THR B CA 1
ATOM 3683 C C . THR B 1 194 ? -3.998 -12.695 1.853 1 88.44 194 THR B C 1
ATOM 3685 O O . THR B 1 194 ? -4.785 -13.531 2.295 1 88.44 194 THR B O 1
ATOM 3688 N N . LEU B 1 195 ? -2.924 -12.977 1.177 1 86.06 195 LEU B N 1
ATOM 3689 C CA . LEU B 1 195 ? -2.496 -14.367 1.072 1 86.06 195 LEU B CA 1
ATOM 3690 C C . LEU B 1 195 ? -2.328 -14.984 2.455 1 86.06 195 LEU B C 1
ATOM 3692 O O . LEU B 1 195 ? -2.801 -16.094 2.701 1 86.06 195 LEU B O 1
ATOM 3696 N N . GLY B 1 196 ? -1.678 -14.312 3.361 1 90.81 196 GLY B N 1
ATOM 3697 C CA . GLY B 1 196 ? -1.515 -14.789 4.727 1 90.81 196 GLY B CA 1
ATOM 3698 C C . GLY B 1 196 ? -2.832 -14.961 5.457 1 90.81 196 GLY B C 1
ATOM 3699 O O . GLY B 1 196 ? -3.02 -15.945 6.18 1 90.81 196 GLY B O 1
ATOM 3700 N N . VAL B 1 197 ? -3.67 -14.039 5.258 1 90.69 197 VAL B N 1
ATOM 3701 C CA . VAL B 1 197 ? -4.996 -14.102 5.859 1 90.69 197 VAL B CA 1
ATOM 3702 C C . VAL B 1 197 ? -5.734 -15.344 5.359 1 90.69 197 VAL B C 1
ATOM 3704 O O . VAL B 1 197 ? -6.352 -16.062 6.148 1 90.69 197 VAL B O 1
ATOM 3707 N N . SER B 1 198 ? -5.684 -15.531 4.062 1 84.12 198 SER B N 1
ATOM 3708 C CA . SER B 1 198 ? -6.344 -16.688 3.461 1 84.12 198 SER B CA 1
ATOM 3709 C C . SER B 1 198 ? -5.77 -17.984 3.998 1 84.12 198 SER B C 1
ATOM 3711 O O . SER B 1 198 ? -6.516 -18.922 4.293 1 84.12 198 SER B O 1
ATOM 3713 N N . LEU B 1 199 ? -4.52 -18.062 4.148 1 86.19 199 LEU B N 1
ATOM 3714 C CA . LEU B 1 199 ? -3.855 -19.266 4.641 1 86.19 199 LEU B CA 1
ATOM 3715 C C . LEU B 1 199 ? -4.258 -19.547 6.082 1 86.19 199 LEU B C 1
ATOM 3717 O O . LEU B 1 199 ? -4.391 -20.719 6.469 1 86.19 199 LEU B O 1
ATOM 3721 N N . ALA B 1 200 ? -4.438 -18.516 6.816 1 89.06 200 ALA B N 1
ATOM 3722 C CA . ALA B 1 200 ? -4.812 -18.672 8.219 1 89.06 200 ALA B CA 1
ATOM 3723 C C . ALA B 1 200 ? -6.254 -19.156 8.352 1 89.06 200 ALA B C 1
ATOM 3725 O O . ALA B 1 200 ? -6.633 -19.734 9.375 1 89.06 200 ALA B O 1
ATOM 3726 N N . SER B 1 201 ? -7.031 -18.891 7.328 1 82.81 201 SER B N 1
ATOM 3727 C CA . SER B 1 201 ? -8.453 -19.188 7.414 1 82.81 201 SER B CA 1
ATOM 3728 C C . SER B 1 201 ? -8.781 -20.547 6.785 1 82.81 201 SER B C 1
ATOM 3730 O O . SER B 1 201 ? -9.906 -21.031 6.906 1 82.81 201 SER B O 1
ATOM 3732 N N . ILE B 1 202 ? -7.852 -21.109 6.082 1 80.19 202 ILE B N 1
ATOM 3733 C CA . ILE B 1 202 ? -8.055 -22.375 5.383 1 80.19 202 ILE B CA 1
ATOM 3734 C C . ILE B 1 202 ? -7.957 -23.531 6.371 1 80.19 202 ILE B C 1
ATOM 3736 O O . ILE B 1 202 ? -7.055 -23.562 7.215 1 80.19 202 ILE B O 1
ATOM 3740 N N . GLN B 1 203 ? -9.023 -24.266 6.355 1 79.81 203 GLN B N 1
ATOM 3741 C CA . GLN B 1 203 ? -8.969 -25.531 7.074 1 79.81 203 GLN B CA 1
ATOM 3742 C C . GLN B 1 203 ? -8.422 -26.641 6.184 1 79.81 203 GLN B C 1
ATOM 3744 O O . GLN B 1 203 ? -9.047 -27.016 5.191 1 79.81 203 GLN B O 1
ATOM 3749 N N . VAL B 1 204 ? -7.332 -27.109 6.488 1 77.88 204 VAL B N 1
ATOM 3750 C CA . VAL B 1 204 ? -6.621 -28.062 5.652 1 77.88 204 VAL B CA 1
ATOM 3751 C C . VAL B 1 204 ? -7.219 -29.469 5.84 1 77.88 204 VAL B C 1
ATOM 3753 O O . VAL B 1 204 ? -7.418 -29.906 6.973 1 77.88 204 VAL B O 1
ATOM 3756 N N . ARG B 1 205 ? -7.73 -29.828 4.762 1 81.06 205 ARG B N 1
ATOM 3757 C CA . ARG B 1 205 ? -8.164 -31.219 4.707 1 81.06 205 ARG B CA 1
ATOM 3758 C C . ARG B 1 205 ? -7.383 -32 3.656 1 81.06 205 ARG B C 1
ATOM 3760 O O . ARG B 1 205 ? -6.902 -31.422 2.678 1 81.06 205 ARG B O 1
ATOM 3767 N N . ASN B 1 206 ? -7.016 -33.25 3.748 1 81.94 206 ASN B N 1
ATOM 3768 C CA . ASN B 1 206 ? -6.383 -34.125 2.766 1 81.94 206 ASN B CA 1
ATOM 3769 C C . ASN B 1 206 ? -4.973 -33.625 2.424 1 81.94 206 ASN B C 1
ATOM 3771 O O . ASN B 1 206 ? -4.641 -33.469 1.25 1 81.94 206 ASN B O 1
ATOM 3775 N N . LEU B 1 207 ? -4.133 -33.438 3.32 1 86.06 207 LEU B N 1
ATOM 3776 C CA . LEU B 1 207 ? -2.775 -32.906 3.189 1 86.06 207 LEU B CA 1
ATOM 3777 C C . LEU B 1 207 ? -1.964 -33.75 2.213 1 86.06 207 LEU B C 1
ATOM 3779 O O . LEU B 1 207 ? -1.179 -33.219 1.427 1 86.06 207 LEU B O 1
ATOM 3783 N N . ARG B 1 208 ? -2.244 -35 2.229 1 88.69 208 ARG B N 1
ATOM 3784 C CA . ARG B 1 208 ? -1.487 -35.906 1.366 1 88.69 208 ARG B CA 1
ATOM 3785 C C . ARG B 1 208 ? -1.768 -35.625 -0.105 1 88.69 208 ARG B C 1
ATOM 3787 O O . ARG B 1 208 ? -0.842 -35.562 -0.916 1 88.69 208 ARG B O 1
ATOM 3794 N N . SER B 1 209 ? -3.016 -35.5 -0.402 1 89.62 209 SER B N 1
ATOM 3795 C CA . SER B 1 209 ? -3.406 -35.219 -1.78 1 89.62 209 SER B CA 1
ATOM 3796 C C . SER B 1 209 ? -2.902 -33.844 -2.232 1 89.62 209 SER B C 1
ATOM 3798 O O . SER B 1 209 ? -2.488 -33.688 -3.381 1 89.62 209 SER B O 1
ATOM 3800 N N . GLY B 1 210 ? -2.895 -32.906 -1.359 1 90.69 210 GLY B N 1
ATOM 3801 C CA . GLY B 1 210 ? -2.396 -31.578 -1.674 1 90.69 210 GLY B CA 1
ATOM 3802 C C . GLY B 1 210 ? -0.908 -31.547 -1.968 1 90.69 210 GLY B C 1
ATOM 3803 O O . GLY B 1 210 ? -0.468 -30.891 -2.916 1 90.69 210 GLY B O 1
ATOM 3804 N N . ILE B 1 211 ? -0.227 -32.312 -1.188 1 93.31 211 ILE B N 1
ATOM 3805 C CA . ILE B 1 211 ? 1.222 -32.375 -1.35 1 93.31 211 ILE B CA 1
ATOM 3806 C C . ILE B 1 211 ? 1.563 -33.094 -2.648 1 93.31 211 ILE B C 1
ATOM 3808 O O . ILE B 1 211 ? 2.432 -32.656 -3.404 1 93.31 211 ILE B O 1
ATOM 3812 N N . SER B 1 212 ? 0.889 -34.188 -2.875 1 94.44 212 SER B N 1
ATOM 3813 C CA . SER B 1 212 ? 1.124 -34.938 -4.094 1 94.44 212 SER B CA 1
ATOM 3814 C C . SER B 1 212 ? 0.82 -34.125 -5.336 1 94.44 212 SER B C 1
ATOM 3816 O O . SER B 1 212 ? 1.583 -34.125 -6.305 1 94.44 212 SER B O 1
ATOM 3818 N N . PHE B 1 213 ? -0.262 -33.438 -5.27 1 95.25 213 PHE B N 1
ATOM 3819 C CA . PHE B 1 213 ? -0.639 -32.531 -6.363 1 95.25 213 PHE B CA 1
ATOM 3820 C C . PHE B 1 213 ? 0.466 -31.531 -6.645 1 95.25 213 PHE B C 1
ATOM 3822 O O . PHE B 1 213 ? 0.872 -31.344 -7.793 1 95.25 213 PHE B O 1
ATOM 3829 N N . SER B 1 214 ? 0.955 -30.938 -5.609 1 94.38 214 SER B N 1
ATOM 3830 C CA . SER B 1 214 ? 1.957 -29.875 -5.738 1 94.38 214 SER B CA 1
ATOM 3831 C C . SER B 1 214 ? 3.275 -30.438 -6.27 1 94.38 214 SER B C 1
ATOM 3833 O O . SER B 1 214 ? 3.932 -29.797 -7.098 1 94.38 214 SER B O 1
ATOM 3835 N N . LEU B 1 215 ? 3.643 -31.594 -5.828 1 94.94 215 LEU B N 1
ATOM 3836 C CA . LEU B 1 215 ? 4.914 -32.188 -6.199 1 94.94 215 LEU B CA 1
ATOM 3837 C C . LEU B 1 215 ? 4.918 -32.594 -7.672 1 94.94 215 LEU B C 1
ATOM 3839 O O . LEU B 1 215 ? 5.98 -32.688 -8.289 1 94.94 215 LEU B O 1
ATOM 3843 N N . ILE B 1 216 ? 3.766 -32.781 -8.188 1 95.69 216 ILE B N 1
ATOM 3844 C CA . ILE B 1 216 ? 3.67 -33.188 -9.594 1 95.69 216 ILE B CA 1
ATOM 3845 C C . ILE B 1 216 ? 3.484 -31.938 -10.461 1 95.69 216 ILE B C 1
ATOM 3847 O O . ILE B 1 216 ? 4.164 -31.766 -11.477 1 95.69 216 ILE B O 1
ATOM 3851 N N . ARG B 1 217 ? 2.633 -31.078 -10.047 1 96.25 217 ARG B N 1
ATOM 3852 C CA . ARG B 1 217 ? 2.266 -29.906 -10.844 1 96.25 217 ARG B CA 1
ATOM 3853 C C . ARG B 1 217 ? 3.477 -29.016 -11.102 1 96.25 217 ARG B C 1
ATOM 3855 O O . ARG B 1 217 ? 3.666 -28.531 -12.219 1 96.25 217 ARG B O 1
ATOM 3862 N N . ILE B 1 218 ? 4.305 -28.859 -10.102 1 94.25 218 ILE B N 1
ATOM 3863 C CA . ILE B 1 218 ? 5.348 -27.828 -10.125 1 94.25 218 ILE B CA 1
ATOM 3864 C C . ILE B 1 218 ? 6.422 -28.219 -11.141 1 94.25 218 ILE B C 1
ATOM 3866 O O . ILE B 1 218 ? 6.754 -27.438 -12.023 1 94.25 218 ILE B O 1
ATOM 3870 N N . PRO B 1 219 ? 6.977 -29.438 -11.023 1 95.06 219 PRO B N 1
ATOM 3871 C CA . PRO B 1 219 ? 7.973 -29.812 -12.031 1 95.06 219 PRO B CA 1
ATOM 3872 C C . PRO B 1 219 ? 7.398 -29.859 -13.445 1 95.06 219 PRO B C 1
ATOM 3874 O O . PRO B 1 219 ? 8.094 -29.531 -14.406 1 95.06 219 PRO B O 1
ATOM 3877 N N . VAL B 1 220 ? 6.172 -30.266 -13.586 1 97.5 220 VAL B N 1
ATOM 3878 C CA . VAL B 1 220 ? 5.539 -30.312 -14.898 1 97.5 220 VAL B CA 1
ATOM 3879 C C . VAL B 1 220 ? 5.391 -28.906 -15.453 1 97.5 220 VAL B C 1
ATOM 3881 O O . VAL B 1 220 ? 5.672 -28.672 -16.641 1 97.5 220 VAL B O 1
ATOM 3884 N N . ALA B 1 221 ? 4.984 -28 -14.625 1 97.69 221 ALA B N 1
ATOM 3885 C CA . ALA B 1 221 ? 4.805 -26.609 -15.047 1 97.69 221 ALA B CA 1
ATOM 3886 C C . ALA B 1 221 ? 6.129 -26 -15.484 1 97.69 221 ALA B C 1
ATOM 3888 O O . ALA B 1 221 ? 6.191 -25.297 -16.5 1 97.69 221 ALA B O 1
ATOM 3889 N N . VAL B 1 222 ? 7.172 -26.219 -14.695 1 97.44 222 VAL B N 1
ATOM 3890 C CA . VAL B 1 222 ? 8.5 -25.703 -15.016 1 97.44 222 VAL B CA 1
ATOM 3891 C C . VAL B 1 222 ? 8.992 -26.312 -16.328 1 97.44 222 VAL B C 1
ATOM 3893 O O . VAL B 1 222 ? 9.547 -25.609 -17.172 1 97.44 222 VAL B O 1
ATOM 3896 N N . GLY B 1 223 ? 8.797 -27.594 -16.438 1 97.5 223 GLY B N 1
ATOM 3897 C CA . GLY B 1 223 ? 9.219 -28.297 -17.656 1 97.5 223 GLY B CA 1
ATOM 3898 C C . GLY B 1 223 ? 8.5 -27.812 -18.891 1 97.5 223 GLY B C 1
ATOM 3899 O O . GLY B 1 223 ? 9.117 -27.594 -19.938 1 97.5 223 GLY B O 1
ATOM 3900 N N . VAL B 1 224 ? 7.191 -27.672 -18.812 1 98.12 224 VAL B N 1
ATOM 3901 C CA . VAL B 1 224 ? 6.391 -27.203 -19.938 1 98.12 224 VAL B CA 1
ATOM 3902 C C . VAL B 1 224 ? 6.793 -25.781 -20.297 1 98.12 224 VAL B C 1
ATOM 3904 O O . VAL B 1 224 ? 6.914 -25.438 -21.484 1 98.12 224 VAL B O 1
ATOM 3907 N N . ALA B 1 225 ? 7 -24.938 -19.281 1 98.12 225 ALA B N 1
ATOM 3908 C CA . ALA B 1 225 ? 7.426 -23.562 -19.516 1 98.12 225 ALA B CA 1
ATOM 3909 C C . ALA B 1 225 ? 8.781 -23.516 -20.203 1 98.12 225 ALA B C 1
ATOM 3911 O O . ALA B 1 225 ? 9 -22.703 -21.094 1 98.12 225 ALA B O 1
ATOM 3912 N N . TRP B 1 226 ? 9.656 -24.359 -19.75 1 97.38 226 TRP B N 1
ATOM 3913 C CA . TRP B 1 226 ? 10.984 -24.438 -20.344 1 97.38 226 TRP B CA 1
ATOM 3914 C C . TRP B 1 226 ? 10.914 -24.844 -21.812 1 97.38 226 TRP B C 1
ATOM 3916 O O . TRP B 1 226 ? 11.539 -24.219 -22.672 1 97.38 226 TRP B O 1
ATOM 3926 N N . LEU B 1 227 ? 10.156 -25.875 -22.109 1 97.94 227 LEU B N 1
ATOM 3927 C CA . LEU B 1 227 ? 10.031 -26.406 -23.453 1 97.94 227 LEU B CA 1
ATOM 3928 C C . LEU B 1 227 ? 9.414 -25.375 -24.391 1 97.94 227 LEU B C 1
ATOM 3930 O O . LEU B 1 227 ? 9.945 -25.109 -25.484 1 97.94 227 LEU B O 1
ATOM 3934 N N . ILE B 1 228 ? 8.367 -24.734 -23.984 1 98.12 228 ILE B N 1
ATOM 3935 C CA . ILE B 1 228 ? 7.641 -23.781 -24.812 1 98.12 228 ILE B CA 1
ATOM 3936 C C . ILE B 1 228 ? 8.453 -22.5 -24.953 1 98.12 228 ILE B C 1
ATOM 3938 O O . ILE B 1 228 ? 8.5 -21.906 -26.031 1 98.12 228 ILE B O 1
ATOM 3942 N N . GLY B 1 229 ? 9.047 -22.094 -23.828 1 97.19 229 GLY B N 1
ATOM 3943 C CA . GLY B 1 229 ? 9.883 -20.891 -23.875 1 97.19 229 GLY B CA 1
ATOM 3944 C C . GLY B 1 229 ? 11.047 -21.016 -24.844 1 97.19 229 GLY B C 1
ATOM 3945 O O . GLY B 1 229 ? 11.359 -20.062 -25.562 1 97.19 229 GLY B O 1
ATOM 3946 N N . HIS B 1 230 ? 11.656 -22.188 -24.828 1 95.5 230 HIS B N 1
ATOM 3947 C CA . HIS B 1 230 ? 12.75 -22.438 -25.766 1 95.5 230 HIS B CA 1
ATOM 3948 C C . HIS B 1 230 ? 12.234 -22.531 -27.203 1 95.5 230 HIS B C 1
ATOM 3950 O O . HIS B 1 230 ? 12.883 -22.031 -28.125 1 95.5 230 HIS B O 1
ATOM 3956 N N . TRP B 1 231 ? 11.148 -23.188 -27.328 1 97.06 231 TRP B N 1
ATOM 3957 C CA . TRP B 1 231 ? 10.562 -23.359 -28.656 1 97.06 231 TRP B CA 1
ATOM 3958 C C . TRP B 1 231 ? 10.242 -22.016 -29.281 1 97.06 231 TRP B C 1
ATOM 3960 O O . TRP B 1 231 ? 10.453 -21.812 -30.484 1 97.06 231 TRP B O 1
ATOM 3970 N N . LEU B 1 232 ? 9.883 -21.047 -28.484 1 97.06 232 LEU B N 1
ATOM 3971 C CA . LEU B 1 232 ? 9.5 -19.734 -28.984 1 97.06 232 LEU B CA 1
ATOM 3972 C C . LEU B 1 232 ? 10.688 -18.766 -28.922 1 97.06 232 LEU B C 1
ATOM 3974 O O . LEU B 1 232 ? 10.539 -17.578 -29.219 1 97.06 232 LEU B O 1
ATOM 3978 N N . GLU B 1 233 ? 11.82 -19.219 -28.5 1 95.88 233 GLU B N 1
ATOM 3979 C CA . GLU B 1 233 ? 13.07 -18.469 -28.453 1 95.88 233 GLU B CA 1
ATOM 3980 C C . GLU B 1 233 ? 12.922 -17.219 -27.594 1 95.88 233 GLU B C 1
ATOM 3982 O O . GLU B 1 233 ? 13.266 -16.109 -28.031 1 95.88 233 GLU B O 1
ATOM 3987 N N . LEU B 1 234 ? 12.422 -17.422 -26.453 1 95.94 234 LEU B N 1
ATOM 3988 C CA . LEU B 1 234 ? 12.312 -16.312 -25.5 1 95.94 234 LEU B CA 1
ATOM 3989 C C . LEU B 1 234 ? 13.695 -15.859 -25.047 1 95.94 234 LEU B C 1
ATOM 3991 O O . LEU B 1 234 ? 14.594 -16.672 -24.875 1 95.94 234 LEU B O 1
ATOM 3995 N N . PRO B 1 235 ? 13.82 -14.477 -24.891 1 94.12 235 PRO B N 1
ATOM 3996 C CA . PRO B 1 235 ? 15.055 -14.047 -24.234 1 94.12 235 PRO B CA 1
ATOM 3997 C C . PRO B 1 235 ? 15.258 -14.719 -22.875 1 94.12 235 PRO B C 1
ATOM 3999 O O . PRO B 1 235 ? 14.289 -15.133 -22.234 1 94.12 235 PRO B O 1
ATOM 4002 N N . ALA B 1 236 ? 16.516 -14.844 -22.469 1 93.75 236 ALA B N 1
ATOM 4003 C CA . ALA B 1 236 ? 16.891 -15.562 -21.266 1 93.75 236 ALA B CA 1
ATOM 4004 C C . ALA B 1 236 ? 16.094 -15.078 -20.062 1 93.75 236 ALA B C 1
ATOM 4006 O O . ALA B 1 236 ? 15.602 -15.891 -19.266 1 93.75 236 ALA B O 1
ATOM 4007 N N . MET B 1 237 ? 15.93 -13.789 -19.984 1 94.12 237 MET B N 1
ATOM 4008 C CA . MET B 1 237 ? 15.203 -13.211 -18.859 1 94.12 237 MET B CA 1
ATOM 4009 C C . MET B 1 237 ? 13.727 -13.594 -18.906 1 94.12 237 MET B C 1
ATOM 4011 O O . MET B 1 237 ? 13.133 -13.953 -17.891 1 94.12 237 MET B O 1
ATOM 4015 N N . ALA B 1 238 ? 13.156 -13.516 -20.031 1 95.62 238 ALA B N 1
ATOM 4016 C CA . ALA B 1 238 ? 11.75 -13.867 -20.203 1 95.62 238 ALA B CA 1
ATOM 4017 C C . ALA B 1 238 ? 11.508 -15.336 -19.891 1 95.62 238 ALA B C 1
ATOM 4019 O O . ALA B 1 238 ? 10.492 -15.688 -19.281 1 95.62 238 ALA B O 1
ATOM 4020 N N . LEU B 1 239 ? 12.438 -16.141 -20.344 1 96.5 239 LEU B N 1
ATOM 4021 C CA . LEU B 1 239 ? 12.336 -17.562 -20.094 1 96.5 239 LEU B CA 1
ATOM 4022 C C . LEU B 1 239 ? 12.406 -17.859 -18.594 1 96.5 239 LEU B C 1
ATOM 4024 O O . LEU B 1 239 ? 11.609 -18.641 -18.078 1 96.5 239 LEU B O 1
ATOM 4028 N N . ALA B 1 240 ? 13.352 -17.266 -17.922 1 96.56 240 ALA B N 1
ATOM 4029 C CA . ALA B 1 240 ? 13.523 -17.453 -16.484 1 96.56 240 ALA B CA 1
ATOM 4030 C C . ALA B 1 240 ? 12.273 -17.016 -15.734 1 96.56 240 ALA B C 1
ATOM 4032 O O . ALA B 1 240 ? 11.812 -17.719 -14.82 1 96.56 240 ALA B O 1
ATOM 4033 N N . VAL B 1 241 ? 11.75 -15.914 -16.109 1 96.62 241 VAL B N 1
ATOM 4034 C CA . VAL B 1 241 ? 10.57 -15.359 -15.445 1 96.62 241 VAL B CA 1
ATOM 4035 C C . VAL B 1 241 ? 9.359 -16.25 -15.719 1 96.62 241 VAL B C 1
ATOM 4037 O O . VAL B 1 241 ? 8.547 -16.484 -14.82 1 96.62 241 VAL B O 1
ATOM 4040 N N . LEU B 1 242 ? 9.242 -16.703 -16.953 1 97.38 242 LEU B N 1
ATOM 4041 C CA . LEU B 1 242 ? 8.148 -17.609 -17.297 1 97.38 242 LEU B CA 1
ATOM 4042 C C . LEU B 1 242 ? 8.195 -18.875 -16.453 1 97.38 242 LEU B C 1
ATOM 4044 O O . LEU B 1 242 ? 7.18 -19.281 -15.898 1 97.38 242 LEU B O 1
ATOM 4048 N N . MET B 1 243 ? 9.336 -19.453 -16.359 1 97.5 243 MET B N 1
ATOM 4049 C CA . MET B 1 243 ? 9.516 -20.672 -15.57 1 97.5 243 MET B CA 1
ATOM 4050 C C . MET B 1 243 ? 9.18 -20.406 -14.102 1 97.5 243 MET B C 1
ATOM 4052 O O . MET B 1 243 ? 8.477 -21.203 -13.477 1 97.5 243 MET B O 1
ATOM 4056 N N . LEU B 1 244 ? 9.648 -19.344 -13.625 1 97.06 244 LEU B N 1
ATOM 4057 C CA . LEU B 1 244 ? 9.414 -18.984 -12.227 1 97.06 244 LEU B CA 1
ATOM 4058 C C . LEU B 1 244 ? 7.934 -18.75 -11.961 1 97.06 244 LEU B C 1
ATOM 4060 O O . LEU B 1 244 ? 7.371 -19.297 -11.008 1 97.06 244 LEU B O 1
ATOM 4064 N N . GLN B 1 245 ? 7.309 -17.984 -12.766 1 97.44 245 GLN B N 1
ATOM 4065 C CA . GLN B 1 245 ? 5.902 -17.625 -12.609 1 97.44 245 GLN B CA 1
ATOM 4066 C C . GLN B 1 245 ? 5.004 -18.844 -12.711 1 97.44 245 GLN B C 1
ATOM 4068 O O . GLN B 1 245 ? 4.07 -19 -11.914 1 97.44 245 GLN B O 1
ATOM 4073 N N . MET B 1 246 ? 5.309 -19.688 -13.609 1 96.94 246 MET B N 1
ATOM 4074 C CA . MET B 1 246 ? 4.473 -20.875 -13.812 1 96.94 246 MET B CA 1
ATOM 4075 C C . MET B 1 246 ? 4.684 -21.891 -12.695 1 96.94 246 MET B C 1
ATOM 4077 O O . MET B 1 246 ? 3.852 -22.766 -12.484 1 96.94 246 MET B O 1
ATOM 4081 N N . SER B 1 247 ? 5.762 -21.734 -11.984 1 96.56 247 SER B N 1
ATOM 4082 C CA . SER B 1 247 ? 6.055 -22.641 -10.883 1 96.56 247 SER B CA 1
ATOM 4083 C C . SER B 1 247 ? 5.434 -22.141 -9.578 1 96.56 247 SER B C 1
ATOM 4085 O O . SER B 1 247 ? 5.551 -22.797 -8.539 1 96.56 247 SER B O 1
ATOM 4087 N N . MET B 1 248 ? 4.789 -21.016 -9.578 1 96.56 248 MET B N 1
ATOM 4088 C CA . MET B 1 248 ? 4.172 -20.484 -8.367 1 96.56 248 MET B CA 1
ATOM 4089 C C . MET B 1 248 ? 3.104 -21.438 -7.836 1 96.56 248 MET B C 1
ATOM 4091 O O . MET B 1 248 ? 2.586 -22.266 -8.578 1 96.56 248 MET B O 1
ATOM 4095 N N . PRO B 1 249 ? 2.807 -21.375 -6.555 1 95.38 249 PRO B N 1
ATOM 4096 C CA . PRO B 1 249 ? 1.736 -22.203 -6.004 1 95.38 249 PRO B CA 1
ATOM 4097 C C . PRO B 1 249 ? 0.365 -21.875 -6.586 1 95.38 249 PRO B C 1
ATOM 4099 O O . PRO B 1 249 ? 0.236 -20.922 -7.355 1 95.38 249 PRO B O 1
ATOM 4102 N N . VAL B 1 250 ? -0.559 -22.688 -6.184 1 94.12 250 VAL B N 1
ATOM 4103 C CA . VAL B 1 250 ? -1.927 -22.531 -6.668 1 94.12 250 VAL B CA 1
ATOM 4104 C C . VAL B 1 250 ? -2.477 -21.172 -6.227 1 94.12 250 VAL B C 1
ATOM 4106 O O . VAL B 1 250 ? -2.361 -20.812 -5.055 1 94.12 250 VAL B O 1
ATOM 4109 N N . ALA B 1 251 ? -3.008 -20.453 -7.129 1 89.69 251 ALA B N 1
ATOM 4110 C CA . ALA B 1 251 ? -3.572 -19.141 -6.832 1 89.69 251 ALA B CA 1
ATOM 4111 C C . ALA B 1 251 ? -4.73 -19.25 -5.848 1 89.69 251 ALA B C 1
ATOM 4113 O O . ALA B 1 251 ? -5.535 -20.188 -5.926 1 89.69 251 ALA B O 1
ATOM 4114 N N . VAL B 1 252 ? -4.859 -18.312 -4.984 1 81.31 252 VAL B N 1
ATOM 4115 C CA . VAL B 1 252 ? -5.898 -18.297 -3.963 1 81.31 252 VAL B CA 1
ATOM 4116 C C . VAL B 1 252 ? -7.266 -18.156 -4.621 1 81.31 252 VAL B C 1
ATOM 4118 O O . VAL B 1 252 ? -8.258 -18.688 -4.129 1 81.31 252 VAL B O 1
ATOM 4121 N N . PHE B 1 253 ? -7.297 -17.5 -5.711 1 77.31 253 PHE B N 1
ATOM 4122 C CA . PHE B 1 253 ? -8.547 -17.25 -6.41 1 77.31 253 PHE B CA 1
ATOM 4123 C C . PHE B 1 253 ? -9.234 -18.547 -6.801 1 77.31 253 PHE B C 1
ATOM 4125 O O . PHE B 1 253 ? -10.453 -18.594 -6.957 1 77.31 253 PHE B O 1
ATOM 4132 N N . ASN B 1 254 ? -8.469 -19.531 -6.953 1 84.31 254 ASN B N 1
ATOM 4133 C CA . ASN B 1 254 ? -9.031 -20.828 -7.297 1 84.31 254 ASN B CA 1
ATOM 4134 C C . ASN B 1 254 ? -9.984 -21.344 -6.215 1 84.31 254 ASN B C 1
ATOM 4136 O O . ASN B 1 254 ? -10.953 -22.031 -6.508 1 84.31 254 ASN B O 1
ATOM 4140 N N . TYR B 1 255 ? -9.703 -21.016 -5.012 1 80.69 255 TYR B N 1
ATOM 4141 C CA . TYR B 1 255 ? -10.594 -21.359 -3.91 1 80.69 255 TYR B CA 1
ATOM 4142 C C . TYR B 1 255 ? -11.93 -20.656 -4.051 1 80.69 255 TYR B C 1
ATOM 4144 O O . TYR B 1 255 ? -12.984 -21.266 -3.832 1 80.69 255 TYR B O 1
ATOM 4152 N N . LEU B 1 256 ? -11.883 -19.438 -4.363 1 71.88 256 LEU B N 1
ATOM 4153 C CA . LEU B 1 256 ? -13.109 -18.672 -4.539 1 71.88 256 LEU B CA 1
ATOM 4154 C C . LEU B 1 256 ? -13.961 -19.25 -5.66 1 71.88 256 LEU B C 1
ATOM 4156 O O . LEU B 1 256 ? -15.188 -19.297 -5.551 1 71.88 256 LEU B O 1
ATOM 4160 N N . PHE B 1 257 ? -13.312 -19.641 -6.707 1 75.31 257 PHE B N 1
ATOM 4161 C CA . PHE B 1 257 ? -14.023 -20.266 -7.812 1 75.31 257 PHE B CA 1
ATOM 4162 C C . PHE B 1 257 ? -14.664 -21.578 -7.371 1 75.31 257 PHE B C 1
ATOM 4164 O O . PHE B 1 257 ? -15.797 -21.875 -7.754 1 75.31 257 PHE B O 1
ATOM 4171 N N . ALA B 1 258 ? -13.953 -22.281 -6.617 1 81.62 258 ALA B N 1
ATOM 4172 C CA . ALA B 1 258 ? -14.461 -23.547 -6.113 1 81.62 258 ALA B CA 1
ATOM 4173 C C . ALA B 1 258 ? -15.648 -23.328 -5.18 1 81.62 258 ALA B C 1
ATOM 4175 O O . ALA B 1 258 ? -16.609 -24.109 -5.191 1 81.62 258 ALA B O 1
ATOM 4176 N N . GLN B 1 259 ? -15.57 -22.359 -4.438 1 76 259 GLN B N 1
ATOM 4177 C CA . GLN B 1 259 ? -16.672 -22.016 -3.547 1 76 259 GLN B CA 1
ATOM 4178 C C . GLN B 1 259 ? -17.922 -21.625 -4.336 1 76 259 GLN B C 1
ATOM 4180 O O . GLN B 1 259 ? -19.016 -22.078 -4.023 1 76 259 GLN B O 1
ATOM 4185 N N . LYS B 1 260 ? -17.719 -20.844 -5.266 1 73.44 260 LYS B N 1
ATOM 4186 C CA . LYS B 1 260 ? -18.828 -20.391 -6.094 1 73.44 260 LYS B CA 1
ATOM 4187 C C . LYS B 1 260 ? -19.453 -21.547 -6.852 1 73.44 260 LYS B C 1
ATOM 4189 O O . LYS B 1 260 ? -20.688 -21.609 -7.004 1 73.44 260 LYS B O 1
ATOM 4194 N N . AL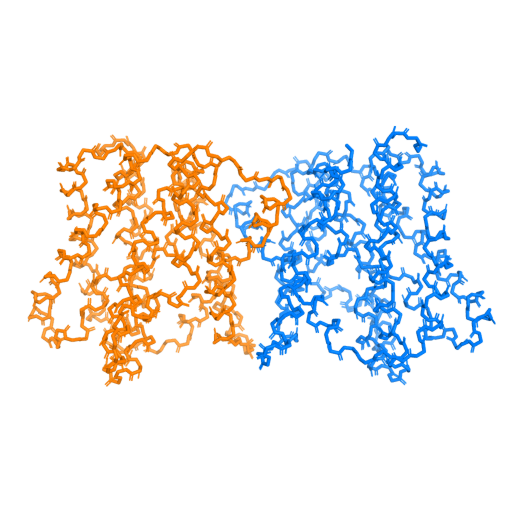A B 1 261 ? -18.656 -22.375 -7.34 1 76.5 261 ALA B N 1
ATOM 4195 C CA . ALA B 1 261 ? -19.109 -23.531 -8.117 1 76.5 261 ALA B CA 1
ATOM 4196 C C . ALA B 1 261 ? -19.547 -24.672 -7.195 1 76.5 261 ALA B C 1
ATOM 4198 O O . ALA B 1 261 ? -20.188 -25.625 -7.645 1 76.5 261 ALA B O 1
ATOM 4199 N N . GLN B 1 262 ? -19.219 -24.438 -5.977 1 80.31 262 GLN B N 1
ATOM 4200 C CA . GLN B 1 262 ? -19.531 -25.469 -4.988 1 80.31 262 GLN B CA 1
ATOM 4201 C C . GLN B 1 262 ? -18.922 -26.812 -5.391 1 80.31 262 GLN B C 1
ATOM 4203 O O . GLN B 1 262 ? -19.609 -27.828 -5.391 1 80.31 262 GLN B O 1
ATOM 4208 N N . ARG B 1 263 ? -17.703 -26.688 -5.793 1 86.25 263 ARG B N 1
ATOM 4209 C CA . ARG B 1 263 ? -16.953 -27.891 -6.176 1 86.25 263 ARG B CA 1
ATOM 4210 C C . ARG B 1 263 ? -15.766 -28.109 -5.25 1 86.25 263 ARG B C 1
ATOM 4212 O O . ARG B 1 263 ? -14.648 -27.719 -5.57 1 86.25 263 ARG B O 1
ATOM 4219 N N . GLU B 1 264 ? -15.906 -28.781 -4.207 1 88.19 264 GLU B N 1
ATOM 4220 C CA . GLU B 1 264 ? -14.93 -29.203 -3.209 1 88.19 264 GLU B CA 1
ATOM 4221 C C . GLU B 1 264 ? -14.023 -28.047 -2.803 1 88.19 264 GLU B C 1
ATOM 4223 O O . GLU B 1 264 ? -12.797 -28.156 -2.85 1 88.19 264 GLU B O 1
ATOM 4228 N N . PRO B 1 265 ? -14.625 -27.031 -2.352 1 86.06 265 PRO B N 1
ATOM 4229 C CA . PRO B 1 265 ? -13.82 -25.859 -1.979 1 86.06 265 PRO B CA 1
ATOM 4230 C C . PRO B 1 265 ? -12.773 -26.188 -0.909 1 86.06 265 PRO B C 1
ATOM 4232 O O . PRO B 1 265 ? -11.664 -25.656 -0.946 1 86.06 265 PRO B O 1
ATOM 4235 N N . ALA B 1 266 ? -13.07 -27.047 -0.064 1 86.06 266 ALA B N 1
ATOM 4236 C CA . ALA B 1 266 ? -12.133 -27.406 0.994 1 86.06 266 ALA B CA 1
ATOM 4237 C C . ALA B 1 266 ? -10.891 -28.078 0.418 1 86.06 266 ALA B C 1
ATOM 4239 O O . ALA B 1 266 ? -9.773 -27.844 0.893 1 86.06 266 ALA B O 1
ATOM 4240 N N . TYR B 1 267 ? -11.141 -28.875 -0.513 1 89.75 267 TYR B N 1
ATOM 4241 C CA . TYR B 1 267 ? -10.023 -29.547 -1.164 1 89.75 267 TYR B CA 1
ATOM 4242 C C . TYR B 1 267 ? -9.148 -28.547 -1.911 1 89.75 267 TYR B C 1
ATOM 4244 O O . TYR B 1 267 ? -7.918 -28.594 -1.813 1 89.75 267 TYR B O 1
ATOM 4252 N N . VAL B 1 268 ? -9.695 -27.656 -2.625 1 89.75 268 VAL B N 1
ATOM 4253 C CA . VAL B 1 268 ? -8.953 -26.641 -3.371 1 89.75 268 VAL B CA 1
ATOM 4254 C C . VAL B 1 268 ? -8.164 -25.766 -2.404 1 89.75 268 VAL B C 1
ATOM 4256 O O . VAL B 1 268 ? -7.023 -25.391 -2.691 1 89.75 268 VAL B O 1
ATOM 4259 N N . ALA B 1 269 ? -8.781 -25.531 -1.313 1 87.12 269 ALA B N 1
ATOM 4260 C CA . ALA B 1 269 ? -8.094 -24.766 -0.28 1 87.12 269 ALA B CA 1
ATOM 4261 C C . ALA B 1 269 ? -6.836 -25.5 0.194 1 87.12 269 ALA B C 1
ATOM 4263 O O . ALA B 1 269 ? -5.809 -24.875 0.462 1 87.12 269 ALA B O 1
ATOM 4264 N N . SER B 1 270 ? -6.953 -26.672 0.307 1 90.06 270 SER B N 1
ATOM 4265 C CA . SER B 1 270 ? -5.809 -27.484 0.717 1 90.06 270 SER B CA 1
ATOM 4266 C C . SER B 1 270 ? -4.707 -27.453 -0.335 1 90.06 270 SER B C 1
ATOM 4268 O O . SER B 1 270 ? -3.52 -27.5 -0.001 1 90.06 270 SER B O 1
ATOM 4270 N N . LEU B 1 271 ? -5.086 -27.438 -1.563 1 93.56 271 LEU B N 1
ATOM 4271 C CA . LEU B 1 271 ? -4.102 -27.328 -2.637 1 93.56 271 LEU B CA 1
ATOM 4272 C C . LEU B 1 271 ? -3.344 -26.016 -2.559 1 93.56 271 LEU B C 1
ATOM 4274 O O . LEU B 1 271 ? -2.121 -25.984 -2.729 1 93.56 271 LEU B O 1
ATOM 4278 N N . VAL B 1 272 ? -4.086 -25 -2.316 1 91 272 VAL B N 1
ATOM 4279 C CA . VAL B 1 272 ? -3.492 -23.672 -2.18 1 91 272 VAL B CA 1
ATOM 4280 C C . VAL B 1 272 ? -2.523 -23.656 -1.001 1 91 272 VAL B C 1
ATOM 4282 O O . VAL B 1 272 ? -1.382 -23.203 -1.133 1 91 272 VAL B O 1
ATOM 4285 N N . PHE B 1 273 ? -2.936 -24.188 0.049 1 91.06 273 PHE B N 1
ATOM 4286 C CA . PHE B 1 273 ? -2.156 -24.188 1.281 1 91.06 273 PHE B CA 1
ATOM 4287 C C . PHE B 1 273 ? -0.877 -25 1.114 1 91.06 273 PHE B C 1
ATOM 4289 O O . PHE B 1 273 ? 0.219 -24.516 1.378 1 91.06 273 PHE B O 1
ATOM 4296 N N . CYS B 1 274 ? -1.016 -26.188 0.66 1 93 274 CYS B N 1
ATOM 4297 C CA . CYS B 1 274 ? 0.115 -27.094 0.522 1 93 274 CYS B CA 1
ATOM 4298 C C . CYS B 1 274 ? 1.119 -26.578 -0.496 1 93 274 CYS B C 1
ATOM 4300 O O . CYS B 1 274 ? 2.328 -26.609 -0.256 1 93 274 CYS B O 1
ATOM 4302 N N . SER B 1 275 ? 0.607 -26.125 -1.573 1 94.56 275 SER B N 1
ATOM 4303 C CA . SER B 1 275 ? 1.506 -25.641 -2.609 1 94.56 275 SER B CA 1
ATOM 4304 C C . SER B 1 275 ? 2.229 -24.375 -2.158 1 94.56 275 SER B C 1
ATOM 4306 O O . SER B 1 275 ? 3.389 -24.156 -2.51 1 94.56 275 SER B O 1
ATOM 4308 N N . THR B 1 276 ? 1.573 -23.531 -1.373 1 92.69 276 THR B N 1
ATOM 4309 C CA . THR B 1 276 ? 2.176 -22.297 -0.878 1 92.69 276 THR B CA 1
ATOM 4310 C C . THR B 1 276 ? 3.287 -22.609 0.123 1 92.69 276 THR B C 1
ATOM 4312 O O . THR B 1 276 ? 4.379 -22.047 0.04 1 92.69 276 THR B O 1
ATOM 4315 N N . LEU B 1 277 ? 3.066 -23.516 0.95 1 91.56 277 LEU B N 1
ATOM 4316 C CA . LEU B 1 277 ? 4.074 -23.891 1.938 1 91.56 277 LEU B CA 1
ATOM 4317 C C . LEU B 1 277 ? 5.277 -24.547 1.269 1 91.56 277 LEU B C 1
ATOM 4319 O O . LEU B 1 277 ? 6.422 -24.281 1.645 1 91.56 277 LEU B O 1
ATOM 4323 N N . LEU B 1 278 ? 4.992 -25.359 0.354 1 93.94 278 LEU B N 1
ATOM 4324 C CA . LEU B 1 278 ? 6.066 -26.016 -0.37 1 93.94 278 LEU B CA 1
ATOM 4325 C C . LEU B 1 278 ? 6.895 -25.016 -1.163 1 93.94 278 LEU B C 1
ATOM 4327 O O . LEU B 1 278 ? 8.094 -25.219 -1.369 1 93.94 278 LEU B O 1
ATOM 4331 N N . SER B 1 279 ? 6.242 -23.969 -1.602 1 94.44 279 SER B N 1
ATOM 4332 C CA . SER B 1 279 ? 6.922 -22.969 -2.416 1 94.44 279 SER B CA 1
ATOM 4333 C C . SER B 1 279 ? 8.039 -22.281 -1.634 1 94.44 279 SER B C 1
ATOM 4335 O O . SER B 1 279 ? 9.016 -21.828 -2.219 1 94.44 279 SER B O 1
ATOM 4337 N N . LEU B 1 280 ? 7.922 -22.25 -0.358 1 91 280 LEU B N 1
ATOM 4338 C CA . LEU B 1 280 ? 8.953 -21.641 0.482 1 91 280 LEU B CA 1
ATOM 4339 C C . LEU B 1 280 ? 10.242 -22.453 0.431 1 91 280 LEU B C 1
ATOM 4341 O O . LEU B 1 280 ? 11.32 -21.938 0.717 1 91 280 LEU B O 1
ATOM 4345 N N . ILE B 1 281 ? 10.141 -23.625 -0.015 1 91.75 281 ILE B N 1
ATOM 4346 C CA . ILE B 1 281 ? 11.297 -24.516 -0.079 1 91.75 281 ILE B CA 1
ATOM 4347 C C . ILE B 1 281 ? 11.797 -24.609 -1.517 1 91.75 281 ILE B C 1
ATOM 4349 O O . ILE B 1 281 ? 12.977 -24.359 -1.782 1 91.75 281 ILE B O 1
ATOM 4353 N N . TYR B 1 282 ? 10.93 -24.828 -2.439 1 94.19 282 TYR B N 1
ATOM 4354 C CA . TYR B 1 282 ? 11.391 -25.125 -3.787 1 94.19 282 TYR B CA 1
ATOM 4355 C C . TYR B 1 282 ? 11.719 -23.859 -4.555 1 94.19 282 TYR B C 1
ATOM 4357 O O . TYR B 1 282 ? 12.523 -23.875 -5.488 1 94.19 282 TYR B O 1
ATOM 4365 N N . LEU B 1 283 ? 11.109 -22.75 -4.211 1 94.31 283 LEU B N 1
ATOM 4366 C CA . LEU B 1 283 ? 11.336 -21.531 -4.98 1 94.31 283 LEU B CA 1
ATOM 4367 C C . LEU B 1 283 ? 12.773 -21.047 -4.828 1 94.31 283 LEU B C 1
ATOM 4369 O O . LEU B 1 283 ? 13.422 -20.672 -5.812 1 94.31 283 LEU B O 1
ATOM 4373 N N . PRO B 1 284 ? 13.289 -21.047 -3.586 1 93 284 PRO B N 1
ATOM 4374 C CA . PRO B 1 284 ? 14.703 -20.688 -3.467 1 93 284 PRO B CA 1
ATOM 4375 C C . PRO B 1 284 ? 15.617 -21.594 -4.277 1 93 284 PRO B C 1
ATOM 4377 O O . PRO B 1 284 ? 16.609 -21.125 -4.855 1 93 284 PRO B O 1
ATOM 4380 N N . LEU B 1 285 ? 15.32 -22.844 -4.332 1 92.56 285 LEU B N 1
ATOM 4381 C CA . LEU B 1 285 ? 16.109 -23.781 -5.105 1 92.56 285 LEU B CA 1
ATOM 4382 C C . LEU B 1 285 ? 16 -23.5 -6.602 1 92.56 285 LEU B C 1
ATOM 4384 O O . LEU B 1 285 ? 17 -23.531 -7.32 1 92.56 285 LEU B O 1
ATOM 4388 N N . LEU B 1 286 ? 14.82 -23.266 -7.027 1 94.12 286 LEU B N 1
ATOM 4389 C CA . LEU B 1 286 ? 14.602 -22.938 -8.43 1 94.12 286 LEU B CA 1
ATOM 4390 C C . LEU B 1 286 ? 15.312 -21.641 -8.797 1 94.12 286 LEU B C 1
ATOM 4392 O O . LEU B 1 286 ? 15.906 -21.531 -9.875 1 94.12 286 LEU B O 1
ATOM 4396 N N . LEU B 1 287 ? 15.242 -20.688 -7.93 1 93.56 287 LEU B N 1
ATOM 4397 C CA . LEU B 1 287 ? 15.883 -19.391 -8.148 1 93.56 287 LEU B CA 1
ATOM 4398 C C . LEU B 1 287 ? 17.391 -19.547 -8.258 1 93.56 287 LEU B C 1
ATOM 4400 O O . LEU B 1 287 ? 18.031 -18.906 -9.086 1 93.56 287 LEU B O 1
ATOM 4404 N N . ALA B 1 288 ? 17.953 -20.359 -7.402 1 92 288 ALA B N 1
ATOM 4405 C CA . ALA B 1 288 ? 19.391 -20.625 -7.469 1 92 288 ALA B CA 1
ATOM 4406 C C . ALA B 1 288 ? 19.766 -21.203 -8.828 1 92 288 ALA B C 1
ATOM 4408 O O . ALA B 1 288 ? 20.812 -20.844 -9.391 1 92 288 ALA B O 1
ATOM 4409 N N . PHE B 1 289 ? 18.922 -22.047 -9.273 1 91.44 289 PHE B N 1
ATOM 4410 C CA . PHE B 1 289 ? 19.141 -22.672 -10.57 1 91.44 289 PHE B CA 1
ATOM 4411 C C . PHE B 1 289 ? 19 -21.641 -11.695 1 91.44 289 PHE B C 1
ATOM 4413 O O . PHE B 1 289 ? 19.844 -21.594 -12.594 1 91.44 289 PHE B O 1
ATOM 4420 N N . LEU B 1 290 ? 18.016 -20.781 -11.68 1 91.25 290 LEU B N 1
ATOM 4421 C CA . LEU B 1 290 ? 17.719 -19.797 -12.719 1 91.25 290 LEU B CA 1
ATOM 4422 C C . LEU B 1 290 ? 18.766 -18.688 -12.727 1 91.25 290 LEU B C 1
ATOM 4424 O O . LEU B 1 290 ? 19.141 -18.188 -13.789 1 91.25 290 LEU B O 1
ATOM 4428 N N . MET B 1 291 ? 19.188 -18.344 -11.555 1 84.94 291 MET B N 1
ATOM 4429 C CA . MET B 1 291 ? 20.125 -17.234 -11.43 1 84.94 291 MET B CA 1
ATOM 4430 C C . MET B 1 291 ? 21.547 -17.672 -11.75 1 84.94 291 MET B C 1
ATOM 4432 O O . MET B 1 291 ? 22.422 -16.844 -12.039 1 84.94 291 MET B O 1
ATOM 4436 N N . SER B 1 292 ? 21.797 -18.922 -11.727 1 81.69 292 SER B N 1
ATOM 4437 C CA . SER B 1 292 ? 23.109 -19.453 -12.094 1 81.69 292 SER B CA 1
ATOM 4438 C C . SER B 1 292 ? 23.312 -19.422 -13.602 1 81.69 292 SER B C 1
ATOM 4440 O O . SER B 1 292 ? 24.438 -19.594 -14.086 1 81.69 292 SER B O 1
ATOM 4442 N N . GLY B 1 293 ? 22.344 -19.062 -14.328 1 76.25 293 GLY B N 1
ATOM 4443 C CA . GLY B 1 293 ? 22.469 -18.953 -15.773 1 76.25 293 GLY B CA 1
ATOM 4444 C C . GLY B 1 293 ? 22.438 -20.297 -16.469 1 76.25 293 GLY B C 1
ATOM 4445 O O . GLY B 1 293 ? 22.844 -20.406 -17.641 1 76.25 293 GLY B O 1
ATOM 4446 N N . ARG B 1 294 ? 22.016 -21.281 -15.859 1 70.56 294 ARG B N 1
ATOM 4447 C CA . ARG B 1 294 ? 22.078 -22.625 -16.422 1 70.56 294 ARG B CA 1
ATOM 4448 C C . ARG B 1 294 ? 20.828 -22.953 -17.219 1 70.56 294 ARG B C 1
ATOM 4450 O O . ARG B 1 294 ? 20.562 -24.109 -17.516 1 70.56 294 ARG B O 1
ATOM 4457 N N . ILE B 1 295 ? 20.094 -21.953 -17.578 1 71.44 295 ILE B N 1
ATOM 4458 C CA . ILE B 1 295 ? 18.875 -22.297 -18.297 1 71.44 295 ILE B CA 1
ATOM 4459 C C . ILE B 1 295 ? 19.078 -22.047 -19.781 1 71.44 295 ILE B C 1
ATOM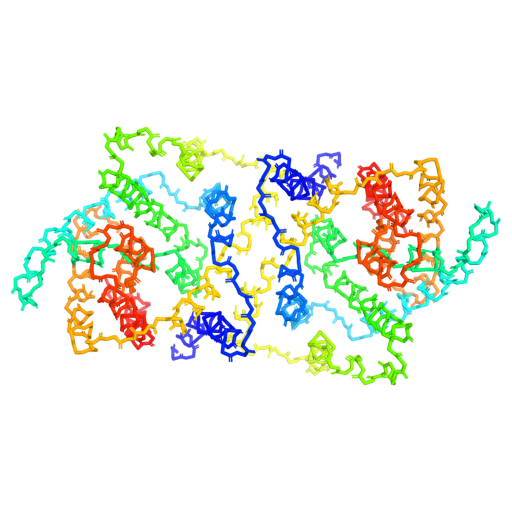 4461 O O . ILE B 1 295 ? 19.859 -21.188 -20.188 1 71.44 295 ILE B O 1
#

Sequence (590 aa):
MIAELIAVMAPVVAGAGLGFIWIRRGMDYPVAFVTRLVFNIGTPALVIASLSGAEIDASSFGRTMLATALVLISMGAVSFGLAKLLRRDWRVLLAPTMYPNTGNMGLPVVLYAFGEAGFAYGITVMVTVSLFQFTLGTMLASRGNPLKSLIKTPTVYAILISMVLLLTDTELPLWLDNSVDLISGFTVPLMLITLGVSLASIQVRNLRSGISFSLIRIPVAVGVAWLIGHWLELPAMALAVLMLQMSMPVAVFNYLFAQKAQREPAYVASLVFCSTLLSLIYLPLLLAFLMSGRIMIAELIAVMAPVVAGAGLGFIWIRRGMDYPVAFVTRLVFNIGTPALVIASLSGAEIDASSFGRTMLATALVLISMGAVSFGLAKLLRRDWRVLLAPTMYPNTGNMGLPVVLYAFGEAGFAYGITVMVTVSLFQFTLGTMLASRGNPLKSLIKTPTVYAILISMVLLLTDTELPLWLDNSVDLISGFTVPLMLITLGVSLASIQVRNLRSGISFSLIRIPVAVGVAWLIGHWLELPAMALAVLMLQMSMPVAVFNYLFAQKAQREPAYVASLVFCSTLLSLIYLPLLLAFLMSGRI

Foldseek 3Di:
DVVLLCVLCVLLCVLLVLLQVCVVVPHDDDLVVLVCCCQQFQLLLQLLLLQLPAPDALLLLVLLLVLLVVLLVVLLVVLVVLCVVLVHDSVLSNQQSRAFALQQRVLSSQCSLPNSNLNNLSSSNVLSRVLCCQLVLCVVQPPDHSVVRSVVGSNNVSNVVSSVSNNVVHHDDPVSNVVSVVRNVVNRSSSSSSNSNLLNPADADPLVSLQVSLVPSQVVSLVSLQVSCVVSVRPLSSSLSSSLSSNHFGHPVSLVSCVSVVPPSNHVSNNRNNNNVVCSPVSSVSSVVSVVVVD/DVVLLCVLCVLLCVLLVLLQVCVVVPHDDDLVVLVCCLQQFQLLLQLLLLLLDAPDALLLLVLLLVLLVVLLVVLLVVLVVLCVVLVHDSVLRNQQSRAFALQQRVLSSQCSLPNSNLNNLSSSNVLSRVLCCQLVLCVVQPPDHSVVRSVPGSNNVSNVVSSVSNVVVHHDDPVSNVVSVVRNVVNRSSSSSSNSNLLNPADADPLVSLQVSLVPSQVSSLVSLQVSCVVSVRPLSSSLSSSLSSNHFGHPVSLVSCVSVVPPSNHVSNNRNNNNVVCVPVSSVSSVVSVVVVD

Radius of gyration: 25.31 Å; Cα contacts (8 Å, |Δi|>4): 932; chains: 2; bounding box: 49×76×62 Å

Solvent-accessible surface area (backbone atoms only — not comparable to full-atom values): 28406 Å² total; per-residue (Å²): 107,68,67,55,42,48,27,26,47,30,32,55,53,49,27,21,44,52,18,28,51,41,45,73,72,70,48,85,72,66,58,70,55,53,50,50,46,30,52,63,47,14,47,21,23,35,47,32,48,44,40,40,73,40,95,62,54,60,66,58,51,51,50,47,35,50,38,47,50,51,38,35,52,50,28,42,56,47,14,53,58,50,12,63,74,68,72,46,61,43,84,58,37,29,54,51,52,39,39,39,22,25,57,45,53,25,38,56,40,33,34,61,67,50,35,71,74,32,28,38,46,32,48,45,42,33,51,48,50,48,52,48,49,50,29,48,48,34,46,72,67,40,96,58,66,30,64,60,56,41,70,66,36,53,41,52,54,23,48,52,52,21,49,50,26,44,70,64,69,41,72,64,56,62,34,57,44,45,23,27,44,46,47,18,32,27,30,54,32,52,36,18,20,48,49,12,35,51,57,62,68,49,67,78,44,62,64,66,60,16,44,52,49,37,66,50,49,34,58,51,34,30,50,46,30,47,54,44,24,58,74,66,62,47,55,70,65,49,35,48,40,47,24,52,31,48,41,29,29,32,24,69,65,44,28,55,52,20,51,73,67,67,44,56,30,53,53,43,34,14,30,25,47,38,18,46,60,49,39,71,56,51,45,52,54,50,46,55,47,54,71,66,60,75,114,104,67,69,55,42,47,26,28,45,30,32,56,53,49,29,21,45,52,18,26,50,42,46,74,72,69,47,85,73,65,58,71,55,52,51,50,46,31,52,63,47,13,46,21,22,34,46,33,48,45,40,40,72,41,96,64,54,61,66,60,50,52,49,46,35,50,38,46,51,52,38,35,54,49,29,41,56,48,15,54,57,49,14,62,75,68,73,45,60,41,85,60,37,30,54,52,51,38,39,41,20,23,56,46,54,24,38,55,39,33,31,60,70,50,35,71,73,30,28,38,47,31,49,45,41,32,50,48,50,47,53,50,49,49,29,49,49,33,45,74,68,39,95,57,64,29,66,61,56,40,71,64,35,53,42,54,54,23,49,53,51,22,50,52,25,47,71,65,69,40,73,63,57,63,33,57,44,44,22,28,44,47,47,18,32,26,30,54,32,51,36,19,21,47,49,12,34,51,55,63,67,51,66,77,44,63,65,67,60,16,43,52,48,38,66,49,50,33,59,50,32,29,50,46,30,48,53,44,24,57,73,67,61,46,54,70,62,50,34,47,38,46,23,52,31,50,40,31,28,31,23,66,64,45,28,56,50,18,50,73,67,65,44,57,30,50,54,43,37,13,31,25,47,39,18,47,61,48,38,73,58,51,46,51,53,49,46,53,48,53,73,66,62,75,114

Secondary structure (DSSP, 8-state):
-HHHHHHHHHHHHHHHHHHHHHHHTT----HHHHHHHIIIIIHHHHHHHHHTT----HHHHHHHHHHHHHHHHHHHHHHHHHHHHHT--HHHHHHHHH-B-IIIIIHHHHHHHHHHHHHHHHHHHHHHHHHHHHHHHHHHH-SS-HHHHHHT-HHHHHHHHHHHHHHHTPPPPHHHHHHHHHHHTTHHHHHHHHHHHHHHH-----HHHHHHHHHHHHHHHHHHHHHHHHHTT--HHHHHHHHHHHTS-B-THHHHHHHHHTS-HHHHHHHHHHHHHHHHHHHHHHHHHHHTT--/-HHHHHHHHHHHHHHHHHHHHHHHTT----HHHHHHHIIIIIHHHHHHHHHTT----HHHHHHHHHHHHHHHHHHHHHHHHHHHHHT--HHHHHHHHH-B-IIIIIHHHHHHHHHHHHHHHHHHHHHHHHHHHHHHHHHHH-SS-HHHHHHT-HHHHHHHHHHHHHHHTPPPPHHHHHHHHHHHTTHHHHHHHHHHHHHHH-----HHHHHHHHHHHHHHHHHHHHHHHHHTT--HHHHHHHHHHHTS-B-THHHHHHHHHTS-HHHHHHHHHHHHHHHHHHHHHHHHHHHTT--

InterPro domains:
  IPR004776 Membrane transport PIN-like [PF03547] (34-146)
  IPR004776 Membrane transport PIN-like [PF03547] (147-286)
  IPR038770 Sodium/solute symporter superfamily [G3DSA:1.20.1530.20] (143-295)

pLDDT: mean 87.97, std 9.69, range [49.34, 98.19]

Nearest PDB structures (foldseek):
  7wkw-assembly1_B  TM=7.345E-01  e=5.466E-09  Arabidopsis thaliana
  7y9t-assembly1_B  TM=7.255E-01  e=5.843E-08  Arabidopsis thaliana
  7y9u-assembly1_A  TM=7.331E-01  e=4.059E-07  Arabidopsis thaliana
  7cyk-assembly2_B  TM=4.968E-01  e=2.102E-02  Yersinia frederiksenii
  5tsa-assembly1_A  TM=3.005E-01  e=2.854E+00  Bordetella bronchiseptica RB50

Organism: NCBI:txid1178482